Protein AF-0000000087417244 (afdb_homodimer)

Nearest PDB structures (foldseek):
  2qm1-assembly1_B  TM=9.068E-01  e=2.929E-30  Enterococcus faecalis V583
  1z6r-assembly1_A  TM=8.877E-01  e=5.043E-27  Escherichia coli
  2yhy-assembly1_A  TM=8.653E-01  e=5.662E-25  Homo sapiens
  1z05-assembly1_A-2  TM=8.629E-01  e=1.407E-24  Vibrio cholerae O1 biovar El Tor str. N16961
  2yhw-assembly1_A-2  TM=8.572E-01  e=9.447E-25  Homo sapiens

Structure (mmCIF, N/CA/C/O backbone):
data_AF-0000000087417244-model_v1
#
loop_
_entity.id
_entity.type
_entity.pdbx_description
1 polymer Glucokinase
#
loop_
_atom_site.group_PDB
_atom_site.id
_atom_site.type_symbol
_atom_site.label_atom_id
_atom_site.label_alt_id
_atom_site.label_comp_id
_atom_site.label_asym_id
_atom_site.label_entity_id
_atom_site.label_seq_id
_atom_site.pdbx_PDB_ins_code
_atom_site.Cartn_x
_atom_site.Cartn_y
_atom_site.Cartn_z
_atom_site.occupancy
_atom_site.B_iso_or_equiv
_atom_site.auth_seq_id
_atom_site.auth_comp_id
_atom_site.auth_asym_id
_atom_site.auth_atom_id
_atom_site.pdbx_PDB_model_num
ATOM 1 N N . MET A 1 1 ? 36 -17.797 -24 1 26.58 1 MET A N 1
ATOM 2 C CA . MET A 1 1 ? 36.094 -18.188 -22.594 1 26.58 1 MET A CA 1
ATOM 3 C C . MET A 1 1 ? 34.969 -17.531 -21.781 1 26.58 1 MET A C 1
ATOM 5 O O . MET A 1 1 ? 34.812 -16.312 -21.797 1 26.58 1 MET A O 1
ATOM 9 N N . ALA A 1 2 ? 34.062 -18.328 -21.453 1 45.41 2 ALA A N 1
ATOM 10 C CA . ALA A 1 2 ? 32.938 -17.75 -20.703 1 45.41 2 ALA A CA 1
ATOM 11 C C . ALA A 1 2 ? 33.438 -16.938 -19.516 1 45.41 2 ALA A C 1
ATOM 13 O O . ALA A 1 2 ? 34.281 -17.391 -18.75 1 45.41 2 ALA A O 1
ATOM 14 N N . THR A 1 3 ? 33.375 -15.734 -19.5 1 46.81 3 THR A N 1
ATOM 15 C CA . THR A 1 3 ? 33.719 -14.922 -18.328 1 46.81 3 THR A CA 1
ATOM 16 C C . THR A 1 3 ? 33.062 -15.5 -17.078 1 46.81 3 THR A C 1
ATOM 18 O O . THR A 1 3 ? 32.125 -16.297 -17.156 1 46.81 3 THR A O 1
ATOM 21 N N . LYS A 1 4 ? 33.719 -15.289 -15.859 1 51.84 4 LYS A N 1
ATOM 22 C CA . LYS A 1 4 ? 33.344 -15.68 -14.508 1 51.84 4 LYS A CA 1
ATOM 23 C C . LYS A 1 4 ? 31.828 -15.578 -14.328 1 51.84 4 LYS A C 1
ATOM 25 O O . LYS A 1 4 ? 31.219 -16.391 -13.625 1 51.84 4 LYS A O 1
ATOM 30 N N . GLU A 1 5 ? 31.141 -14.609 -14.852 1 57.25 5 GLU A N 1
ATOM 31 C CA . GLU A 1 5 ? 29.703 -14.328 -14.812 1 57.25 5 GLU A CA 1
ATOM 32 C C . GLU A 1 5 ? 28.922 -15.305 -15.688 1 57.25 5 GLU A C 1
ATOM 34 O O . GLU A 1 5 ? 27.781 -15.648 -15.375 1 57.25 5 GLU A O 1
ATOM 39 N N . ASP A 1 6 ? 29.547 -15.859 -16.641 1 59.62 6 ASP A N 1
ATOM 40 C CA . ASP A 1 6 ? 28.938 -16.75 -17.625 1 59.62 6 ASP A CA 1
ATOM 41 C C . ASP A 1 6 ? 28.719 -18.141 -17.031 1 59.62 6 ASP A C 1
ATOM 43 O O . ASP A 1 6 ? 27.953 -18.938 -17.578 1 59.62 6 ASP A O 1
ATOM 47 N N . ALA A 1 7 ? 29.172 -18.266 -15.844 1 70.19 7 ALA A N 1
ATOM 48 C CA . ALA A 1 7 ? 29.203 -19.625 -15.305 1 70.19 7 ALA A CA 1
ATOM 49 C C . ALA A 1 7 ? 28.203 -19.781 -14.164 1 70.19 7 ALA A C 1
ATOM 51 O O . ALA A 1 7 ? 28.031 -20.875 -13.641 1 70.19 7 ALA A O 1
ATOM 52 N N . ARG A 1 8 ? 27.359 -18.766 -14.008 1 91 8 ARG A N 1
ATOM 53 C CA . ARG A 1 8 ? 26.453 -18.859 -12.875 1 91 8 ARG A CA 1
ATOM 54 C C . ARG A 1 8 ? 25.109 -19.453 -13.297 1 91 8 ARG A C 1
ATOM 56 O O . ARG A 1 8 ? 24.578 -19.094 -14.352 1 91 8 ARG A O 1
ATOM 63 N N . HIS A 1 9 ? 24.703 -20.484 -12.531 1 97.81 9 HIS A N 1
ATOM 64 C CA . HIS A 1 9 ? 23.391 -21.094 -12.75 1 97.81 9 HIS A CA 1
ATOM 65 C C . HIS A 1 9 ? 22.453 -20.797 -11.578 1 97.81 9 HIS A C 1
ATOM 67 O O . HIS A 1 9 ? 22.906 -20.688 -10.438 1 97.81 9 HIS A O 1
ATOM 73 N N . TRP A 1 10 ? 21.203 -20.641 -11.914 1 98.5 10 TRP A N 1
ATOM 74 C CA . TRP A 1 10 ? 20.188 -20.328 -10.914 1 98.5 10 TRP A CA 1
ATOM 75 C C . TRP A 1 10 ? 19.047 -21.344 -10.953 1 98.5 10 TRP A C 1
ATOM 77 O O . TRP A 1 10 ? 18.641 -21.766 -12.023 1 98.5 10 TRP A O 1
ATOM 87 N N . VAL A 1 11 ? 18.531 -21.656 -9.828 1 98.69 11 VAL A N 1
ATOM 88 C CA . VAL A 1 11 ? 17.359 -22.531 -9.734 1 98.69 11 VAL A CA 1
ATOM 89 C C . VAL A 1 11 ? 16.156 -21.719 -9.273 1 98.69 11 VAL A C 1
ATOM 91 O O . VAL A 1 11 ? 16.234 -20.969 -8.297 1 98.69 11 VAL A O 1
ATOM 94 N N . GLY A 1 12 ? 15.086 -21.766 -10 1 98.75 12 GLY A N 1
ATOM 95 C CA . GLY A 1 12 ? 13.773 -21.297 -9.57 1 98.75 12 GLY A CA 1
ATOM 96 C C . GLY A 1 12 ? 12.797 -22.422 -9.297 1 98.75 12 GLY A C 1
ATOM 97 O O . GLY A 1 12 ? 12.719 -23.391 -10.07 1 98.75 12 GLY A O 1
ATOM 98 N N . PHE A 1 13 ? 12.133 -22.375 -8.195 1 98.5 13 PHE A N 1
ATOM 99 C CA . PHE A 1 13 ? 11.203 -23.422 -7.781 1 98.5 13 PHE A CA 1
ATOM 100 C C . PHE A 1 13 ? 9.859 -22.828 -7.379 1 98.5 13 PHE A C 1
ATOM 102 O O . PHE A 1 13 ? 9.812 -21.844 -6.633 1 98.5 13 PHE A O 1
ATOM 109 N N . ASP A 1 14 ? 8.781 -23.328 -7.859 1 96.81 14 ASP A N 1
ATOM 110 C CA . ASP A 1 14 ? 7.414 -22.938 -7.551 1 96.81 14 ASP A CA 1
ATOM 111 C C . ASP A 1 14 ? 6.645 -24.078 -6.898 1 96.81 14 ASP A C 1
ATOM 113 O O . ASP A 1 14 ? 6.293 -25.062 -7.562 1 96.81 14 ASP A O 1
ATOM 117 N N . LEU A 1 15 ? 6.398 -23.906 -5.656 1 94.12 15 LEU A N 1
ATOM 118 C CA . LEU A 1 15 ? 5.656 -24.922 -4.906 1 94.12 15 LEU A CA 1
ATOM 119 C C . LEU A 1 15 ? 4.168 -24.594 -4.883 1 94.12 15 LEU A C 1
ATOM 121 O O . LEU A 1 15 ? 3.73 -23.719 -4.121 1 94.12 15 LEU A O 1
ATOM 125 N N . GLY A 1 16 ? 3.396 -25.328 -5.664 1 87.12 16 GLY A N 1
ATOM 126 C CA . GLY A 1 16 ? 1.95 -25.172 -5.633 1 87.12 16 GLY A CA 1
ATOM 127 C C . GLY A 1 16 ? 1.265 -26.156 -4.707 1 87.12 16 GLY A C 1
ATOM 128 O O . GLY A 1 16 ? 1.902 -27.078 -4.191 1 87.12 16 GLY A O 1
ATOM 129 N N . GLY A 1 17 ? 0.057 -25.938 -4.469 1 80.69 17 GLY A N 1
ATOM 130 C CA . GLY A 1 17 ? -0.709 -26.859 -3.635 1 80.69 17 GLY A CA 1
ATOM 131 C C . GLY A 1 17 ? -0.831 -28.25 -4.227 1 80.69 17 GLY A C 1
ATOM 132 O O . GLY A 1 17 ? -0.812 -29.234 -3.496 1 80.69 17 GLY A O 1
ATOM 133 N N . THR A 1 18 ? -0.875 -28.328 -5.559 1 80.88 18 THR A N 1
ATOM 134 C CA . THR A 1 18 ? -1.118 -29.609 -6.227 1 80.88 18 THR A CA 1
ATOM 135 C C . THR A 1 18 ? 0.116 -30.047 -7.004 1 80.88 18 THR A C 1
ATOM 137 O O . THR A 1 18 ? 0.388 -31.25 -7.113 1 80.88 18 THR A O 1
ATOM 140 N N . LYS A 1 19 ? 0.774 -29.109 -7.551 1 89.38 19 LYS A N 1
ATOM 141 C CA . LYS A 1 19 ? 1.941 -29.406 -8.375 1 89.38 19 LYS A CA 1
ATOM 142 C C . LYS A 1 19 ? 3.109 -28.484 -8.031 1 89.38 19 LYS A C 1
ATOM 144 O O . LYS A 1 19 ? 2.908 -27.406 -7.484 1 89.38 19 LYS A O 1
ATOM 149 N N . MET A 1 20 ? 4.199 -28.984 -8.297 1 94.38 20 MET A N 1
ATOM 150 C CA . MET A 1 20 ? 5.41 -28.188 -8.148 1 94.38 20 MET A CA 1
ATOM 151 C C . MET A 1 20 ? 6.227 -28.172 -9.43 1 94.38 20 MET A C 1
ATOM 153 O O . MET A 1 20 ? 6.172 -29.141 -10.211 1 94.38 20 MET A O 1
ATOM 157 N N . LEU A 1 21 ? 6.867 -27.094 -9.719 1 96.75 21 LEU A N 1
ATOM 158 C CA . LEU A 1 21 ? 7.676 -26.891 -10.914 1 96.75 21 LEU A CA 1
ATOM 159 C C . LEU A 1 21 ? 9.023 -26.266 -10.562 1 96.75 21 LEU A C 1
ATOM 161 O O . LEU A 1 21 ? 9.078 -25.297 -9.805 1 96.75 21 LEU A O 1
ATOM 165 N N . GLY A 1 22 ? 10.047 -26.859 -11.031 1 98.12 22 GLY A N 1
ATOM 166 C CA . GLY A 1 22 ? 11.391 -26.297 -10.914 1 98.12 22 GLY A CA 1
ATOM 167 C C . GLY A 1 22 ? 12.078 -26.109 -12.258 1 98.12 22 GLY A C 1
ATOM 168 O O . GLY A 1 22 ? 11.797 -26.844 -13.211 1 98.12 22 GLY A O 1
ATOM 169 N N . LYS A 1 23 ? 12.953 -25.125 -12.312 1 98.56 23 LYS A N 1
ATOM 170 C CA . LYS A 1 23 ? 13.766 -24.891 -13.508 1 98.56 23 LYS A CA 1
ATOM 171 C C . LYS A 1 23 ? 15.18 -24.453 -13.133 1 98.56 23 LYS A C 1
ATOM 173 O O . LYS A 1 23 ? 15.375 -23.766 -12.141 1 98.56 23 LYS A O 1
ATOM 178 N N . VAL A 1 24 ? 16.141 -24.906 -13.953 1 98.44 24 VAL A N 1
ATOM 179 C CA . VAL A 1 24 ? 17.516 -24.422 -13.867 1 98.44 24 VAL A CA 1
ATOM 180 C C . VAL A 1 24 ? 17.781 -23.422 -15 1 98.44 24 VAL A C 1
ATOM 182 O O . VAL A 1 24 ? 17.438 -23.672 -16.156 1 98.44 24 VAL A O 1
ATOM 185 N N . PHE A 1 25 ? 18.391 -22.297 -14.586 1 98.31 25 PHE A N 1
ATOM 186 C CA . PHE A 1 25 ? 18.672 -21.25 -15.562 1 98.31 25 PHE A CA 1
ATOM 187 C C . PHE A 1 25 ? 20.172 -20.953 -15.633 1 98.31 25 PHE A C 1
ATOM 189 O O . PHE A 1 25 ? 20.875 -21.094 -14.633 1 98.31 25 PHE A O 1
ATOM 196 N N . ASP A 1 26 ? 20.625 -20.547 -16.844 1 97.56 26 ASP A N 1
ATOM 197 C CA . ASP A 1 26 ? 21.984 -20.016 -16.938 1 97.56 26 ASP A CA 1
ATOM 198 C C . ASP A 1 26 ? 22.016 -18.531 -16.562 1 97.56 26 ASP A C 1
ATOM 200 O O . ASP A 1 26 ? 21.047 -18 -16.031 1 97.56 26 ASP A O 1
ATOM 204 N N . SER A 1 27 ? 23.109 -17.844 -16.844 1 94.5 27 SER A N 1
ATOM 205 C CA . SER A 1 27 ? 23.312 -16.469 -16.391 1 94.5 27 SER A CA 1
ATOM 206 C C . SER A 1 27 ? 22.422 -15.492 -17.156 1 94.5 27 SER A C 1
ATOM 208 O O . SER A 1 27 ? 22.188 -14.375 -16.688 1 94.5 27 SER A O 1
ATOM 210 N N . GLN A 1 28 ? 21.922 -15.938 -18.297 1 94.94 28 GLN A N 1
ATOM 211 C CA . GLN A 1 28 ? 21.047 -15.102 -19.109 1 94.94 28 GLN A CA 1
ATOM 212 C C . GLN A 1 28 ? 19.578 -15.492 -18.906 1 94.94 28 GLN A C 1
ATOM 214 O O . GLN A 1 28 ? 18.703 -15.008 -19.609 1 94.94 28 GLN A O 1
ATOM 219 N N . PHE A 1 29 ? 19.297 -16.469 -17.969 1 96.69 29 PHE A N 1
ATOM 220 C CA . PHE A 1 29 ? 17.984 -16.953 -17.562 1 96.69 29 PHE A CA 1
ATOM 221 C C . PHE A 1 29 ? 17.344 -17.75 -18.688 1 96.69 29 PHE A C 1
ATOM 223 O O . PHE A 1 29 ? 16.109 -17.75 -18.844 1 96.69 29 PHE A O 1
ATOM 230 N N . ARG A 1 30 ? 18.328 -18.297 -19.531 1 96.25 30 ARG A N 1
ATOM 231 C CA . ARG A 1 30 ? 17.859 -19.344 -20.438 1 96.25 30 ARG A CA 1
ATOM 232 C C . ARG A 1 30 ? 17.656 -20.656 -19.688 1 96.25 30 ARG A C 1
ATOM 234 O O . ARG A 1 30 ? 18.516 -21.078 -18.922 1 96.25 30 ARG A O 1
ATOM 241 N N . SER A 1 31 ? 16.438 -21.281 -19.875 1 97.44 31 SER A N 1
ATOM 242 C CA . SER A 1 31 ? 16.125 -22.531 -19.203 1 97.44 31 SER A CA 1
ATOM 243 C C . SER A 1 31 ? 17 -23.672 -19.688 1 97.44 31 SER A C 1
ATOM 245 O O . SER A 1 31 ? 17.078 -23.922 -20.891 1 97.44 31 SER A O 1
ATOM 247 N N . LEU A 1 32 ? 17.625 -24.344 -18.812 1 98 32 LEU A N 1
ATOM 248 C CA . LEU A 1 32 ? 18.5 -25.453 -19.156 1 98 32 LEU A CA 1
ATOM 249 C C . LEU A 1 32 ? 17.781 -26.781 -18.938 1 98 32 LEU A C 1
ATOM 251 O O . LEU A 1 32 ? 18.047 -27.766 -19.641 1 98 32 LEU A O 1
ATOM 255 N N . SER A 1 33 ? 16.969 -26.844 -17.953 1 98.12 33 SER A N 1
ATOM 256 C CA . SER A 1 33 ? 16.188 -28.016 -17.641 1 98.12 33 SER A CA 1
ATOM 257 C C . SER A 1 33 ? 15.008 -27.672 -16.719 1 98.12 33 SER A C 1
ATOM 259 O O . SER A 1 33 ? 14.977 -26.594 -16.141 1 98.12 33 SER A O 1
ATOM 261 N N . HIS A 1 34 ? 14.062 -28.484 -16.688 1 98 34 HIS A N 1
ATOM 262 C CA . HIS A 1 34 ? 12.922 -28.344 -15.781 1 98 34 HIS A CA 1
ATOM 263 C C . HIS A 1 34 ? 12.406 -29.719 -15.336 1 98 34 HIS A C 1
ATOM 265 O O . HIS A 1 34 ? 12.727 -30.734 -15.938 1 98 34 HIS A O 1
ATOM 271 N N . ASP A 1 35 ? 11.695 -29.688 -14.266 1 97.25 35 ASP A N 1
ATOM 272 C CA . ASP A 1 35 ? 10.977 -30.875 -13.797 1 97.25 35 ASP A CA 1
ATOM 273 C C . ASP A 1 35 ? 9.703 -30.469 -13.055 1 97.25 35 ASP A C 1
ATOM 275 O O . ASP A 1 35 ? 9.594 -29.359 -12.547 1 97.25 35 ASP A O 1
ATOM 279 N N . ARG A 1 36 ? 8.742 -31.344 -13.148 1 95.75 36 ARG A N 1
ATOM 280 C CA . ARG A 1 36 ? 7.465 -31.188 -12.461 1 95.75 36 ARG A CA 1
ATOM 281 C C . ARG A 1 36 ? 7.137 -32.406 -11.625 1 95.75 36 ARG A C 1
ATOM 283 O O . ARG A 1 36 ? 7.566 -33.531 -11.945 1 95.75 36 ARG A O 1
ATOM 290 N N . ALA A 1 37 ? 6.445 -32.156 -10.562 1 94.75 37 ALA A N 1
ATOM 291 C CA . ALA A 1 37 ? 5.961 -33.25 -9.719 1 94.75 37 ALA A CA 1
ATOM 292 C C . ALA A 1 37 ? 4.668 -32.875 -9.008 1 94.75 37 ALA A C 1
ATOM 294 O O . ALA A 1 37 ? 4.348 -31.688 -8.891 1 94.75 37 ALA A O 1
ATOM 295 N N . LYS A 1 38 ? 3.92 -33.906 -8.625 1 92.25 38 LYS A N 1
ATOM 296 C CA . LYS A 1 38 ? 2.781 -33.625 -7.75 1 92.25 38 LYS A CA 1
ATOM 297 C C . LYS A 1 38 ? 3.244 -33.25 -6.348 1 92.25 38 LYS A C 1
ATOM 299 O O . LYS A 1 38 ? 4.203 -33.844 -5.828 1 92.25 38 LYS A O 1
ATOM 304 N N . THR A 1 39 ? 2.664 -32.281 -5.73 1 88.38 39 THR A N 1
ATOM 305 C CA . THR A 1 39 ? 3.074 -31.812 -4.414 1 88.38 39 THR A CA 1
ATOM 306 C C . THR A 1 39 ? 2.738 -32.844 -3.342 1 88.38 39 THR A C 1
ATOM 308 O O . THR A 1 39 ? 3.52 -33.062 -2.412 1 88.38 39 THR A O 1
ATOM 311 N N . LYS A 1 40 ? 1.588 -33.594 -3.473 1 87.25 40 LYS A N 1
ATOM 312 C CA . LYS A 1 40 ? 1.106 -34.594 -2.545 1 87.25 40 LYS A CA 1
ATOM 313 C C . LYS A 1 40 ? 1.198 -34.125 -1.101 1 87.25 40 LYS A C 1
ATOM 315 O O . LYS A 1 40 ? 1.779 -34.812 -0.25 1 87.25 40 LYS A O 1
ATOM 320 N N . GLY A 1 41 ? 0.524 -33.031 -0.747 1 80.44 41 GLY A N 1
ATOM 321 C CA . GLY A 1 41 ? 0.593 -32.375 0.542 1 80.44 41 GLY A CA 1
ATOM 322 C C . GLY A 1 41 ? 0.217 -33.281 1.703 1 80.44 41 GLY A C 1
ATOM 323 O O . GLY A 1 41 ? 0.675 -33.062 2.83 1 80.44 41 GLY A O 1
ATOM 324 N N . ASN A 1 42 ? -0.469 -34.25 1.483 1 81.38 42 ASN A N 1
ATOM 325 C CA . ASN A 1 42 ? -0.975 -35.156 2.525 1 81.38 42 ASN A CA 1
ATOM 326 C C . ASN A 1 42 ? 0.107 -36.094 3.023 1 81.38 42 ASN A C 1
ATOM 328 O O . ASN A 1 42 ? -0.076 -36.781 4.035 1 81.38 42 ASN A O 1
ATOM 332 N N . GLU A 1 43 ? 1.23 -36.062 2.398 1 87.62 43 GLU A N 1
ATOM 333 C CA . GLU A 1 43 ? 2.268 -37.031 2.746 1 87.62 43 GLU A CA 1
ATOM 334 C C . GLU A 1 43 ? 3.227 -36.469 3.787 1 87.62 43 GLU A C 1
ATOM 336 O O . GLU A 1 43 ? 4.137 -37.156 4.246 1 87.62 43 GLU A O 1
ATOM 341 N N . GLY A 1 44 ? 3.061 -35.219 4.184 1 85.5 44 GLY A N 1
ATOM 342 C CA . GLY A 1 44 ? 3.818 -34.656 5.285 1 85.5 44 GLY A CA 1
ATOM 343 C C . GLY A 1 44 ? 5.039 -33.875 4.828 1 85.5 44 GLY A C 1
ATOM 344 O O . GLY A 1 44 ? 5.41 -33.938 3.654 1 85.5 44 GLY A O 1
ATOM 345 N N . VAL A 1 45 ? 5.711 -33.312 5.809 1 90.62 45 VAL A N 1
ATOM 346 C CA . VAL A 1 45 ? 6.801 -32.375 5.562 1 90.62 45 VAL A CA 1
ATOM 347 C C . VAL A 1 45 ? 8.008 -33.125 5.008 1 90.62 45 VAL A C 1
ATOM 349 O O . VAL A 1 45 ? 8.602 -32.688 4.012 1 90.62 45 VAL A O 1
ATOM 352 N N . GLU A 1 46 ? 8.383 -34.219 5.633 1 92.56 46 GLU A N 1
ATOM 353 C CA . GLU A 1 46 ? 9.578 -34.969 5.238 1 92.56 46 GLU A CA 1
ATOM 354 C C . GLU A 1 46 ? 9.477 -35.438 3.793 1 92.56 46 GLU A C 1
ATOM 356 O O . GLU A 1 46 ? 10.422 -35.312 3.018 1 92.56 46 GLU A O 1
ATOM 361 N N . SER A 1 47 ? 8.328 -35.969 3.488 1 93.25 47 SER A N 1
ATOM 362 C CA . SER A 1 47 ? 8.102 -36.469 2.131 1 93.25 47 SER A CA 1
ATOM 363 C C . SER A 1 47 ? 8.125 -35.312 1.125 1 93.25 47 SER A C 1
ATOM 365 O O . SER A 1 47 ? 8.633 -35.469 0.01 1 93.25 47 SER A O 1
ATOM 367 N N . GLY A 1 48 ? 7.527 -34.219 1.5 1 92.81 48 GLY A N 1
ATOM 368 C CA . GLY A 1 48 ? 7.539 -33.062 0.639 1 92.81 48 GLY A CA 1
ATOM 369 C C . GLY A 1 48 ? 8.93 -32.531 0.355 1 92.81 48 GLY A C 1
ATOM 370 O O . GLY A 1 48 ? 9.273 -32.25 -0.795 1 92.81 48 GLY A O 1
ATOM 371 N N . LEU A 1 49 ? 9.734 -32.469 1.43 1 94.94 49 LEU A N 1
ATOM 372 C CA . LEU A 1 49 ? 11.102 -31.984 1.295 1 94.94 49 LEU A CA 1
ATOM 373 C C . LEU A 1 49 ? 11.938 -32.938 0.427 1 94.94 49 LEU A C 1
ATOM 375 O O . LEU A 1 49 ? 12.742 -32.469 -0.388 1 94.94 49 LEU A O 1
ATOM 379 N N . LEU A 1 50 ? 11.734 -34.156 0.605 1 95.56 50 LEU A N 1
ATOM 380 C CA . LEU A 1 50 ? 12.438 -35.125 -0.203 1 95.56 50 LEU A CA 1
ATOM 381 C C . LEU A 1 50 ? 12.062 -35 -1.676 1 95.56 50 LEU A C 1
ATOM 383 O O . LEU A 1 50 ? 12.922 -35.125 -2.551 1 95.56 50 LEU A O 1
ATOM 387 N N . ARG A 1 51 ? 10.805 -34.812 -1.924 1 96 51 ARG A N 1
ATOM 388 C CA . ARG A 1 51 ? 10.336 -34.656 -3.295 1 96 51 ARG A CA 1
ATOM 389 C C . ARG A 1 51 ? 10.938 -33.406 -3.939 1 96 51 ARG A C 1
ATOM 391 O O . ARG A 1 51 ? 11.32 -33.438 -5.113 1 96 51 ARG A O 1
ATOM 398 N N . ILE A 1 52 ? 10.945 -32.375 -3.176 1 96.88 52 ILE A N 1
ATOM 399 C CA . ILE A 1 52 ? 11.547 -31.141 -3.648 1 96.88 52 ILE A CA 1
ATOM 400 C C . ILE A 1 52 ? 13.016 -31.375 -4.004 1 96.88 52 ILE A C 1
ATOM 402 O O . ILE A 1 52 ? 13.461 -31.016 -5.09 1 96.88 52 ILE A O 1
ATOM 406 N N . THR A 1 53 ? 13.727 -32.031 -3.104 1 97.88 53 THR A N 1
ATOM 407 C CA . THR A 1 53 ? 15.141 -32.312 -3.283 1 97.88 53 THR A CA 1
ATOM 408 C C . THR A 1 53 ? 15.367 -33.188 -4.508 1 97.88 53 THR A C 1
ATOM 410 O O . THR A 1 53 ? 16.25 -32.906 -5.328 1 97.88 53 THR A O 1
ATOM 413 N N . LYS A 1 54 ? 14.562 -34.156 -4.582 1 97.94 54 LYS A N 1
ATOM 414 C CA . LYS A 1 54 ? 14.656 -35.062 -5.715 1 97.94 54 LYS A CA 1
ATOM 415 C C . LYS A 1 54 ? 14.398 -34.344 -7.031 1 97.94 54 LYS A C 1
ATOM 417 O O . LYS A 1 54 ? 15.078 -34.594 -8.031 1 97.94 54 LYS A O 1
ATOM 422 N N . THR A 1 55 ? 13.398 -33.531 -7.008 1 98.06 55 THR A N 1
ATOM 423 C CA . THR A 1 55 ? 13.047 -32.75 -8.195 1 98.06 55 THR A CA 1
ATOM 424 C C . THR A 1 55 ? 14.219 -31.891 -8.641 1 98.06 55 THR A C 1
ATOM 426 O O . THR A 1 55 ? 14.547 -31.828 -9.828 1 98.06 55 THR A O 1
ATOM 429 N N . ILE A 1 56 ? 14.859 -31.234 -7.715 1 98.38 56 ILE A N 1
ATOM 430 C CA . ILE A 1 56 ? 15.977 -30.344 -8.031 1 98.38 56 ILE A CA 1
ATOM 431 C C . ILE A 1 56 ? 17.156 -31.172 -8.539 1 98.38 56 ILE A C 1
ATOM 433 O O . ILE A 1 56 ? 17.781 -30.812 -9.539 1 98.38 56 ILE A O 1
ATOM 437 N N . HIS A 1 57 ? 17.453 -32.312 -7.945 1 98.38 57 HIS A N 1
ATOM 438 C CA . HIS A 1 57 ? 18.547 -33.156 -8.398 1 98.38 57 HIS A CA 1
ATOM 439 C C . HIS A 1 57 ? 18.312 -33.656 -9.812 1 98.38 57 HIS A C 1
ATOM 441 O O . HIS A 1 57 ? 19.234 -33.688 -10.625 1 98.38 57 HIS A O 1
ATOM 447 N N . LYS A 1 58 ? 17.047 -34.031 -10.039 1 98.25 58 LYS A N 1
ATOM 448 C CA . LYS A 1 58 ? 16.719 -34.5 -11.375 1 98.25 58 LYS A CA 1
ATOM 449 C C . LYS A 1 58 ? 16.984 -33.438 -12.43 1 98.25 58 LYS A C 1
ATOM 451 O O . LYS A 1 58 ? 17.516 -33.75 -13.508 1 98.25 58 LYS A O 1
ATOM 456 N N . MET A 1 59 ? 16.641 -32.219 -12.117 1 97.69 59 MET A N 1
ATOM 457 C CA . MET A 1 59 ? 16.859 -31.125 -13.047 1 97.69 59 MET A CA 1
ATOM 458 C C . MET A 1 59 ? 18.359 -30.891 -13.266 1 97.69 59 MET A C 1
ATOM 460 O O . MET A 1 59 ? 18.781 -30.609 -14.391 1 97.69 59 MET A O 1
ATOM 464 N N . LEU A 1 60 ? 19.047 -30.953 -12.195 1 97.81 60 LEU A N 1
ATOM 465 C CA . LEU A 1 60 ? 20.484 -30.75 -12.297 1 97.81 60 LEU A CA 1
ATOM 466 C C . LEU A 1 60 ? 21.141 -31.844 -13.148 1 97.81 60 LEU A C 1
ATOM 468 O O . LEU A 1 60 ? 21.938 -31.547 -14.039 1 97.81 60 LEU A O 1
ATOM 472 N N . ASP A 1 61 ? 20.734 -33.062 -12.922 1 98 61 ASP A N 1
ATOM 473 C CA . ASP A 1 61 ? 21.25 -34.188 -13.688 1 98 61 ASP A CA 1
ATOM 474 C C . ASP A 1 61 ? 20.969 -34 -15.18 1 98 61 ASP A C 1
ATOM 476 O O . ASP A 1 61 ? 21.844 -34.219 -16.016 1 98 61 ASP A O 1
ATOM 480 N N . ARG A 1 62 ? 19.797 -33.594 -15.422 1 97.81 62 ARG A N 1
ATOM 481 C CA . ARG A 1 62 ? 19.359 -33.406 -16.812 1 97.81 62 ARG A CA 1
ATOM 482 C C . ARG A 1 62 ? 20.172 -32.312 -17.5 1 97.81 62 ARG A C 1
ATOM 484 O O . ARG A 1 62 ? 20.406 -32.406 -18.703 1 97.81 62 ARG A O 1
ATOM 491 N N . ALA A 1 63 ? 20.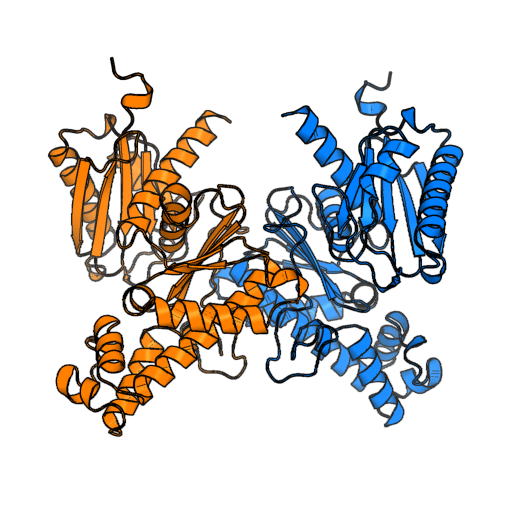625 -31.391 -16.75 1 97.31 63 ALA A N 1
ATOM 492 C CA . ALA A 1 63 ? 21.375 -30.266 -17.297 1 97.31 63 ALA A CA 1
ATOM 493 C C . ALA A 1 63 ? 22.875 -30.516 -17.203 1 97.31 63 ALA A C 1
ATOM 495 O O . ALA A 1 63 ? 23.688 -29.641 -17.531 1 97.31 63 ALA A O 1
ATOM 496 N N . ASP A 1 64 ? 23.25 -31.719 -16.734 1 97.5 64 ASP A N 1
ATOM 497 C CA . ASP A 1 64 ? 24.656 -32.062 -16.516 1 97.5 64 ASP A CA 1
ATOM 498 C C . ASP A 1 64 ? 25.344 -31.078 -15.586 1 97.5 64 ASP A C 1
ATOM 500 O O . ASP A 1 64 ? 26.422 -30.578 -15.898 1 97.5 64 ASP A O 1
ATOM 504 N N . LEU A 1 65 ? 24.625 -30.75 -14.539 1 97.31 65 LEU A N 1
ATOM 505 C CA . LEU A 1 65 ? 25.141 -29.859 -13.516 1 97.31 65 LEU A CA 1
ATOM 506 C C . LEU A 1 65 ? 25.219 -30.562 -12.164 1 97.31 65 LEU A C 1
ATOM 508 O O . LEU A 1 65 ? 24.547 -31.562 -11.945 1 97.31 65 LEU A O 1
ATOM 512 N N . LYS A 1 66 ? 26.078 -30.062 -11.305 1 96.62 66 LYS A N 1
ATOM 513 C CA . LYS A 1 66 ? 26.188 -30.453 -9.906 1 96.62 66 LYS A CA 1
ATOM 514 C C . LYS A 1 66 ? 25.766 -29.328 -8.977 1 96.62 66 LYS A C 1
ATOM 516 O O . LYS A 1 66 ? 25.688 -28.172 -9.391 1 96.62 66 LYS A O 1
ATOM 521 N N . PRO A 1 67 ? 25.422 -29.672 -7.742 1 96.5 67 PRO A N 1
ATOM 522 C CA . PRO A 1 67 ? 25.031 -28.625 -6.793 1 96.5 67 PRO A CA 1
ATOM 523 C C . PRO A 1 67 ? 26.047 -27.484 -6.719 1 96.5 67 PRO A C 1
ATOM 525 O O . PRO A 1 67 ? 25.672 -26.312 -6.629 1 96.5 67 PRO A O 1
ATOM 528 N N . LYS A 1 68 ? 27.281 -27.734 -6.84 1 95.06 68 LYS A N 1
ATOM 529 C CA . LYS A 1 68 ? 28.328 -26.734 -6.73 1 95.06 68 LYS A CA 1
ATOM 530 C C . LYS A 1 68 ? 28.266 -25.734 -7.883 1 95.06 68 LYS A C 1
ATOM 532 O O . LYS A 1 68 ? 28.875 -24.656 -7.812 1 95.06 68 LYS A O 1
ATOM 537 N N . ASP A 1 69 ? 27.562 -26.094 -8.922 1 96.12 69 ASP A N 1
ATOM 538 C CA . ASP A 1 69 ? 27.469 -25.234 -10.102 1 96.12 69 ASP A CA 1
ATOM 539 C C . ASP A 1 69 ? 26.359 -24.203 -9.938 1 96.12 69 ASP A C 1
ATOM 541 O O . ASP A 1 69 ? 26.219 -23.297 -10.758 1 96.12 69 ASP A O 1
ATOM 545 N N . ILE A 1 70 ? 25.562 -24.328 -8.867 1 97.31 70 ILE A N 1
ATOM 546 C CA . ILE A 1 70 ? 24.406 -23.453 -8.656 1 97.31 70 ILE A CA 1
ATOM 547 C C . ILE A 1 70 ? 24.797 -22.266 -7.777 1 97.31 70 ILE A C 1
ATOM 549 O O . ILE A 1 70 ? 25.312 -22.453 -6.672 1 97.31 70 ILE A O 1
ATOM 553 N N . ALA A 1 71 ? 24.516 -21.062 -8.297 1 97.38 71 ALA A N 1
ATOM 554 C CA . ALA A 1 71 ? 24.859 -19.844 -7.566 1 97.38 71 ALA A CA 1
ATOM 555 C C . ALA A 1 71 ? 23.812 -19.516 -6.512 1 97.38 71 ALA A C 1
ATOM 557 O O . ALA A 1 71 ? 24.109 -18.844 -5.523 1 97.38 71 ALA A O 1
ATOM 558 N N . GLY A 1 72 ? 22.609 -19.984 -6.727 1 98.06 72 GLY A N 1
ATOM 559 C CA . GLY A 1 72 ? 21.547 -19.75 -5.77 1 98.06 72 GLY A CA 1
ATOM 560 C C . GLY A 1 72 ? 20.234 -20.391 -6.168 1 98.06 72 GLY A C 1
ATOM 561 O O . GLY A 1 72 ? 20.016 -20.703 -7.336 1 98.06 72 GLY A O 1
ATOM 562 N N . ILE A 1 73 ? 19.375 -20.594 -5.16 1 98.56 73 ILE A N 1
ATOM 563 C CA . ILE A 1 73 ? 18.047 -21.156 -5.34 1 98.56 73 ILE A CA 1
ATOM 564 C C . ILE A 1 73 ? 16.984 -20.188 -4.844 1 98.56 73 ILE A C 1
ATOM 566 O O . ILE A 1 73 ? 17.047 -19.703 -3.707 1 98.56 73 ILE A O 1
ATOM 570 N N . GLY A 1 74 ? 16.109 -19.75 -5.703 1 98.56 74 GLY A N 1
ATOM 571 C CA . GLY A 1 74 ? 14.898 -19.047 -5.312 1 98.56 74 GLY A CA 1
ATOM 572 C C . GLY A 1 74 ? 13.68 -19.953 -5.234 1 98.56 74 GLY A C 1
ATOM 573 O O . GLY A 1 74 ? 13.453 -20.766 -6.133 1 98.56 74 GLY A O 1
ATOM 574 N N . PHE A 1 75 ? 12.914 -19.812 -4.168 1 97.81 75 PHE A N 1
ATOM 575 C CA . PHE A 1 75 ? 11.844 -20.766 -3.877 1 97.81 75 PHE A CA 1
ATOM 576 C C . PHE A 1 75 ? 10.547 -20.031 -3.564 1 97.81 75 PHE A C 1
ATOM 578 O O . PHE A 1 75 ? 10.414 -19.406 -2.506 1 97.81 75 PHE A O 1
ATOM 585 N N . GLY A 1 76 ? 9.57 -20.062 -4.488 1 96 76 GLY A N 1
ATOM 586 C CA . GLY A 1 76 ? 8.242 -19.531 -4.266 1 96 76 GLY A CA 1
ATOM 587 C C . GLY A 1 76 ? 7.316 -20.5 -3.561 1 96 76 GLY A C 1
ATOM 588 O O . GLY A 1 76 ? 7.164 -21.656 -3.992 1 96 76 GLY A O 1
ATOM 589 N N . CYS A 1 77 ? 6.719 -20.109 -2.51 1 92.31 77 CYS A N 1
ATOM 590 C CA . CYS A 1 77 ? 5.836 -21 -1.768 1 92.31 77 CYS A CA 1
ATOM 591 C C . CYS A 1 77 ? 4.637 -20.25 -1.212 1 92.31 77 CYS A C 1
ATOM 593 O O . CYS A 1 77 ? 4.707 -19.047 -0.989 1 92.31 77 CYS A O 1
ATOM 595 N N . PRO A 1 78 ? 3.504 -20.984 -1.039 1 86.69 78 PRO A N 1
ATOM 596 C CA . PRO A 1 78 ? 2.312 -20.359 -0.465 1 86.69 78 PRO A CA 1
ATOM 597 C C . PRO A 1 78 ? 2.439 -20.109 1.037 1 86.69 78 PRO A C 1
ATOM 599 O O . PRO A 1 78 ? 3.283 -20.719 1.696 1 86.69 78 PRO A O 1
ATOM 602 N N . GLY A 1 79 ? 1.576 -19.188 1.563 1 78.69 79 GLY A N 1
ATOM 603 C CA . GLY A 1 79 ? 1.4 -19.016 2.996 1 78.69 79 GLY A CA 1
ATOM 604 C C . GLY A 1 79 ? 2.23 -17.875 3.564 1 78.69 79 GLY A C 1
ATOM 605 O O . GLY A 1 79 ? 2.959 -17.203 2.832 1 78.69 79 GLY A O 1
ATOM 606 N N . PRO A 1 80 ? 2.021 -17.766 4.805 1 79.94 80 PRO A N 1
ATOM 607 C CA . PRO A 1 80 ? 2.908 -16.812 5.484 1 79.94 80 PRO A CA 1
ATOM 608 C C . PRO A 1 80 ? 4.336 -17.344 5.621 1 79.94 80 PRO A C 1
ATOM 610 O O . PRO A 1 80 ? 4.539 -18.531 5.844 1 79.94 80 PRO A O 1
ATOM 613 N N . LEU A 1 81 ? 5.211 -16.516 5.43 1 86.88 81 LEU A N 1
ATOM 614 C CA . LEU A 1 81 ? 6.625 -16.891 5.434 1 86.88 81 LEU A CA 1
ATOM 615 C C . LEU A 1 81 ? 7.422 -15.969 6.355 1 86.88 81 LEU A C 1
ATOM 617 O O . LEU A 1 81 ? 7.086 -14.797 6.504 1 86.88 81 LEU A O 1
ATOM 621 N N . ASP A 1 82 ? 8.328 -16.578 7.035 1 86 82 ASP A N 1
ATOM 622 C CA . ASP A 1 82 ? 9.43 -15.805 7.598 1 86 82 ASP A CA 1
ATOM 623 C C . ASP A 1 82 ? 10.57 -15.664 6.594 1 86 82 ASP A C 1
ATOM 625 O O . ASP A 1 82 ? 11.391 -16.578 6.441 1 86 82 ASP A O 1
ATOM 629 N N . LEU A 1 83 ? 10.586 -14.531 5.988 1 88.88 83 LEU A N 1
ATOM 630 C CA . LEU A 1 83 ? 11.477 -14.352 4.848 1 88.88 83 LEU A CA 1
ATOM 631 C C . LEU A 1 83 ? 12.93 -14.289 5.297 1 88.88 83 LEU A C 1
ATOM 633 O O . LEU A 1 83 ? 13.828 -14.711 4.57 1 88.88 83 LEU A O 1
ATOM 637 N N . GLU A 1 84 ? 13.18 -13.758 6.445 1 86.56 84 GLU A N 1
ATOM 638 C CA . GLU A 1 84 ? 14.539 -13.633 6.961 1 86.56 84 GLU A CA 1
ATOM 639 C C . GLU A 1 84 ? 15.102 -14.992 7.367 1 86.56 84 GLU A C 1
ATOM 641 O O . GLU A 1 84 ? 16.234 -15.336 7 1 86.56 84 GLU A O 1
ATOM 646 N N . ARG A 1 85 ? 14.328 -15.797 8.047 1 89.88 85 ARG A N 1
ATOM 647 C CA . ARG A 1 85 ? 14.797 -17.094 8.523 1 89.88 85 ARG A CA 1
ATOM 648 C C . ARG A 1 85 ? 14.562 -18.172 7.473 1 89.88 85 ARG A C 1
ATOM 650 O O . ARG A 1 85 ? 15.125 -19.266 7.566 1 89.88 85 ARG A O 1
ATOM 657 N N . GLY A 1 86 ? 13.734 -17.844 6.5 1 93 86 GLY A N 1
ATOM 658 C CA . GLY A 1 86 ? 13.438 -18.812 5.449 1 93 86 GLY A CA 1
ATOM 659 C C . GLY A 1 86 ? 12.555 -19.953 5.914 1 93 86 GLY A C 1
ATOM 660 O O . GLY A 1 86 ? 12.82 -21.109 5.598 1 93 86 GLY A O 1
ATOM 661 N N . ILE A 1 87 ? 11.555 -19.594 6.734 1 91.75 87 ILE A N 1
ATOM 662 C CA . ILE A 1 87 ? 10.672 -20.594 7.32 1 91.75 87 ILE A CA 1
ATOM 663 C C . ILE A 1 87 ? 9.266 -20.453 6.734 1 91.75 87 ILE A C 1
ATOM 665 O O . ILE A 1 87 ? 8.727 -19.344 6.66 1 91.75 87 ILE A O 1
ATOM 669 N N . ALA A 1 88 ? 8.703 -21.547 6.254 1 89.19 88 ALA A N 1
ATOM 670 C CA . ALA A 1 88 ? 7.289 -21.609 5.906 1 89.19 88 ALA A CA 1
ATOM 671 C C . ALA A 1 88 ? 6.438 -21.891 7.141 1 89.19 88 ALA A C 1
ATOM 673 O O . ALA A 1 88 ? 6.387 -23.031 7.621 1 89.19 88 ALA A O 1
ATOM 674 N N . HIS A 1 89 ? 5.75 -20.875 7.645 1 83.5 89 HIS A N 1
ATOM 675 C CA . HIS A 1 89 ? 5.023 -21 8.906 1 83.5 89 HIS A CA 1
ATOM 676 C C . HIS A 1 89 ? 3.814 -21.906 8.758 1 83.5 89 HIS A C 1
ATOM 678 O O . HIS A 1 89 ? 3.57 -22.766 9.617 1 83.5 89 HIS A O 1
ATOM 684 N N . SER A 1 90 ? 3.045 -21.625 7.793 1 77.81 90 SER A N 1
ATOM 685 C CA . SER A 1 90 ? 1.849 -22.422 7.59 1 77.81 90 SER A CA 1
ATOM 686 C C . SER A 1 90 ? 1.479 -22.516 6.113 1 77.81 90 SER A C 1
ATOM 688 O O . SER A 1 90 ? 1.392 -21.484 5.434 1 77.81 90 SER A O 1
ATOM 690 N N . ALA A 1 91 ? 1.421 -23.688 5.641 1 74.88 91 ALA A N 1
ATOM 691 C CA . ALA A 1 91 ? 0.808 -24.016 4.355 1 74.88 91 ALA A CA 1
ATOM 692 C C . ALA A 1 91 ? -0.263 -25.094 4.512 1 74.88 91 ALA A C 1
ATOM 694 O O . ALA A 1 91 ? 0.017 -26.281 4.359 1 74.88 91 ALA A O 1
ATOM 695 N N . PRO A 1 92 ? -1.391 -24.531 4.863 1 64.75 92 PRO A N 1
ATOM 696 C CA . PRO A 1 92 ? -2.424 -25.5 5.266 1 64.75 92 PRO A CA 1
ATOM 697 C C . PRO A 1 92 ? -2.688 -26.562 4.203 1 64.75 92 PRO A C 1
ATOM 699 O O . PRO A 1 92 ? -2.877 -27.734 4.531 1 64.75 92 PRO A O 1
ATOM 702 N N . ASN A 1 93 ? -2.641 -26.156 3.004 1 70.94 93 ASN A N 1
ATOM 703 C CA . ASN A 1 93 ? -2.91 -27.109 1.933 1 70.94 93 ASN A CA 1
ATOM 704 C C . ASN A 1 93 ? -1.827 -28.172 1.849 1 70.94 93 ASN A C 1
ATOM 706 O O . ASN A 1 93 ? -2.037 -29.234 1.248 1 70.94 93 ASN A O 1
ATOM 710 N N . LEU A 1 94 ? -0.709 -27.922 2.529 1 79.12 94 LEU A N 1
ATOM 711 C CA . LEU A 1 94 ? 0.422 -28.828 2.484 1 79.12 94 LEU A CA 1
ATOM 712 C C . LEU A 1 94 ? 0.612 -29.531 3.83 1 79.12 94 LEU A C 1
ATOM 714 O O . LEU A 1 94 ? 1.402 -30.469 3.941 1 79.12 94 LEU A O 1
ATOM 718 N N . GLY A 1 95 ? -0.085 -29.047 4.785 1 80.06 95 GLY A N 1
ATOM 719 C CA . GLY A 1 95 ? 0.116 -29.547 6.137 1 80.06 95 GLY A CA 1
ATOM 720 C C . GLY A 1 95 ? 1.447 -29.125 6.734 1 80.06 95 GLY A C 1
ATOM 721 O O . GLY A 1 95 ? 1.99 -29.828 7.594 1 80.06 95 GLY A O 1
ATOM 722 N N . TRP A 1 96 ? 2.025 -28.172 6.23 1 86.19 96 TRP A N 1
ATOM 723 C CA . TRP A 1 96 ? 3.33 -27.703 6.688 1 86.19 96 TRP A CA 1
ATOM 724 C C . TRP A 1 96 ? 3.184 -26.75 7.863 1 86.19 96 TRP A C 1
ATOM 726 O O . TRP A 1 96 ? 2.264 -25.938 7.895 1 86.19 96 TRP A O 1
ATOM 736 N N . GLU A 1 97 ? 4.02 -26.969 8.867 1 87.5 97 GLU A N 1
ATOM 737 C CA . GLU A 1 97 ? 4.102 -26.078 10.016 1 87.5 97 GLU A CA 1
ATOM 738 C C . GLU A 1 97 ? 5.551 -25.75 10.352 1 87.5 97 GLU A C 1
ATOM 740 O O . GLU A 1 97 ? 6.309 -26.625 10.781 1 87.5 97 GLU A O 1
ATOM 745 N N . ASN A 1 98 ? 5.922 -24.578 10.148 1 91.06 98 ASN A N 1
ATOM 746 C CA . ASN A 1 98 ? 7.242 -24.062 10.484 1 91.06 98 ASN A CA 1
ATOM 747 C C . ASN A 1 98 ? 8.352 -24.891 9.844 1 91.06 98 ASN A C 1
ATOM 749 O O . ASN A 1 98 ? 9.266 -25.344 10.531 1 91.06 98 ASN A O 1
ATOM 753 N N . VAL A 1 99 ? 8.289 -25.062 8.641 1 93 99 VAL A N 1
ATOM 754 C CA . VAL A 1 99 ? 9.258 -25.844 7.883 1 93 99 VAL A CA 1
ATOM 755 C C . VAL A 1 99 ? 10.453 -24.969 7.512 1 93 99 VAL A C 1
ATOM 757 O O . VAL A 1 99 ? 10.297 -23.938 6.848 1 93 99 VAL A O 1
ATOM 760 N N . PRO A 1 100 ? 11.664 -25.297 7.945 1 95.12 100 PRO A N 1
ATOM 761 C CA . PRO A 1 100 ? 12.859 -24.516 7.637 1 95.12 100 PRO A CA 1
ATOM 762 C C . PRO A 1 100 ? 13.375 -24.766 6.219 1 95.12 100 PRO A C 1
ATOM 764 O O . PRO A 1 100 ? 14.461 -25.328 6.047 1 95.12 100 PRO A O 1
ATOM 767 N N . LEU A 1 101 ? 12.734 -24.266 5.234 1 96 101 LEU A N 1
ATOM 768 C CA . LEU A 1 101 ? 12.977 -24.531 3.824 1 96 101 LEU A CA 1
ATOM 769 C C . LEU A 1 101 ? 14.352 -24.016 3.404 1 96 101 LEU A C 1
ATOM 771 O O . LEU A 1 101 ? 15.086 -24.703 2.684 1 96 101 LEU A O 1
ATOM 775 N N . LYS A 1 102 ? 14.688 -22.812 3.828 1 97.06 102 LYS A N 1
ATOM 776 C CA . LYS A 1 102 ? 15.977 -22.219 3.475 1 97.06 102 LYS A CA 1
ATOM 777 C C . LYS A 1 102 ? 17.125 -23.094 3.947 1 97.06 102 LYS A C 1
ATOM 779 O O . LYS A 1 102 ? 18 -23.469 3.158 1 97.06 102 LYS A O 1
ATOM 784 N N . ASP A 1 103 ? 17.109 -23.406 5.195 1 97.5 103 ASP A N 1
ATOM 785 C CA . ASP A 1 103 ? 18.172 -24.234 5.762 1 97.5 103 ASP A CA 1
ATOM 786 C C . ASP A 1 103 ? 18.266 -25.578 5.047 1 97.5 103 ASP A C 1
ATOM 788 O O . ASP A 1 103 ? 19.375 -26.062 4.758 1 97.5 103 ASP A O 1
ATOM 792 N N . HIS A 1 104 ? 17.125 -26.203 4.797 1 97.25 104 HIS A N 1
ATOM 793 C CA . HIS A 1 104 ? 17.078 -27.484 4.109 1 97.25 104 HIS A CA 1
ATOM 794 C C . HIS A 1 104 ? 17.766 -27.391 2.746 1 97.25 104 HIS A C 1
ATOM 796 O O . HIS A 1 104 ? 18.594 -28.25 2.406 1 97.25 104 HIS A O 1
ATOM 802 N N . LEU A 1 105 ? 17.391 -26.391 2.004 1 98.12 105 LEU A N 1
ATOM 803 C CA . LEU A 1 105 ? 17.922 -26.219 0.658 1 98.12 105 LEU A CA 1
ATOM 804 C C . LEU A 1 105 ? 19.422 -25.906 0.702 1 98.12 105 LEU A C 1
ATOM 806 O O . LEU A 1 105 ? 20.203 -26.469 -0.081 1 98.12 105 LEU A O 1
ATOM 810 N N . GLU A 1 106 ? 19.797 -25.031 1.584 1 98.12 106 GLU A N 1
ATOM 811 C CA . GLU A 1 106 ? 21.203 -24.641 1.687 1 98.12 106 GLU A CA 1
ATOM 812 C C . GLU A 1 106 ? 22.062 -25.812 2.141 1 98.12 106 GLU A C 1
ATOM 814 O O . GLU A 1 106 ? 23.172 -26 1.654 1 98.12 106 GLU A O 1
ATOM 819 N N . ASP A 1 107 ? 21.594 -26.594 3.08 1 97.81 107 ASP A N 1
ATOM 820 C CA . ASP A 1 107 ? 22.312 -27.766 3.559 1 97.81 107 ASP A CA 1
ATOM 821 C C . ASP A 1 107 ? 22.484 -28.797 2.447 1 97.81 107 ASP A C 1
ATOM 823 O O . ASP A 1 107 ? 23.547 -29.406 2.32 1 97.81 107 ASP A O 1
ATOM 827 N N . GLU A 1 108 ? 21.453 -29 1.687 1 97.5 108 GLU A N 1
ATOM 828 C CA . GLU A 1 108 ? 21.422 -30.031 0.658 1 97.5 108 GLU A CA 1
ATOM 829 C C . GLU A 1 108 ? 22.281 -29.641 -0.541 1 97.5 108 GLU A C 1
ATOM 831 O O . GLU A 1 108 ? 22.953 -30.484 -1.138 1 97.5 108 GLU A O 1
ATOM 836 N N . PHE A 1 109 ? 22.266 -28.391 -0.894 1 97.94 109 PHE A N 1
ATOM 837 C CA . PHE A 1 109 ? 22.828 -28.031 -2.191 1 97.94 109 PHE A CA 1
ATOM 838 C C . PHE A 1 109 ? 24.062 -27.141 -2.021 1 97.94 109 PHE A C 1
ATOM 840 O O . PHE A 1 109 ? 24.781 -26.891 -2.984 1 97.94 109 PHE A O 1
ATOM 847 N N . GLY A 1 110 ? 24.281 -26.578 -0.867 1 97.38 110 GLY A N 1
ATOM 848 C CA . GLY A 1 110 ? 25.5 -25.859 -0.562 1 97.38 110 GLY A CA 1
ATOM 849 C C . GLY A 1 110 ? 25.562 -24.484 -1.197 1 97.38 110 GLY A C 1
ATOM 850 O O . GLY A 1 110 ? 26.641 -23.953 -1.444 1 97.38 110 GLY A O 1
ATOM 851 N N . CYS A 1 111 ? 24.516 -23.969 -1.591 1 96.44 111 CYS A N 1
ATOM 852 C CA . CYS A 1 111 ? 24.422 -22.625 -2.18 1 96.44 111 CYS A CA 1
ATOM 853 C C . CYS A 1 111 ? 23.359 -21.797 -1.471 1 96.44 111 CYS A C 1
ATOM 855 O O . CYS A 1 111 ? 22.547 -22.328 -0.724 1 96.44 111 CYS A O 1
ATOM 857 N N . PRO A 1 112 ? 23.453 -20.438 -1.624 1 97.12 112 PRO A N 1
ATOM 858 C CA . PRO A 1 112 ? 22.438 -19.609 -1 1 97.12 112 PRO A CA 1
ATOM 859 C C . PRO A 1 112 ? 21.016 -19.922 -1.486 1 97.12 112 PRO A C 1
ATOM 861 O O . PRO A 1 112 ? 20.828 -20.203 -2.672 1 97.12 112 PRO A O 1
ATOM 864 N N . ALA A 1 113 ? 20.094 -19.922 -0.541 1 98 113 ALA A N 1
ATOM 865 C CA . ALA A 1 113 ? 18.688 -20.125 -0.867 1 98 113 ALA A CA 1
ATOM 866 C C . ALA A 1 113 ? 17.828 -19 -0.277 1 98 113 ALA A C 1
ATOM 868 O O . ALA A 1 113 ? 18.094 -18.531 0.832 1 98 113 ALA A O 1
ATOM 869 N N . VAL A 1 114 ? 16.875 -18.562 -1.048 1 96.62 114 VAL A N 1
ATOM 870 C CA . VAL A 1 114 ? 15.906 -17.578 -0.578 1 96.62 114 VAL A CA 1
ATOM 871 C C . VAL A 1 114 ? 14.492 -18.094 -0.819 1 96.62 114 VAL A C 1
ATOM 873 O O . VAL A 1 114 ? 14.227 -18.75 -1.826 1 96.62 114 VAL A O 1
ATOM 876 N N . ILE A 1 115 ? 13.602 -17.859 0.136 1 95.25 115 ILE A N 1
ATOM 877 C CA . ILE A 1 115 ? 12.195 -18.203 -0.051 1 95.25 115 ILE A CA 1
ATOM 878 C C . ILE A 1 115 ? 11.359 -16.938 -0.193 1 95.25 115 ILE A C 1
ATOM 880 O O . ILE A 1 115 ? 11.727 -15.883 0.339 1 95.25 115 ILE A O 1
ATOM 884 N N . MET A 1 116 ? 10.328 -17.016 -0.908 1 94.94 116 MET A N 1
ATOM 885 C CA . MET A 1 116 ? 9.406 -15.906 -1.115 1 94.94 116 MET A CA 1
ATOM 886 C C . MET A 1 116 ? 7.988 -16.406 -1.368 1 94.94 116 MET A C 1
ATOM 888 O O . MET A 1 116 ? 7.789 -17.578 -1.665 1 94.94 116 MET A O 1
ATOM 892 N N . ASN A 1 117 ? 7.051 -15.562 -1.186 1 94.12 117 ASN A N 1
ATOM 893 C CA . ASN A 1 117 ? 5.672 -15.875 -1.549 1 94.12 117 ASN A CA 1
ATOM 894 C C . ASN A 1 117 ? 5.539 -16.172 -3.039 1 94.12 117 ASN A C 1
ATOM 896 O O . ASN A 1 117 ? 6.164 -15.508 -3.867 1 94.12 117 ASN A O 1
ATOM 900 N N . ASP A 1 118 ? 4.738 -17.156 -3.359 1 93.69 118 ASP A N 1
ATOM 901 C CA . ASP A 1 118 ? 4.605 -17.594 -4.742 1 93.69 118 ASP A CA 1
ATOM 902 C C . ASP A 1 118 ? 4.078 -16.469 -5.633 1 93.69 118 ASP A C 1
ATOM 904 O O . ASP A 1 118 ? 4.492 -16.344 -6.785 1 93.69 118 ASP A O 1
ATOM 908 N N . VAL A 1 119 ? 3.158 -15.664 -5.137 1 95.12 119 VAL A N 1
ATOM 909 C CA . VAL A 1 119 ? 2.633 -14.562 -5.938 1 95.12 119 VAL A CA 1
ATOM 910 C C . VAL A 1 119 ? 3.705 -13.484 -6.109 1 95.12 119 VAL A C 1
ATOM 912 O O . VAL A 1 119 ? 3.848 -12.906 -7.188 1 95.12 119 VAL A O 1
ATOM 915 N N . ASP A 1 120 ? 4.461 -13.227 -5.078 1 96.88 120 ASP A N 1
ATOM 916 C CA . ASP A 1 120 ? 5.613 -12.336 -5.188 1 96.88 120 ASP A CA 1
ATOM 917 C C . ASP A 1 120 ? 6.57 -12.805 -6.277 1 96.88 120 ASP A C 1
ATOM 919 O O . ASP A 1 120 ? 7.074 -12 -7.062 1 96.88 120 ASP A O 1
ATOM 923 N N . ALA A 1 121 ? 6.809 -14.094 -6.309 1 97.25 121 ALA A N 1
ATOM 924 C CA . ALA A 1 121 ? 7.695 -14.648 -7.328 1 97.25 121 ALA A CA 1
ATOM 925 C C . ALA A 1 121 ? 7.156 -14.383 -8.727 1 97.25 121 ALA A C 1
ATOM 927 O O . ALA A 1 121 ? 7.914 -14.016 -9.633 1 97.25 121 ALA A O 1
ATOM 928 N N . GLY A 1 122 ? 5.91 -14.602 -8.867 1 97.19 122 GLY A N 1
ATOM 929 C CA . GLY A 1 122 ? 5.285 -14.352 -10.156 1 97.19 122 GLY A CA 1
ATOM 930 C C . GLY A 1 122 ? 5.395 -12.898 -10.594 1 97.19 122 GLY A C 1
ATOM 931 O O . GLY A 1 122 ? 5.746 -12.617 -11.742 1 97.19 122 GLY A O 1
ATOM 932 N N . VAL A 1 123 ? 5.113 -12 -9.672 1 97.81 123 VAL A N 1
ATOM 933 C CA . VAL A 1 123 ? 5.164 -10.57 -9.977 1 97.81 123 VAL A CA 1
ATOM 934 C C . VAL A 1 123 ? 6.602 -10.164 -10.289 1 97.81 123 VAL A C 1
ATOM 936 O O . VAL A 1 123 ? 6.844 -9.383 -11.219 1 97.81 123 VAL A O 1
ATOM 939 N N . TYR A 1 124 ? 7.535 -10.703 -9.539 1 98.25 124 TYR A N 1
ATOM 940 C CA . TYR A 1 124 ? 8.938 -10.391 -9.789 1 98.25 124 TYR A CA 1
ATOM 941 C C . TYR A 1 124 ? 9.391 -10.93 -11.141 1 98.25 124 TYR A C 1
ATOM 943 O O . TYR A 1 124 ? 10.195 -10.297 -11.828 1 98.25 124 TYR A O 1
ATOM 951 N N . GLY A 1 125 ? 8.859 -12.102 -11.492 1 98.31 125 GLY A N 1
ATOM 952 C CA . GLY A 1 125 ? 9.109 -12.602 -12.828 1 98.31 125 GLY A CA 1
ATOM 953 C C . GLY A 1 125 ? 8.664 -11.656 -13.922 1 98.31 125 GLY A C 1
ATOM 954 O O . GLY A 1 125 ? 9.414 -11.367 -14.859 1 98.31 125 GLY A O 1
ATOM 955 N N . GLU A 1 126 ? 7.453 -11.164 -13.781 1 98.19 126 GLU A N 1
ATOM 956 C CA . GLU A 1 126 ? 6.922 -10.219 -14.766 1 98.19 126 GLU A CA 1
ATOM 957 C C . GLU A 1 126 ? 7.734 -8.93 -14.781 1 98.19 126 GLU A C 1
ATOM 959 O O . GLU A 1 126 ? 7.883 -8.297 -15.836 1 98.19 126 GLU A O 1
ATOM 964 N N . TYR A 1 127 ? 8.25 -8.5 -13.656 1 98 127 TYR A N 1
ATOM 965 C CA . TYR A 1 127 ? 9.07 -7.297 -13.547 1 98 127 TYR A CA 1
ATOM 966 C C . TYR A 1 127 ? 10.406 -7.484 -14.258 1 98 127 TYR A C 1
ATOM 968 O O . TYR A 1 127 ? 10.875 -6.586 -14.961 1 98 127 TYR A O 1
ATOM 976 N N . ARG A 1 128 ? 10.977 -8.609 -14.094 1 97.62 128 ARG A N 1
ATOM 977 C CA . ARG A 1 128 ? 12.32 -8.836 -14.617 1 97.62 128 ARG A CA 1
ATOM 978 C C . ARG A 1 128 ? 12.273 -9.219 -16.094 1 97.62 128 ARG A C 1
ATOM 980 O O . ARG A 1 128 ? 13.18 -8.875 -16.859 1 97.62 128 ARG A O 1
ATOM 987 N N . PHE A 1 129 ? 11.234 -9.992 -16.5 1 97.31 129 PHE A N 1
ATOM 988 C CA . PHE A 1 129 ? 11.305 -10.633 -17.812 1 97.31 129 PHE A CA 1
ATOM 989 C C . PHE A 1 129 ? 10.023 -10.398 -18.594 1 97.31 129 PHE A C 1
ATOM 991 O O . PHE A 1 129 ? 9.938 -10.766 -19.766 1 97.31 129 PHE A O 1
ATOM 998 N N . GLY A 1 130 ? 9.047 -9.82 -17.969 1 97.06 130 GLY A N 1
ATOM 999 C CA . GLY A 1 130 ? 7.738 -9.766 -18.609 1 97.06 130 GLY A CA 1
ATOM 1000 C C . GLY A 1 130 ? 7.254 -8.344 -18.844 1 97.06 130 GLY A C 1
ATOM 1001 O O . GLY A 1 130 ? 8.031 -7.484 -19.266 1 97.06 130 GLY A O 1
ATOM 1002 N N . VAL A 1 131 ? 5.965 -8.125 -18.594 1 96.12 131 VAL A N 1
ATOM 1003 C CA . VAL A 1 131 ? 5.242 -6.934 -19.016 1 96.12 131 VAL A CA 1
ATOM 1004 C C . VAL A 1 131 ? 5.59 -5.754 -18.109 1 96.12 131 VAL A C 1
ATOM 1006 O O . VAL A 1 131 ? 5.371 -4.598 -18.484 1 96.12 131 VAL A O 1
ATOM 1009 N N . ALA A 1 132 ? 6.195 -5.992 -16.938 1 95.12 132 ALA A N 1
ATOM 1010 C CA . ALA A 1 132 ? 6.371 -4.934 -15.953 1 95.12 132 ALA A CA 1
ATOM 1011 C C . ALA A 1 132 ? 7.812 -4.426 -15.945 1 95.12 132 ALA A C 1
ATOM 1013 O O . ALA A 1 132 ? 8.25 -3.795 -14.984 1 95.12 132 ALA A O 1
ATOM 1014 N N . ALA A 1 133 ? 8.492 -4.668 -17.062 1 90.69 133 ALA A N 1
ATOM 1015 C CA . ALA A 1 133 ? 9.898 -4.281 -17.125 1 90.69 133 ALA A CA 1
ATOM 1016 C C . ALA A 1 133 ? 10.055 -2.771 -16.969 1 90.69 133 ALA A C 1
ATOM 1018 O O . ALA A 1 133 ? 9.297 -1.997 -17.562 1 90.69 133 ALA A O 1
ATOM 1019 N N . LYS A 1 134 ? 10.883 -2.248 -16.047 1 86.56 134 LYS A N 1
ATOM 1020 C CA . LYS A 1 134 ? 11.312 -0.865 -15.852 1 86.56 134 LYS A CA 1
ATOM 1021 C C . LYS A 1 134 ? 10.297 -0.09 -15.008 1 86.56 134 LYS A C 1
ATOM 1023 O O . LYS A 1 134 ? 10.422 1.124 -14.844 1 86.56 134 LYS A O 1
ATOM 1028 N N . SER A 1 135 ? 9.234 -0.768 -14.586 1 93.5 135 SER A N 1
ATOM 1029 C CA . SER A 1 135 ? 8.273 -0.086 -13.727 1 93.5 135 SER A CA 1
ATOM 1030 C C . SER A 1 135 ? 8.898 0.281 -12.383 1 93.5 135 SER A C 1
ATOM 1032 O O . SER A 1 135 ? 9.812 -0.397 -11.914 1 93.5 135 SER A O 1
ATOM 1034 N N . ARG A 1 136 ? 8.492 1.405 -11.828 1 94.44 136 ARG A N 1
ATOM 1035 C CA . ARG A 1 136 ? 8.93 1.786 -10.492 1 94.44 136 ARG A CA 1
ATOM 1036 C C . ARG A 1 136 ? 8.164 1.021 -9.422 1 94.44 136 ARG A C 1
ATOM 1038 O O . ARG A 1 136 ? 8.75 0.54 -8.453 1 94.44 136 ARG A O 1
ATOM 1045 N N . VAL A 1 137 ? 6.855 0.991 -9.594 1 97.38 137 VAL A N 1
ATOM 1046 C CA . VAL A 1 137 ? 5.945 0.303 -8.68 1 97.38 137 VAL A CA 1
ATOM 1047 C C . VAL A 1 137 ? 5.012 -0.61 -9.469 1 97.38 137 VAL A C 1
ATOM 1049 O O . VAL A 1 137 ? 4.191 -0.136 -10.258 1 97.38 137 VAL A O 1
ATOM 1052 N N . VAL A 1 138 ? 5.125 -1.914 -9.281 1 98.19 138 VAL A N 1
ATOM 1053 C CA . VAL A 1 138 ? 4.27 -2.893 -9.945 1 98.19 138 VAL A CA 1
ATOM 1054 C C . VAL A 1 138 ? 3.461 -3.658 -8.898 1 98.19 138 VAL A C 1
ATOM 1056 O O . VAL A 1 138 ? 4.016 -4.172 -7.926 1 98.19 138 VAL A O 1
ATOM 1059 N N . VAL A 1 139 ? 2.186 -3.703 -9.125 1 98.62 139 VAL A N 1
ATOM 1060 C CA . VAL A 1 139 ? 1.321 -4.5 -8.258 1 98.62 139 VAL A CA 1
ATOM 1061 C C . VAL A 1 139 ? 0.702 -5.645 -9.062 1 98.62 139 VAL A C 1
ATOM 1063 O O . VAL A 1 139 ? 0.232 -5.438 -10.18 1 98.62 139 VAL A O 1
ATOM 1066 N N . GLY A 1 140 ? 0.833 -6.82 -8.531 1 98.5 140 GLY A N 1
ATOM 1067 C CA . GLY A 1 140 ? 0.202 -7.988 -9.133 1 98.5 140 GLY A CA 1
ATOM 1068 C C . GLY A 1 140 ? -1.057 -8.422 -8.406 1 98.5 140 GLY A C 1
ATOM 1069 O O . GLY A 1 140 ? -1.113 -8.391 -7.176 1 98.5 140 GLY A O 1
ATOM 1070 N N . VAL A 1 141 ? -2.088 -8.766 -9.117 1 98.56 141 VAL A N 1
ATOM 1071 C CA . VAL A 1 141 ? -3.324 -9.352 -8.609 1 98.56 141 VAL A CA 1
ATOM 1072 C C . VAL A 1 141 ? -3.621 -10.656 -9.344 1 98.56 141 VAL A C 1
ATOM 1074 O O . VAL A 1 141 ? -3.799 -10.664 -10.562 1 98.56 141 VAL A O 1
ATOM 1077 N N . PHE A 1 142 ? -3.682 -11.695 -8.609 1 96.69 142 PHE A N 1
ATOM 1078 C CA . PHE A 1 142 ? -3.785 -13.023 -9.195 1 96.69 142 PHE A CA 1
ATOM 1079 C C . PHE A 1 142 ? -4.996 -13.766 -8.641 1 96.69 142 PHE A C 1
ATOM 1081 O O . PHE A 1 142 ? -4.887 -14.492 -7.652 1 96.69 142 PHE A O 1
ATOM 1088 N N . PRO A 1 143 ? -6.145 -13.633 -9.328 1 96.12 143 PRO A N 1
ATOM 1089 C CA . PRO A 1 143 ? -7.332 -14.375 -8.898 1 96.12 143 PRO A CA 1
ATOM 1090 C C . PRO A 1 143 ? -7.27 -15.859 -9.273 1 96.12 143 PRO A C 1
ATOM 1092 O O . PRO A 1 143 ? -7.055 -16.188 -10.438 1 96.12 143 PRO A O 1
ATOM 1095 N N . GLY A 1 144 ? -7.316 -16.719 -8.398 1 90.25 144 GLY A N 1
ATOM 1096 C CA . GLY A 1 144 ? -7.406 -18.172 -8.477 1 90.25 144 GLY A CA 1
ATOM 1097 C C . GLY A 1 144 ? -8.352 -18.766 -7.449 1 90.25 144 GLY A C 1
ATOM 1098 O O . GLY A 1 144 ? -9.445 -18.25 -7.234 1 90.25 144 GLY A O 1
ATOM 1099 N N . THR A 1 145 ? -7.875 -19.906 -6.867 1 85.25 145 THR A N 1
ATOM 1100 C CA . THR A 1 145 ? -8.695 -20.406 -5.77 1 85.25 145 THR A CA 1
ATOM 1101 C C . THR A 1 145 ? -8.945 -19.297 -4.742 1 85.25 145 THR A C 1
ATOM 1103 O O . THR A 1 145 ? -10.062 -19.141 -4.254 1 85.25 145 THR A O 1
ATOM 1106 N N . GLY A 1 146 ? -8.031 -18.625 -4.395 1 91.12 146 GLY A N 1
ATOM 1107 C CA . GLY A 1 146 ? -8.078 -17.359 -3.697 1 91.12 146 GLY A CA 1
ATOM 1108 C C . GLY A 1 146 ? -7.602 -16.188 -4.543 1 91.12 146 GLY A C 1
ATOM 1109 O O . GLY A 1 146 ? -7.625 -16.25 -5.773 1 91.12 146 GLY A O 1
ATOM 1110 N N . ILE A 1 147 ? -7.355 -15.109 -3.926 1 95.75 147 ILE A N 1
ATOM 1111 C CA . ILE A 1 147 ? -6.801 -13.969 -4.648 1 95.75 147 ILE A CA 1
ATOM 1112 C C . ILE A 1 147 ? -5.496 -13.523 -3.988 1 95.75 147 ILE A C 1
ATOM 1114 O O . ILE A 1 147 ? -5.496 -13.094 -2.832 1 95.75 147 ILE A O 1
ATOM 1118 N N . GLY A 1 148 ? -4.398 -13.672 -4.684 1 95.12 148 GLY A N 1
ATOM 1119 C CA . GLY A 1 148 ? -3.088 -13.281 -4.191 1 95.12 148 GLY A CA 1
ATOM 1120 C C . GLY A 1 148 ? -2.611 -11.953 -4.758 1 95.12 148 GLY A C 1
ATOM 1121 O O . GLY A 1 148 ? -3.109 -11.5 -5.793 1 95.12 148 GLY A O 1
ATOM 1122 N N . GLY A 1 149 ? -1.691 -11.383 -4.051 1 96.69 149 GLY A N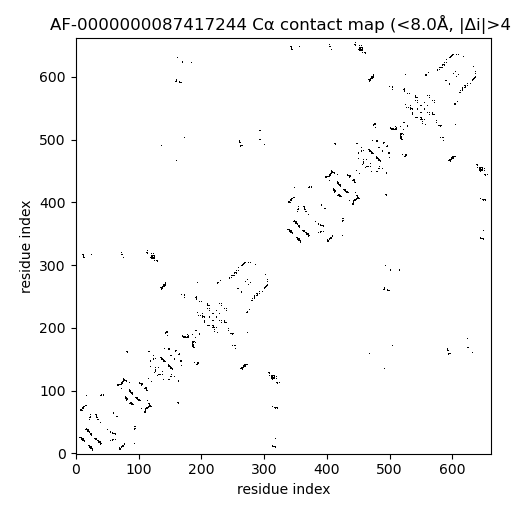 1
ATOM 1123 C CA . GLY A 1 149 ? -1.085 -10.141 -4.508 1 96.69 149 GLY A CA 1
ATOM 1124 C C . GLY A 1 149 ? 0.404 -10.062 -4.227 1 96.69 149 GLY A C 1
ATOM 1125 O O . GLY A 1 149 ? 0.924 -10.82 -3.402 1 96.69 149 GLY A O 1
ATOM 1126 N N . GLY A 1 150 ? 1.087 -9.289 -4.949 1 97.25 150 GLY A N 1
ATOM 1127 C CA . GLY A 1 150 ? 2.492 -8.953 -4.781 1 97.25 150 GLY A CA 1
ATOM 1128 C C . GLY A 1 150 ? 2.838 -7.555 -5.258 1 97.25 150 GLY A C 1
ATOM 1129 O O . GLY A 1 150 ? 2.039 -6.914 -5.941 1 97.25 150 GLY A O 1
ATOM 1130 N N . CYS A 1 151 ? 3.973 -7.074 -4.836 1 97.62 151 CYS A N 1
ATOM 1131 C CA . CYS A 1 151 ? 4.402 -5.738 -5.223 1 97.62 151 CYS A CA 1
ATOM 1132 C C . CYS A 1 151 ? 5.922 -5.672 -5.359 1 97.62 151 CYS A C 1
ATOM 1134 O O . CYS A 1 151 ? 6.648 -6.137 -4.484 1 97.62 151 CYS A O 1
ATOM 1136 N N . VAL A 1 152 ? 6.359 -5.258 -6.484 1 97.69 152 VAL A N 1
ATOM 1137 C CA . VAL A 1 152 ? 7.758 -4.871 -6.664 1 97.69 152 VAL A CA 1
ATOM 1138 C C . VAL A 1 152 ? 7.887 -3.352 -6.578 1 97.69 152 VAL A C 1
ATOM 1140 O O . VAL A 1 152 ? 7.211 -2.621 -7.305 1 97.69 152 VAL A O 1
ATOM 1143 N N . TYR A 1 153 ? 8.641 -2.865 -5.637 1 96.88 153 TYR A N 1
ATOM 1144 C CA . TYR A 1 153 ? 8.883 -1.45 -5.379 1 96.88 153 TYR A CA 1
ATOM 1145 C C . TYR A 1 153 ? 10.352 -1.102 -5.598 1 96.88 153 TYR A C 1
ATOM 1147 O O . TYR A 1 153 ? 11.219 -1.559 -4.852 1 96.88 153 TYR A O 1
ATOM 1155 N N . GLU A 1 154 ? 10.609 -0.323 -6.57 1 94.25 154 GLU A N 1
ATOM 1156 C CA . GLU A 1 154 ? 11.945 0.141 -6.918 1 94.25 154 GLU A CA 1
ATOM 1157 C C . GLU A 1 154 ? 12.922 -1.028 -7.043 1 94.25 154 GLU A C 1
ATOM 1159 O O . GLU A 1 154 ? 14 -1.011 -6.445 1 94.25 154 GLU A O 1
ATOM 1164 N N . GLY A 1 155 ? 12.484 -2.043 -7.691 1 94.88 155 GLY A N 1
ATOM 1165 C CA . GLY A 1 155 ? 13.344 -3.133 -8.125 1 94.88 155 GLY A CA 1
ATOM 1166 C C . GLY A 1 155 ? 13.414 -4.27 -7.125 1 94.88 155 GLY A C 1
ATOM 1167 O O . GLY A 1 155 ? 14.047 -5.297 -7.383 1 94.88 155 GLY A O 1
ATOM 1168 N N . SER A 1 156 ? 12.742 -4.121 -5.992 1 95.31 156 SER A N 1
ATOM 1169 C CA . SER A 1 156 ? 12.742 -5.164 -4.977 1 95.31 156 SER A CA 1
ATOM 1170 C C . SER A 1 156 ? 11.328 -5.543 -4.562 1 95.31 156 SER A C 1
ATOM 1172 O O . SER A 1 156 ? 10.422 -4.711 -4.605 1 95.31 156 SER A O 1
ATOM 1174 N N . ILE A 1 157 ? 11.188 -6.781 -4.152 1 95.62 157 ILE A N 1
ATOM 1175 C CA . ILE A 1 157 ? 9.898 -7.223 -3.631 1 95.62 157 ILE A CA 1
ATOM 1176 C C . ILE A 1 157 ? 9.578 -6.461 -2.346 1 95.62 157 ILE A C 1
ATOM 1178 O O . ILE A 1 157 ? 10.398 -6.391 -1.434 1 95.62 157 ILE A O 1
ATOM 1182 N N . MET A 1 158 ? 8.406 -5.852 -2.32 1 95.19 158 MET A N 1
ATOM 1183 C CA . MET A 1 158 ? 7.988 -5.117 -1.13 1 95.19 158 MET A CA 1
ATOM 1184 C C . MET A 1 158 ? 7.688 -6.07 0.022 1 95.19 158 MET A C 1
ATOM 1186 O O . MET A 1 158 ? 7.031 -7.094 -0.171 1 95.19 158 MET A O 1
ATOM 1190 N N . ARG A 1 159 ? 8.195 -5.723 1.177 1 91.94 159 ARG A N 1
ATOM 1191 C CA . ARG A 1 159 ? 7.984 -6.535 2.371 1 91.94 159 ARG A CA 1
ATOM 1192 C C . ARG A 1 159 ? 7.418 -5.699 3.512 1 91.94 159 ARG A C 1
ATOM 1194 O O . ARG A 1 159 ? 7.703 -4.504 3.615 1 91.94 159 ARG A O 1
ATOM 1201 N N . GLY A 1 160 ? 6.566 -6.285 4.348 1 90.19 160 GLY A N 1
ATOM 1202 C CA . GLY A 1 160 ? 6.062 -5.633 5.543 1 90.19 160 GLY A CA 1
ATOM 1203 C C . GLY A 1 160 ? 7.012 -5.73 6.723 1 90.19 160 GLY A C 1
ATOM 1204 O O . GLY A 1 160 ? 8.195 -6.031 6.547 1 90.19 160 GLY A O 1
ATOM 1205 N N . ALA A 1 161 ? 6.527 -5.406 7.895 1 83.81 161 ALA A N 1
ATOM 1206 C CA . ALA A 1 161 ? 7.301 -5.395 9.133 1 83.81 161 ALA A CA 1
ATOM 1207 C C . ALA A 1 161 ? 7.918 -6.766 9.406 1 83.81 161 ALA A C 1
ATOM 1209 O O . ALA A 1 161 ? 9.055 -6.855 9.867 1 83.81 161 ALA A O 1
ATOM 1210 N N . THR A 1 162 ? 7.16 -7.801 9.094 1 77.31 162 THR A N 1
ATOM 1211 C CA . THR A 1 162 ? 7.586 -9.117 9.562 1 77.31 162 THR A CA 1
ATOM 1212 C C . THR A 1 162 ? 7.754 -10.078 8.391 1 77.31 162 THR A C 1
ATOM 1214 O O . THR A 1 162 ? 8.203 -11.211 8.57 1 77.31 162 THR A O 1
ATOM 1217 N N . GLY A 1 163 ? 7.43 -9.617 7.211 1 79.56 163 GLY A N 1
ATOM 1218 C CA . GLY A 1 163 ? 7.512 -10.562 6.109 1 79.56 163 GLY A CA 1
ATOM 1219 C C . GLY A 1 163 ? 6.77 -10.102 4.871 1 79.56 163 GLY A C 1
ATOM 1220 O O . GLY A 1 163 ? 6.84 -8.922 4.5 1 79.56 163 GLY A O 1
ATOM 1221 N N . SER A 1 164 ? 6.145 -11.117 4.281 1 82 164 SER A N 1
ATOM 1222 C CA . SER A 1 164 ? 5.387 -10.844 3.062 1 82 164 SER A CA 1
ATOM 1223 C C . SER A 1 164 ? 4.188 -9.945 3.344 1 82 164 SER A C 1
ATOM 1225 O O . SER A 1 164 ? 3.664 -9.93 4.461 1 82 164 SER A O 1
ATOM 1227 N N . CYS A 1 165 ? 3.84 -9.148 2.375 1 90.56 165 CYS A N 1
ATOM 1228 C CA . CYS A 1 165 ? 2.672 -8.281 2.455 1 90.56 165 CYS A CA 1
ATOM 1229 C C . CYS A 1 165 ? 1.831 -8.375 1.188 1 90.56 165 CYS A C 1
ATOM 1231 O O . CYS A 1 165 ? 1.873 -9.391 0.486 1 90.56 165 CYS A O 1
ATOM 1233 N N . MET A 1 166 ? 0.941 -7.547 0.959 1 95.31 166 MET A N 1
ATOM 1234 C CA . MET A 1 166 ? 0.063 -7.484 -0.206 1 95.31 166 MET A CA 1
ATOM 1235 C C . MET A 1 166 ? -0.975 -8.602 -0.167 1 95.31 166 MET A C 1
ATOM 1237 O O . MET A 1 166 ? -1.127 -9.344 -1.136 1 95.31 166 MET A O 1
ATOM 1241 N N . GLU A 1 167 ? -1.584 -8.727 0.922 1 94.5 167 GLU A N 1
ATOM 1242 C CA . GLU A 1 167 ? -2.717 -9.633 1.071 1 94.5 167 GLU A CA 1
ATOM 1243 C C . GLU A 1 167 ? -3.998 -9.008 0.522 1 94.5 167 GLU A C 1
ATOM 1245 O O . GLU A 1 167 ? -5.004 -8.922 1.231 1 94.5 167 GLU A O 1
ATOM 1250 N N . ILE A 1 168 ? -4.035 -8.758 -0.733 1 97.31 168 ILE A N 1
ATOM 1251 C CA . ILE A 1 168 ? -5.098 -8 -1.384 1 97.31 168 ILE A CA 1
ATOM 1252 C C . ILE A 1 168 ? -6.402 -8.797 -1.332 1 97.31 168 ILE A C 1
ATOM 1254 O O . ILE A 1 168 ? -7.488 -8.211 -1.298 1 97.31 168 ILE A O 1
ATOM 1258 N N . GLY A 1 169 ? -6.352 -10.07 -1.329 1 97.06 169 GLY A N 1
ATOM 1259 C CA . GLY A 1 169 ? -7.535 -10.906 -1.257 1 97.06 169 GLY A CA 1
ATOM 1260 C C . GLY A 1 169 ? -8.344 -10.695 0.012 1 97.06 169 GLY A C 1
ATOM 1261 O O . GLY A 1 169 ? -9.523 -11.047 0.072 1 97.06 169 GLY A O 1
ATOM 1262 N N . HIS A 1 170 ? -7.742 -10.078 0.989 1 95.94 170 HIS A N 1
ATOM 1263 C CA . HIS A 1 170 ? -8.398 -9.953 2.287 1 95.94 170 HIS A CA 1
ATOM 1264 C C . HIS A 1 170 ? -8.734 -8.5 2.592 1 95.94 170 HIS A C 1
ATOM 1266 O O . HIS A 1 170 ? -9.148 -8.172 3.705 1 95.94 170 HIS A O 1
ATOM 1272 N N . VAL A 1 171 ? -8.508 -7.652 1.622 1 96.44 171 VAL A N 1
ATOM 1273 C CA . VAL A 1 171 ? -9.039 -6.301 1.763 1 96.44 171 VAL A CA 1
ATOM 1274 C C . VAL A 1 171 ? -10.57 -6.336 1.698 1 96.44 171 VAL A C 1
ATOM 1276 O O . VAL A 1 171 ? -11.148 -7.066 0.89 1 96.44 171 VAL A O 1
ATOM 1279 N N . GLN A 1 172 ? -11.211 -5.562 2.516 1 93.38 172 GLN A N 1
ATOM 1280 C CA . GLN A 1 172 ? -12.664 -5.535 2.564 1 93.38 172 GLN A CA 1
ATOM 1281 C C . GLN A 1 172 ? -13.234 -4.633 1.474 1 93.38 172 GLN A C 1
ATOM 1283 O O . GLN A 1 172 ? -13.039 -3.416 1.503 1 93.38 172 GLN A O 1
ATOM 1288 N N . VAL A 1 173 ? -13.914 -5.211 0.533 1 92.06 173 VAL A N 1
ATOM 1289 C CA . VAL A 1 173 ? -14.516 -4.434 -0.542 1 92.06 173 VAL A CA 1
ATOM 1290 C C . VAL A 1 173 ? -16.031 -4.402 -0.37 1 92.06 173 VAL A C 1
ATOM 1292 O O . VAL A 1 173 ? -16.719 -3.561 -0.964 1 92.06 173 VAL A O 1
ATOM 1295 N N . ALA A 1 174 ? -16.531 -5.316 0.415 1 88.94 174 ALA A N 1
ATOM 1296 C CA . ALA A 1 174 ? -17.969 -5.402 0.703 1 88.94 174 ALA A CA 1
ATOM 1297 C C . ALA A 1 174 ? -18.219 -5.645 2.189 1 88.94 174 ALA A C 1
ATOM 1299 O O . ALA A 1 174 ? -18.547 -6.758 2.598 1 88.94 174 ALA A O 1
ATOM 1300 N N . PRO A 1 175 ? -18.156 -4.633 3.029 1 81.06 175 PRO A N 1
ATOM 1301 C CA . PRO A 1 175 ? -18.203 -4.777 4.484 1 81.06 175 PRO A CA 1
ATOM 1302 C C . PRO A 1 175 ? -19.391 -5.617 4.961 1 81.06 175 PRO A C 1
ATOM 1304 O O . PRO A 1 175 ? -19.281 -6.336 5.957 1 81.06 175 PRO A O 1
ATOM 1307 N N . GLU A 1 176 ? -20.484 -5.598 4.316 1 84.38 176 GLU A N 1
ATOM 1308 C CA . GLU A 1 176 ? -21.641 -6.395 4.707 1 84.38 176 GLU A CA 1
ATOM 1309 C C . GLU A 1 176 ? -21.781 -7.633 3.826 1 84.38 176 GLU A C 1
ATOM 1311 O O . GLU A 1 176 ? -22.859 -8.227 3.754 1 84.38 176 GLU A O 1
ATOM 1316 N N . GLY A 1 177 ? -20.688 -8.047 3.275 1 90.12 177 GLY A N 1
ATOM 1317 C CA . GLY A 1 177 ? -20.719 -9.148 2.33 1 90.12 177 GLY A CA 1
ATOM 1318 C C . GLY A 1 177 ? -20.531 -10.5 2.988 1 90.12 177 GLY A C 1
ATOM 1319 O O . GLY A 1 177 ? -20.719 -10.641 4.199 1 90.12 177 GLY A O 1
ATOM 1320 N N . PRO A 1 178 ? -20.281 -11.523 2.182 1 94.12 178 PRO A N 1
ATOM 1321 C CA . PRO A 1 178 ? -20.188 -12.891 2.684 1 94.12 178 PRO A CA 1
ATOM 1322 C C . PRO A 1 178 ? -18.953 -13.117 3.57 1 94.12 178 PRO A C 1
ATOM 1324 O O . PRO A 1 178 ? -18.016 -12.32 3.541 1 94.12 178 PRO A O 1
ATOM 1327 N N . LEU A 1 179 ? -19.031 -14.203 4.324 1 93.88 179 LEU A N 1
ATOM 1328 C CA . LEU A 1 179 ? -17.906 -14.625 5.164 1 93.88 179 LEU A CA 1
ATOM 1329 C C . LEU A 1 179 ? -16.75 -15.148 4.316 1 93.88 179 LEU A C 1
ATOM 1331 O O . LEU A 1 179 ? -16.984 -15.891 3.359 1 93.88 179 LEU A O 1
ATOM 1335 N N . CYS A 1 180 ? -15.664 -14.742 4.668 1 93.81 180 CYS A N 1
ATOM 1336 C CA . CYS A 1 180 ? -14.43 -15.25 4.074 1 93.81 180 CYS A CA 1
ATOM 1337 C C . CYS A 1 180 ? -13.844 -16.375 4.91 1 93.81 180 CYS A C 1
ATOM 1339 O O . CYS A 1 180 ? -14.141 -16.5 6.102 1 93.81 180 CYS A O 1
ATOM 1341 N N . GLY A 1 181 ? -13.039 -17.219 4.281 1 87.38 181 GLY A N 1
ATOM 1342 C CA . GLY A 1 181 ? -12.375 -18.297 5.008 1 87.38 181 GLY A CA 1
ATOM 1343 C C . GLY A 1 181 ? -11.477 -17.797 6.117 1 87.38 181 GLY A C 1
ATOM 1344 O O . GLY A 1 181 ? -11.172 -18.547 7.059 1 87.38 181 GLY A O 1
ATOM 1345 N N . CYS A 1 182 ? -11.164 -16.562 6.102 1 87.25 182 CYS A N 1
ATOM 1346 C CA . CYS A 1 182 ? -10.266 -16 7.102 1 87.25 182 CYS A CA 1
ATOM 1347 C C . CYS A 1 182 ? -11.031 -15.57 8.344 1 87.25 182 CYS A C 1
ATOM 1349 O O . CYS A 1 182 ? -10.43 -15.141 9.328 1 87.25 182 CYS A O 1
ATOM 1351 N N . GLY A 1 183 ? -12.328 -15.617 8.297 1 89.62 183 GLY A N 1
ATOM 1352 C CA . GLY A 1 183 ? -13.164 -15.258 9.43 1 89.62 183 GLY A CA 1
ATOM 1353 C C . GLY A 1 183 ? -13.742 -13.859 9.328 1 89.62 183 GLY A C 1
ATOM 1354 O O . GLY A 1 183 ? -14.633 -13.492 10.094 1 89.62 183 GLY A O 1
ATOM 1355 N N . GLN A 1 184 ? -13.367 -13.109 8.336 1 90.19 184 GLN A N 1
ATOM 1356 C CA . GLN A 1 184 ? -13.875 -11.75 8.141 1 90.19 184 GLN A CA 1
ATOM 1357 C C . GLN A 1 184 ? -14.969 -11.727 7.082 1 90.19 184 GLN A C 1
ATOM 1359 O O . GLN A 1 184 ? -15.148 -12.695 6.34 1 90.19 184 GLN A O 1
ATOM 1364 N N . ARG A 1 185 ? -15.664 -10.656 7.086 1 91.06 185 ARG A N 1
ATOM 1365 C CA . ARG A 1 185 ? -16.703 -10.492 6.082 1 91.06 185 ARG A CA 1
ATOM 1366 C C . ARG A 1 185 ? -16.266 -9.516 4.992 1 91.06 185 ARG A C 1
ATOM 1368 O O . ARG A 1 185 ? -15.609 -8.516 5.277 1 91.06 185 ARG A O 1
ATOM 1375 N N . GLY A 1 186 ? -16.672 -9.859 3.797 1 92.81 186 GLY A N 1
ATOM 1376 C CA . GLY A 1 186 ? -16.609 -8.891 2.711 1 92.81 186 GLY A CA 1
ATOM 1377 C C . GLY A 1 186 ? -15.219 -8.758 2.109 1 92.81 186 GLY A C 1
ATOM 1378 O O . GLY A 1 186 ? -14.93 -7.785 1.414 1 92.81 186 GLY A O 1
ATOM 1379 N N . CYS A 1 187 ? -14.32 -9.742 2.396 1 96.44 187 CYS A N 1
ATOM 1380 C CA . CYS A 1 187 ? -13.016 -9.75 1.738 1 96.44 187 CYS A CA 1
ATOM 1381 C C . CYS A 1 187 ? -13.172 -9.891 0.228 1 96.44 187 CYS A C 1
ATOM 1383 O O . CYS A 1 187 ? -14.125 -10.508 -0.25 1 96.44 187 CYS A O 1
ATOM 1385 N N . LEU A 1 188 ? -12.227 -9.32 -0.481 1 97.75 188 LEU A N 1
ATOM 1386 C CA . LEU A 1 188 ? -12.227 -9.445 -1.935 1 97.75 188 LEU A CA 1
ATOM 1387 C C . LEU A 1 188 ? -12.336 -10.906 -2.357 1 97.75 188 LEU A C 1
ATOM 1389 O O . LEU A 1 188 ? -13.102 -11.242 -3.26 1 97.75 188 LEU A O 1
ATOM 1393 N N . GLU A 1 189 ? -11.578 -11.766 -1.732 1 97.19 189 GLU A N 1
ATOM 1394 C CA . GLU A 1 189 ? -11.555 -13.188 -2.041 1 97.19 189 GLU A CA 1
ATOM 1395 C C . GLU A 1 189 ? -12.938 -13.812 -1.885 1 97.19 189 GLU A C 1
ATOM 1397 O O . GLU A 1 189 ? -13.312 -14.703 -2.648 1 97.19 189 GLU A O 1
ATOM 1402 N N . ALA A 1 190 ? -13.734 -13.312 -0.97 1 96.69 190 ALA A N 1
ATOM 1403 C CA . ALA A 1 190 ? -15.047 -13.875 -0.665 1 96.69 190 ALA A CA 1
ATOM 1404 C C . ALA A 1 190 ? -16.078 -13.461 -1.716 1 96.69 190 ALA A C 1
ATOM 1406 O O . ALA A 1 190 ? -17.172 -14.016 -1.762 1 96.69 190 ALA A O 1
ATOM 1407 N N . VAL A 1 191 ? -15.695 -12.594 -2.604 1 97.25 191 VAL A N 1
ATOM 1408 C CA . VAL A 1 191 ? -16.719 -12.133 -3.535 1 97.25 191 VAL A CA 1
ATOM 1409 C C . VAL A 1 191 ? -16.203 -12.266 -4.969 1 97.25 191 VAL A C 1
ATOM 1411 O O . VAL A 1 191 ? -16.984 -12.156 -5.922 1 97.25 191 VAL A O 1
ATOM 1414 N N . ALA A 1 192 ? -14.914 -12.539 -5.152 1 98.06 192 ALA A N 1
ATOM 1415 C CA . ALA A 1 192 ? -14.422 -12.414 -6.52 1 98.06 192 ALA A CA 1
ATOM 1416 C C . ALA A 1 192 ? -13.453 -13.547 -6.863 1 98.06 192 ALA A C 1
ATOM 1418 O O . ALA A 1 192 ? -12.906 -13.586 -7.965 1 98.06 192 ALA A O 1
ATOM 1419 N N . SER A 1 193 ? -13.188 -14.516 -6.008 1 97 193 SER A N 1
ATOM 1420 C CA . SER A 1 193 ? -12.281 -15.617 -6.289 1 97 193 SER A CA 1
ATOM 1421 C C . SER A 1 193 ? -12.891 -16.609 -7.281 1 97 193 SER A C 1
ATOM 1423 O O . SER A 1 193 ? -14.102 -16.578 -7.523 1 97 193 SER A O 1
ATOM 1425 N N . ARG A 1 194 ? -12.039 -17.422 -7.848 1 96 194 ARG A N 1
ATOM 1426 C CA . ARG A 1 194 ? -12.539 -18.438 -8.773 1 96 194 ARG A CA 1
ATOM 1427 C C . ARG A 1 194 ? -13.555 -19.344 -8.094 1 96 194 ARG A C 1
ATOM 1429 O O . ARG A 1 194 ? -14.539 -19.766 -8.711 1 96 194 ARG A O 1
ATOM 1436 N N . LEU A 1 195 ? -13.297 -19.672 -6.887 1 94.38 195 LEU A N 1
ATOM 1437 C CA . LEU A 1 195 ? -14.211 -20.531 -6.145 1 94.38 195 LEU A CA 1
ATOM 1438 C C . LEU A 1 195 ? -15.594 -19.906 -6.039 1 94.38 195 LEU A C 1
ATOM 1440 O O . LEU A 1 195 ? -16.609 -20.578 -6.227 1 94.38 195 LEU A O 1
ATOM 1444 N N . VAL A 1 196 ? -15.648 -18.656 -5.734 1 96.56 196 VAL A N 1
ATOM 1445 C CA . VAL A 1 196 ? -16.906 -17.922 -5.609 1 96.56 196 VAL A CA 1
ATOM 1446 C C . VAL A 1 196 ? -17.594 -17.844 -6.965 1 96.56 196 VAL A C 1
ATOM 1448 O O . VAL A 1 196 ? -18.812 -18.078 -7.066 1 96.56 196 VAL A O 1
ATOM 1451 N N . ILE A 1 197 ? -16.859 -17.609 -7.984 1 98.19 197 ILE A N 1
ATOM 1452 C CA . ILE A 1 197 ? -17.406 -17.531 -9.336 1 98.19 197 ILE A CA 1
ATOM 1453 C C . ILE A 1 197 ? -17.984 -18.875 -9.734 1 98.19 197 ILE A C 1
ATOM 1455 O O . ILE A 1 197 ? -19.109 -18.953 -10.234 1 98.19 197 ILE A O 1
ATOM 1459 N N . ALA A 1 198 ? -17.219 -19.922 -9.477 1 98.12 198 ALA A N 1
ATOM 1460 C CA . ALA A 1 198 ? -17.656 -21.266 -9.82 1 98.12 198 ALA A CA 1
ATOM 1461 C C . ALA A 1 198 ? -18.938 -21.625 -9.078 1 98.12 198 ALA A C 1
ATOM 1463 O O . ALA A 1 198 ? -19.844 -22.234 -9.664 1 98.12 198 ALA A O 1
ATOM 1464 N N . SER A 1 199 ? -19.031 -21.297 -7.848 1 98.06 199 SER A N 1
ATOM 1465 C CA . SER A 1 199 ? -20.203 -21.578 -7.039 1 98.06 199 SER A CA 1
ATOM 1466 C C . SER A 1 199 ? -21.438 -20.875 -7.582 1 98.06 199 SER A C 1
ATOM 1468 O O . SER A 1 199 ? -22.5 -21.484 -7.734 1 98.06 199 SER A O 1
ATOM 1470 N N . ARG A 1 200 ? -21.297 -19.609 -7.863 1 98.38 200 ARG A N 1
ATOM 1471 C CA . ARG A 1 200 ? -22.406 -18.828 -8.414 1 98.38 200 ARG A CA 1
ATOM 1472 C C . ARG A 1 200 ? -22.797 -19.344 -9.789 1 98.38 200 ARG A C 1
ATOM 1474 O O . ARG A 1 200 ? -23.984 -19.391 -10.125 1 98.38 200 ARG A O 1
ATOM 1481 N N . ALA A 1 201 ? -21.828 -19.719 -10.562 1 98.69 201 ALA A N 1
ATOM 1482 C CA . ALA A 1 201 ? -22.078 -20.25 -11.898 1 98.69 201 ALA A CA 1
ATOM 1483 C C . ALA A 1 201 ? -22.812 -21.578 -11.828 1 98.69 201 ALA A C 1
ATOM 1485 O O . ALA A 1 201 ? -23.719 -21.844 -12.617 1 98.69 201 ALA A O 1
ATOM 1486 N N . ALA A 1 202 ? -22.375 -22.375 -10.891 1 98.62 202 ALA A N 1
ATOM 1487 C CA . ALA A 1 202 ? -23.047 -23.656 -10.688 1 98.62 202 ALA A CA 1
ATOM 1488 C C . ALA A 1 202 ? -24.516 -23.453 -10.328 1 98.62 202 ALA A C 1
ATOM 1490 O O . ALA A 1 202 ? -25.375 -24.172 -10.836 1 98.62 202 ALA A O 1
ATOM 1491 N N . ALA A 1 203 ? -24.797 -22.547 -9.438 1 98.5 203 ALA A N 1
ATOM 1492 C CA . ALA A 1 203 ? -26.172 -22.234 -9.062 1 98.5 203 ALA A CA 1
ATOM 1493 C C . ALA A 1 203 ? -26.969 -21.75 -10.266 1 98.5 203 ALA A C 1
ATOM 1495 O O . ALA A 1 203 ? -28.125 -22.141 -10.445 1 98.5 203 ALA A O 1
ATOM 1496 N N . ALA A 1 204 ? -26.375 -20.906 -11.055 1 98.44 204 ALA A N 1
ATOM 1497 C CA . ALA A 1 204 ? -27.016 -20.422 -12.266 1 98.44 204 ALA A CA 1
ATOM 1498 C C . ALA A 1 204 ? -27.328 -21.578 -13.227 1 98.44 204 ALA A C 1
ATOM 1500 O O . ALA A 1 204 ? -28.391 -21.609 -13.836 1 98.44 204 ALA A O 1
ATOM 1501 N N . ALA A 1 205 ? -26.391 -22.438 -13.352 1 98.19 205 ALA A N 1
ATOM 1502 C CA . ALA A 1 205 ? -26.578 -23.609 -14.211 1 98.19 205 ALA A CA 1
ATOM 1503 C C . ALA A 1 205 ? -27.734 -24.469 -13.719 1 98.19 205 ALA A C 1
ATOM 1505 O O . ALA A 1 205 ? -28.578 -24.906 -14.508 1 98.19 205 ALA A O 1
ATOM 1506 N N . TYR A 1 206 ? -27.734 -24.656 -12.484 1 97.81 206 TYR A N 1
ATOM 1507 C CA . TYR A 1 206 ? -28.781 -25.453 -11.867 1 97.81 206 TYR A CA 1
ATOM 1508 C C . TYR A 1 206 ? -30.156 -24.859 -12.133 1 97.81 206 TYR A C 1
ATOM 1510 O O . TYR A 1 206 ? -31.125 -25.578 -12.336 1 97.81 206 TYR A O 1
ATOM 1518 N N . ARG A 1 207 ? -30.219 -23.531 -12.164 1 98 207 ARG A N 1
ATOM 1519 C CA . ARG A 1 207 ? -31.469 -22.812 -12.375 1 98 207 ARG A CA 1
ATOM 1520 C C . ARG A 1 207 ? -31.812 -22.703 -13.859 1 98 207 ARG A C 1
ATOM 1522 O O . ARG A 1 207 ? -32.781 -22.062 -14.234 1 98 207 ARG A O 1
ATOM 1529 N N . GLY A 1 208 ? -30.938 -23.172 -14.695 1 97.69 208 GLY A N 1
ATOM 1530 C CA . GLY A 1 208 ? -31.188 -23.172 -16.125 1 97.69 208 GLY A CA 1
ATOM 1531 C C . GLY A 1 208 ? -30.703 -21.906 -16.812 1 97.69 208 GLY A C 1
ATOM 1532 O O . GLY A 1 208 ? -31.016 -21.672 -17.984 1 97.69 208 GLY A O 1
ATOM 1533 N N . GLN A 1 209 ? -29.891 -21.172 -16.141 1 98.38 209 GLN A N 1
ATOM 1534 C CA . GLN A 1 209 ? -29.453 -19.891 -16.672 1 98.38 209 GLN A CA 1
ATOM 1535 C C . GLN A 1 209 ? -28.109 -20 -17.375 1 98.38 209 GLN A C 1
ATOM 1537 O O . GLN A 1 209 ? -27.641 -19.047 -18 1 98.38 209 GLN A O 1
ATOM 1542 N N . ALA A 1 210 ? -27.5 -21.156 -17.328 1 98.62 210 ALA A N 1
ATOM 1543 C CA . ALA A 1 210 ? -26.219 -21.438 -17.984 1 98.62 210 ALA A CA 1
ATOM 1544 C C . ALA A 1 210 ? -26.234 -22.812 -18.641 1 98.62 210 ALA A C 1
ATOM 1546 O O . ALA A 1 210 ? -25.531 -23.734 -18.203 1 98.62 210 ALA A O 1
ATOM 1547 N N . PRO A 1 211 ? -26.969 -22.922 -19.656 1 98.5 211 PRO A N 1
ATOM 1548 C CA . PRO A 1 211 ? -27.188 -24.25 -20.266 1 98.5 211 PRO A CA 1
ATOM 1549 C C . PRO A 1 211 ? -25.891 -24.859 -20.812 1 98.5 211 PRO A C 1
ATOM 1551 O O . PRO A 1 211 ? -25.703 -26.078 -20.75 1 98.5 211 PRO A O 1
ATOM 1554 N N . HIS A 1 212 ? -25.016 -24.094 -21.359 1 98.25 212 HIS A N 1
ATOM 1555 C CA . HIS A 1 212 ? -23.781 -24.641 -21.906 1 98.25 212 HIS A CA 1
ATOM 1556 C C . HIS A 1 212 ? -22.891 -25.203 -20.812 1 98.25 212 HIS A C 1
ATOM 1558 O O . HIS A 1 212 ? -22.266 -26.25 -20.984 1 98.25 212 HIS A O 1
ATOM 1564 N N . LEU A 1 213 ? -22.812 -24.438 -19.703 1 98.5 213 LEU A N 1
ATOM 1565 C CA . LEU A 1 213 ? -22.031 -24.938 -18.562 1 98.5 213 LEU A CA 1
ATOM 1566 C C . LEU A 1 213 ? -22.594 -26.25 -18.047 1 98.5 213 LEU A C 1
ATOM 1568 O O . LEU A 1 213 ? -21.844 -27.203 -17.797 1 98.5 213 LEU A O 1
ATOM 1572 N N . LEU A 1 214 ? -23.891 -26.281 -17.875 1 98.25 214 LEU A N 1
ATOM 1573 C CA . LEU A 1 214 ? -24.562 -27.453 -17.359 1 98.25 214 LEU A CA 1
ATOM 1574 C C . LEU A 1 214 ? -24.297 -28.672 -18.25 1 98.25 214 LEU A C 1
ATOM 1576 O O . LEU A 1 214 ? -23.969 -29.75 -17.734 1 98.25 214 LEU A O 1
ATOM 1580 N N . GLU A 1 215 ? -24.438 -28.5 -19.469 1 98.12 215 GLU A N 1
ATOM 1581 C CA . GLU A 1 215 ? -24.328 -29.594 -20.422 1 98.12 215 GLU A CA 1
ATOM 1582 C C . GLU A 1 215 ? -22.906 -30.141 -20.469 1 98.12 215 GLU A C 1
ATOM 1584 O O . GLU A 1 215 ? -22.719 -31.359 -20.578 1 98.12 215 GLU A O 1
ATOM 1589 N N . ASN A 1 216 ? -21.922 -29.328 -20.375 1 97.31 216 ASN A N 1
ATOM 1590 C CA . ASN A 1 216 ? -20.547 -29.734 -20.641 1 97.31 216 ASN A CA 1
ATOM 1591 C C . ASN A 1 216 ? -19.797 -30.047 -19.344 1 97.31 216 ASN A C 1
ATOM 1593 O O . ASN A 1 216 ? -18.891 -30.875 -19.344 1 97.31 216 ASN A O 1
ATOM 1597 N N . PHE A 1 217 ? -20.156 -29.328 -18.234 1 96.56 217 PHE A N 1
ATOM 1598 C CA . PHE A 1 217 ? -19.344 -29.453 -17.047 1 96.56 217 PHE A CA 1
ATOM 1599 C C . PHE A 1 217 ? -20.188 -29.781 -15.828 1 96.56 217 PHE A C 1
ATOM 1601 O O . PHE A 1 217 ? -19.672 -30.125 -14.766 1 96.56 217 PHE A O 1
ATOM 1608 N N . GLY A 1 218 ? -21.5 -29.641 -15.984 1 97.06 218 GLY A N 1
ATOM 1609 C CA . GLY A 1 218 ? -22.391 -29.891 -14.867 1 97.06 218 GLY A CA 1
ATOM 1610 C C . GLY A 1 218 ? -22.312 -28.828 -13.789 1 97.06 218 GLY A C 1
ATOM 1611 O O . GLY A 1 218 ? -22.141 -27.656 -14.086 1 97.06 218 GLY A O 1
ATOM 1612 N N . THR A 1 219 ? -22.609 -29.25 -12.5 1 97.12 219 THR A N 1
ATOM 1613 C CA . THR A 1 219 ? -22.625 -28.312 -11.383 1 97.12 219 THR A CA 1
ATOM 1614 C C . THR A 1 219 ? -21.578 -28.688 -10.344 1 97.12 219 THR A C 1
ATOM 1616 O O . THR A 1 219 ? -21.609 -28.219 -9.211 1 97.12 219 THR A O 1
ATOM 1619 N N . ASP A 1 220 ? -20.625 -29.609 -10.719 1 96.94 220 ASP A N 1
ATOM 1620 C CA . ASP A 1 220 ? -19.516 -30 -9.852 1 96.94 220 ASP A CA 1
ATOM 1621 C C . ASP A 1 220 ? -18.422 -28.938 -9.828 1 96.94 220 ASP A C 1
ATOM 1623 O O . ASP A 1 220 ? -17.734 -28.734 -10.828 1 96.94 220 ASP A O 1
ATOM 1627 N N . LEU A 1 221 ? -18.203 -28.375 -8.68 1 95.31 221 LEU A N 1
ATOM 1628 C CA . LEU A 1 221 ? -17.281 -27.25 -8.555 1 95.31 221 LEU A CA 1
ATOM 1629 C C . LEU A 1 221 ? -15.867 -27.672 -8.945 1 95.31 221 LEU A C 1
ATOM 1631 O O . LEU A 1 221 ? -15.086 -26.844 -9.438 1 95.31 221 LEU A O 1
ATOM 1635 N N . THR A 1 222 ? -15.508 -28.953 -8.703 1 92.75 222 THR A N 1
ATOM 1636 C CA . THR A 1 222 ? -14.172 -29.422 -9.023 1 92.75 222 THR A CA 1
ATOM 1637 C C . THR A 1 222 ? -13.945 -29.422 -10.531 1 92.75 222 THR A C 1
ATOM 1639 O O . THR A 1 222 ? -12.797 -29.469 -10.992 1 92.75 222 THR A O 1
ATOM 1642 N N . LYS A 1 223 ? -14.977 -29.328 -11.289 1 95.62 223 LYS A N 1
ATOM 1643 C CA . LYS A 1 223 ? -14.898 -29.359 -12.742 1 95.62 223 LYS A CA 1
ATOM 1644 C C . LYS A 1 223 ? -15.016 -27.953 -13.32 1 95.62 223 LYS A C 1
ATOM 1646 O O . LYS A 1 223 ? -14.641 -27.719 -14.469 1 95.62 223 LYS A O 1
ATOM 1651 N N . ILE A 1 224 ? -15.641 -27.078 -12.602 1 97.06 224 ILE A N 1
ATOM 1652 C CA . ILE A 1 224 ? -15.859 -25.719 -13.07 1 97.06 224 ILE A CA 1
ATOM 1653 C C . ILE A 1 224 ? -14.625 -24.859 -12.773 1 97.06 224 ILE A C 1
ATOM 1655 O O . ILE A 1 224 ? -14.656 -24.016 -11.875 1 97.06 224 ILE A O 1
ATOM 1659 N N . ARG A 1 225 ? -13.648 -25.078 -13.609 1 95.25 225 ARG A N 1
ATOM 1660 C CA . ARG A 1 225 ? -12.406 -24.312 -13.5 1 95.25 225 ARG A CA 1
ATOM 1661 C C . ARG A 1 225 ? -12.398 -23.156 -14.5 1 95.25 225 ARG A C 1
ATOM 1663 O O . ARG A 1 225 ? -13.422 -22.844 -15.109 1 95.25 225 ARG A O 1
ATOM 1670 N N . SER A 1 226 ? -11.266 -22.531 -14.602 1 96.38 226 SER A N 1
ATOM 1671 C CA . SER A 1 226 ? -11.172 -21.312 -15.406 1 96.38 226 SER A CA 1
ATOM 1672 C C . SER A 1 226 ? -11.578 -21.578 -16.844 1 96.38 226 SER A C 1
ATOM 1674 O O . SER A 1 226 ? -12.32 -20.781 -17.438 1 96.38 226 SER A O 1
ATOM 1676 N N . LYS A 1 227 ? -11.109 -22.672 -17.375 1 95.94 227 LYS A N 1
ATOM 1677 C CA . LYS A 1 227 ? -11.43 -23 -18.766 1 95.94 227 LYS A CA 1
ATOM 1678 C C . LYS A 1 227 ? -12.922 -23.234 -18.938 1 95.94 227 LYS A C 1
ATOM 1680 O O . LYS A 1 227 ? -13.516 -22.812 -19.938 1 95.94 227 LYS A O 1
ATOM 1685 N N . ALA A 1 228 ? -13.492 -23.906 -18.031 1 98.06 228 ALA A N 1
ATOM 1686 C CA . ALA A 1 228 ? -14.93 -24.156 -18.078 1 98.06 228 ALA A CA 1
ATOM 1687 C C . ALA A 1 228 ? -15.727 -22.859 -18.094 1 98.06 228 ALA A C 1
ATOM 1689 O O . ALA A 1 228 ? -16.688 -22.719 -18.859 1 98.06 228 ALA A O 1
ATOM 1690 N N . LEU A 1 229 ? -15.352 -21.969 -17.266 1 98.5 229 LEU A N 1
ATOM 1691 C CA . LEU A 1 229 ? -16.016 -20.672 -17.188 1 98.5 229 LEU A CA 1
ATOM 1692 C C . LEU A 1 229 ? -15.852 -19.891 -18.484 1 98.5 229 LEU A C 1
ATOM 1694 O O . LEU A 1 229 ? -16.812 -19.328 -19 1 98.5 229 LEU A O 1
ATOM 1698 N N . ALA A 1 230 ? -14.656 -19.906 -19.031 1 98.5 230 ALA A N 1
ATOM 1699 C CA . ALA A 1 230 ? -14.375 -19.203 -20.281 1 98.5 230 ALA A CA 1
ATOM 1700 C C . ALA A 1 230 ? -15.195 -19.797 -21.438 1 98.5 230 ALA A C 1
ATOM 1702 O O . ALA A 1 230 ? -15.758 -19.047 -22.234 1 98.5 230 ALA A O 1
ATOM 1703 N N . ASP A 1 231 ? -15.203 -21.109 -21.453 1 98.25 231 ASP A N 1
ATOM 1704 C CA . ASP A 1 231 ? -15.969 -21.797 -22.5 1 98.25 231 ASP A CA 1
ATOM 1705 C C . ASP A 1 231 ? -17.453 -21.453 -22.406 1 98.25 231 ASP A C 1
ATOM 1707 O O . ASP A 1 231 ? -18.109 -21.25 -23.422 1 98.25 231 ASP A O 1
ATOM 1711 N N . SER A 1 232 ? -17.906 -21.453 -21.234 1 98.44 232 SER A N 1
ATOM 1712 C CA . SER A 1 232 ? -19.312 -21.125 -21 1 98.44 232 SER A CA 1
ATOM 1713 C C . SER A 1 232 ? -19.625 -19.719 -21.469 1 98.44 232 SER A C 1
ATOM 1715 O O . SER A 1 232 ? -20.641 -19.5 -22.141 1 98.44 232 SER A O 1
ATOM 1717 N N . VAL A 1 233 ? -18.828 -18.75 -21.156 1 98.56 233 VAL A N 1
ATOM 1718 C CA . VAL A 1 233 ? -19 -17.359 -21.578 1 98.56 233 VAL A CA 1
ATOM 1719 C C . VAL A 1 233 ? -18.938 -17.281 -23.109 1 98.56 233 VAL A C 1
ATOM 1721 O O . VAL A 1 233 ? -19.797 -16.641 -23.734 1 98.56 233 VAL A O 1
ATOM 1724 N N . ALA A 1 234 ? -17.984 -17.953 -23.688 1 98.25 234 ALA A N 1
ATOM 1725 C CA . ALA A 1 234 ? -17.812 -17.938 -25.125 1 98.25 234 ALA A CA 1
ATOM 1726 C C . ALA A 1 234 ? -19 -18.578 -25.844 1 98.25 234 ALA A C 1
ATOM 1728 O O . ALA A 1 234 ? -19.312 -18.203 -26.984 1 98.25 234 ALA A O 1
ATOM 1729 N N . SER A 1 235 ? -19.625 -19.453 -25.156 1 98.19 235 SER A N 1
ATOM 1730 C CA . SER A 1 235 ? -20.734 -20.188 -25.734 1 98.19 235 SER A CA 1
ATOM 1731 C C . SER A 1 235 ? -22.062 -19.469 -25.531 1 98.19 235 SER A C 1
ATOM 1733 O O . SER A 1 235 ? -23.125 -19.953 -25.938 1 98.19 235 SER A O 1
ATOM 1735 N N . GLY A 1 236 ? -22.047 -18.359 -24.828 1 98 236 GLY A N 1
ATOM 1736 C CA . GLY A 1 236 ? -23.234 -17.516 -24.797 1 98 236 GLY A CA 1
ATOM 1737 C C . GLY A 1 236 ? -23.969 -17.578 -23.484 1 98 236 GLY A C 1
ATOM 1738 O O . GLY A 1 236 ? -25.078 -17.047 -23.359 1 98 236 GLY A O 1
ATOM 1739 N N . ASP A 1 237 ? -23.438 -18.172 -22.484 1 98.56 237 ASP A N 1
ATOM 1740 C CA . ASP A 1 237 ? -24.062 -18.141 -21.172 1 98.56 237 ASP A CA 1
ATOM 1741 C C . ASP A 1 237 ? -23.906 -16.766 -20.531 1 98.56 237 ASP A C 1
ATOM 1743 O O . ASP A 1 237 ? -22.953 -16.516 -19.781 1 98.56 237 ASP A O 1
ATOM 1747 N N . THR A 1 238 ? -24.922 -16.031 -20.656 1 98.5 238 THR A N 1
ATOM 1748 C CA . THR A 1 238 ? -24.859 -14.633 -20.219 1 98.5 238 THR A CA 1
ATOM 1749 C C . THR A 1 238 ? -24.812 -14.531 -18.703 1 98.5 238 THR A C 1
ATOM 1751 O O . THR A 1 238 ? -24.172 -13.633 -18.156 1 98.5 238 THR A O 1
ATOM 1754 N N . ALA A 1 239 ? -25.484 -15.445 -18.078 1 98.56 239 ALA A N 1
ATOM 1755 C CA . ALA A 1 239 ? -25.469 -15.445 -16.625 1 98.56 239 ALA A CA 1
ATOM 1756 C C . ALA A 1 239 ? -24.047 -15.641 -16.078 1 98.56 239 ALA A C 1
ATOM 1758 O O . ALA A 1 239 ? -23.641 -14.961 -15.141 1 98.56 239 ALA A O 1
ATOM 1759 N N . VAL A 1 240 ? -23.312 -16.547 -16.688 1 98.75 240 VAL A N 1
ATOM 1760 C CA . VAL A 1 240 ? -21.938 -16.812 -16.266 1 98.75 240 VAL A CA 1
ATOM 1761 C C . VAL A 1 240 ? -21.062 -15.594 -16.578 1 98.75 240 VAL A C 1
ATOM 1763 O O . VAL A 1 240 ? -20.234 -15.195 -15.75 1 98.75 240 VAL A O 1
ATOM 1766 N N . GLU A 1 241 ? -21.266 -15.047 -17.734 1 98.75 241 GLU A N 1
ATOM 1767 C CA . GLU A 1 241 ? -20.516 -13.852 -18.094 1 98.75 241 GLU A CA 1
ATOM 1768 C C . GLU A 1 241 ? -20.719 -12.734 -17.078 1 98.75 241 GLU A C 1
ATOM 1770 O O . GLU A 1 241 ? -19.766 -12.078 -16.672 1 98.75 241 GLU A O 1
ATOM 1775 N N . ASN A 1 242 ? -21.984 -12.523 -16.719 1 98.75 242 ASN A N 1
ATOM 1776 C CA . ASN A 1 242 ? -22.297 -11.469 -15.75 1 98.75 242 ASN A CA 1
ATOM 1777 C C . ASN A 1 242 ? -21.641 -11.727 -14.398 1 98.75 242 ASN A C 1
ATOM 1779 O O . ASN A 1 242 ? -21.188 -10.797 -13.734 1 98.75 242 ASN A O 1
ATOM 1783 N N . ILE A 1 243 ? -21.609 -12.953 -14.008 1 98.69 243 ILE A N 1
ATOM 1784 C CA . ILE A 1 243 ? -20.984 -13.344 -12.75 1 98.69 243 ILE A CA 1
ATOM 1785 C C . ILE A 1 243 ? -19.5 -13.031 -12.789 1 98.69 243 ILE A C 1
ATOM 1787 O O . ILE A 1 243 ? -18.938 -12.461 -11.844 1 98.69 243 ILE A O 1
ATOM 1791 N N . VAL A 1 244 ? -18.844 -13.391 -13.906 1 98.75 244 VAL A N 1
ATOM 1792 C CA . VAL A 1 244 ? -17.406 -13.164 -14.07 1 98.75 244 VAL A CA 1
ATOM 1793 C C . VAL A 1 244 ? -17.125 -11.664 -14.117 1 98.75 244 VAL A C 1
ATOM 1795 O O . VAL A 1 244 ? -16.188 -11.18 -13.461 1 98.75 244 VAL A O 1
ATOM 1798 N N . ARG A 1 245 ? -17.938 -10.938 -14.852 1 98.75 245 ARG A N 1
ATOM 1799 C CA . ARG A 1 245 ? -17.766 -9.492 -14.953 1 98.75 245 ARG A CA 1
ATOM 1800 C C . ARG A 1 245 ? -17.922 -8.82 -13.594 1 98.75 245 ARG A C 1
ATOM 1802 O O . ARG A 1 245 ? -17.188 -7.895 -13.266 1 98.75 245 ARG A O 1
ATOM 1809 N N . ASP A 1 246 ? -18.906 -9.266 -12.844 1 98.31 246 ASP A N 1
ATOM 1810 C CA . ASP A 1 246 ? -19.109 -8.711 -11.508 1 98.31 246 ASP A CA 1
ATOM 1811 C C . ASP A 1 246 ? -17.891 -8.93 -10.625 1 98.31 246 ASP A C 1
ATOM 1813 O O . ASP A 1 246 ? -17.469 -8.023 -9.906 1 98.31 246 ASP A O 1
ATOM 1817 N N . ALA A 1 247 ? -17.344 -10.125 -10.688 1 98.31 247 ALA A N 1
ATOM 1818 C CA . ALA A 1 247 ? -16.141 -10.43 -9.93 1 98.31 247 ALA A CA 1
ATOM 1819 C C . ALA A 1 247 ? -14.984 -9.523 -10.367 1 98.31 247 ALA A C 1
ATOM 1821 O O . ALA A 1 247 ? -14.258 -8.992 -9.523 1 98.31 247 ALA A O 1
ATOM 1822 N N . ALA A 1 248 ? -14.805 -9.359 -11.625 1 98.69 248 ALA A N 1
ATOM 1823 C CA . ALA A 1 248 ? -13.75 -8.5 -12.164 1 98.69 248 ALA A CA 1
ATOM 1824 C C . ALA A 1 248 ? -13.922 -7.059 -11.695 1 98.69 248 ALA A C 1
ATOM 1826 O O . ALA A 1 248 ? -12.945 -6.379 -11.383 1 98.69 248 ALA A O 1
ATOM 1827 N N . ARG A 1 249 ? -15.164 -6.598 -11.633 1 98.25 249 ARG A N 1
ATOM 1828 C CA . ARG A 1 249 ? -15.438 -5.25 -11.141 1 98.25 249 ARG A CA 1
ATOM 1829 C C . ARG A 1 249 ? -15.047 -5.113 -9.672 1 98.25 249 ARG A C 1
ATOM 1831 O O . ARG A 1 249 ? -14.555 -4.062 -9.25 1 98.25 249 ARG A O 1
ATOM 1838 N N . GLN A 1 250 ? -15.281 -6.188 -8.891 1 97.75 250 GLN A N 1
ATOM 1839 C CA . GLN A 1 250 ? -14.852 -6.156 -7.5 1 97.75 250 GLN A CA 1
ATOM 1840 C C . GLN A 1 250 ? -13.336 -6.059 -7.395 1 97.75 250 GLN A C 1
ATOM 1842 O O . GLN A 1 250 ? -12.812 -5.363 -6.52 1 97.75 250 GLN A O 1
ATOM 1847 N N . ILE A 1 251 ? -12.633 -6.766 -8.242 1 98.69 251 ILE A N 1
ATOM 1848 C CA . ILE A 1 251 ? -11.172 -6.648 -8.289 1 98.69 251 ILE A CA 1
ATOM 1849 C C . ILE A 1 251 ? -10.781 -5.215 -8.641 1 98.69 251 ILE A C 1
ATOM 1851 O O . ILE A 1 251 ? -9.859 -4.656 -8.047 1 98.69 251 ILE A O 1
ATOM 1855 N N . GLY A 1 252 ? -11.484 -4.609 -9.602 1 98.38 252 GLY A N 1
ATOM 1856 C CA . GLY A 1 252 ? -11.25 -3.219 -9.953 1 98.38 252 GLY A CA 1
ATOM 1857 C C . GLY A 1 252 ? -11.406 -2.271 -8.781 1 98.38 252 GLY A C 1
ATOM 1858 O O . GLY A 1 252 ? -10.633 -1.319 -8.641 1 98.38 252 GLY A O 1
ATOM 1859 N N . ARG A 1 253 ? -12.406 -2.541 -7.957 1 96.5 253 ARG A N 1
ATOM 1860 C CA . ARG A 1 253 ? -12.609 -1.739 -6.758 1 96.5 253 ARG A CA 1
ATOM 1861 C C . ARG A 1 253 ? -11.406 -1.823 -5.824 1 96.5 253 ARG A C 1
ATOM 1863 O O . ARG A 1 253 ? -10.969 -0.809 -5.277 1 96.5 253 ARG A O 1
ATOM 1870 N N . ALA A 1 254 ? -10.93 -3.027 -5.621 1 97.88 254 ALA A N 1
ATOM 1871 C CA . ALA A 1 254 ? -9.75 -3.211 -4.785 1 97.88 254 ALA A CA 1
ATOM 1872 C C . ALA A 1 254 ? -8.539 -2.51 -5.387 1 97.88 254 ALA A C 1
ATOM 1874 O O . ALA A 1 254 ? -7.738 -1.907 -4.664 1 97.88 254 ALA A O 1
ATOM 1875 N N . VAL A 1 255 ? -8.406 -2.572 -6.688 1 98.56 255 VAL A N 1
ATOM 1876 C CA . VAL A 1 255 ? -7.289 -1.951 -7.395 1 98.56 255 VAL A CA 1
ATOM 1877 C C . VAL A 1 255 ? -7.336 -0.437 -7.207 1 98.56 255 VAL A C 1
ATOM 1879 O O . VAL A 1 255 ? -6.297 0.208 -7.043 1 98.56 255 VAL A O 1
ATOM 1882 N N . ALA A 1 256 ? -8.508 0.142 -7.211 1 97.5 256 ALA A N 1
ATOM 1883 C CA . ALA A 1 256 ? -8.633 1.576 -6.965 1 97.5 256 ALA A CA 1
ATOM 1884 C C . ALA A 1 256 ? -8.016 1.955 -5.621 1 97.5 256 ALA A C 1
ATOM 1886 O O . ALA A 1 256 ? -7.316 2.967 -5.516 1 97.5 256 ALA A O 1
ATOM 1887 N N . GLY A 1 257 ? -8.328 1.18 -4.602 1 97.12 257 GLY A N 1
ATOM 1888 C CA . GLY A 1 257 ? -7.711 1.397 -3.305 1 97.12 257 GLY A CA 1
ATOM 1889 C C . GLY A 1 257 ? -6.195 1.319 -3.348 1 97.12 257 GLY A C 1
ATOM 1890 O O . GLY A 1 257 ? -5.508 2.154 -2.754 1 97.12 257 GLY A O 1
ATOM 1891 N N . VAL A 1 258 ? -5.676 0.348 -4.086 1 98.38 258 VAL A N 1
ATOM 1892 C CA . VAL A 1 258 ? -4.238 0.158 -4.246 1 98.38 258 VAL A CA 1
ATOM 1893 C C . VAL A 1 258 ? -3.627 1.381 -4.926 1 98.38 258 VAL A C 1
ATOM 1895 O O . VAL A 1 258 ? -2.559 1.851 -4.527 1 98.38 258 VAL A O 1
ATOM 1898 N N . VAL A 1 259 ? -4.266 1.902 -5.93 1 97.38 259 VAL A N 1
ATOM 1899 C CA . VAL A 1 259 ? -3.781 3.064 -6.664 1 97.38 259 VAL A CA 1
ATOM 1900 C C . VAL A 1 259 ? -3.695 4.27 -5.73 1 97.38 259 VAL A C 1
ATOM 1902 O O . VAL A 1 259 ? -2.715 5.016 -5.758 1 97.38 259 VAL A O 1
ATOM 1905 N N . HIS A 1 260 ? -4.66 4.422 -4.926 1 96.25 260 HIS A N 1
ATOM 1906 C CA . HIS A 1 260 ? -4.66 5.535 -3.982 1 96.25 260 HIS A CA 1
ATOM 1907 C C . HIS A 1 260 ? -3.527 5.402 -2.971 1 96.25 260 HIS A C 1
ATOM 1909 O O . HIS A 1 260 ? -2.936 6.402 -2.561 1 96.25 260 HIS A O 1
ATOM 1915 N N . LEU A 1 261 ? -3.188 4.211 -2.598 1 97.44 261 LEU A N 1
ATOM 1916 C CA . LEU A 1 261 ? -2.24 4.004 -1.506 1 97.44 261 LEU A CA 1
ATOM 1917 C C . LEU A 1 261 ? -0.815 3.898 -2.037 1 97.44 261 LEU A C 1
ATOM 1919 O O . LEU A 1 261 ? 0.122 4.406 -1.416 1 97.44 261 LEU A O 1
ATOM 1923 N N . LEU A 1 262 ? -0.663 3.291 -3.213 1 97.19 262 LEU A N 1
ATOM 1924 C CA . LEU A 1 262 ? 0.685 2.928 -3.633 1 97.19 262 LEU A CA 1
ATOM 1925 C C . LEU A 1 262 ? 1.076 3.67 -4.906 1 97.19 262 LEU A C 1
ATOM 1927 O O . LEU A 1 262 ? 2.258 3.738 -5.254 1 97.19 262 LEU A O 1
ATOM 1931 N N . GLY A 1 263 ? 0.116 4.195 -5.676 1 95.81 263 GLY A N 1
ATOM 1932 C CA . GLY A 1 263 ? 0.401 4.891 -6.918 1 95.81 263 GLY A CA 1
ATOM 1933 C C . GLY A 1 263 ? 1.242 4.074 -7.883 1 95.81 263 GLY A C 1
ATOM 1934 O O . GLY A 1 263 ? 2.293 4.531 -8.336 1 95.81 263 GLY A O 1
ATOM 1935 N N . PRO A 1 264 ? 0.803 2.881 -8.273 1 97.69 264 PRO A N 1
ATOM 1936 C CA . PRO A 1 264 ? 1.616 2.029 -9.148 1 97.69 264 PRO A CA 1
ATOM 1937 C C . PRO A 1 264 ? 1.677 2.543 -10.586 1 97.69 264 PRO A C 1
ATOM 1939 O O . PRO A 1 264 ? 0.803 3.303 -11.008 1 97.69 264 PRO A O 1
ATOM 1942 N N . ASP A 1 265 ? 2.781 2.074 -11.344 1 95.56 265 ASP A N 1
ATOM 1943 C CA . ASP A 1 265 ? 2.84 2.197 -12.797 1 95.56 265 ASP A CA 1
ATOM 1944 C C . ASP A 1 265 ? 1.879 1.22 -13.469 1 95.56 265 ASP A C 1
ATOM 1946 O O . ASP A 1 265 ? 1.118 1.603 -14.359 1 95.56 265 ASP A O 1
ATOM 1950 N N . LEU A 1 266 ? 2.012 0.06 -12.969 1 97.69 266 LEU A N 1
ATOM 1951 C CA . LEU A 1 266 ? 1.338 -1.059 -13.617 1 97.69 266 LEU A CA 1
ATOM 1952 C C . LEU A 1 266 ? 0.646 -1.948 -12.594 1 97.69 266 LEU A C 1
ATOM 1954 O O . LEU A 1 266 ? 1.203 -2.223 -11.531 1 97.69 266 LEU A O 1
ATOM 1958 N N . VAL A 1 267 ? -0.52 -2.307 -12.938 1 98.69 267 VAL A N 1
ATOM 1959 C CA . VAL A 1 267 ? -1.222 -3.402 -12.281 1 98.69 267 VAL A CA 1
ATOM 1960 C C . VAL A 1 267 ? -1.275 -4.613 -13.211 1 98.69 267 VAL A C 1
ATOM 1962 O O . VAL A 1 267 ? -1.895 -4.562 -14.273 1 98.69 267 VAL A O 1
ATOM 1965 N N . VAL A 1 268 ? -0.604 -5.676 -12.805 1 98.69 268 VAL A N 1
ATOM 1966 C CA . VAL A 1 268 ? -0.53 -6.891 -13.609 1 98.69 268 VAL A CA 1
ATOM 1967 C C . VAL A 1 268 ? -1.555 -7.906 -13.109 1 98.69 268 VAL A C 1
ATOM 1969 O O . VAL A 1 268 ? -1.532 -8.297 -11.938 1 98.69 268 VAL A O 1
ATOM 1972 N N . LEU A 1 269 ? -2.469 -8.289 -13.984 1 98.69 269 LEU A N 1
ATOM 1973 C CA . LEU A 1 269 ? -3.441 -9.32 -13.656 1 98.69 269 LEU A CA 1
ATOM 1974 C C . LEU A 1 269 ? -2.971 -10.688 -14.156 1 98.69 269 LEU A C 1
ATOM 1976 O O . LEU A 1 269 ? -2.562 -10.82 -15.312 1 98.69 269 LEU A O 1
ATOM 1980 N N . GLY A 1 270 ? -2.99 -11.625 -13.25 1 97.19 270 GLY A N 1
ATOM 1981 C CA . GLY A 1 270 ? -2.604 -12.977 -13.641 1 97.19 270 GLY A CA 1
ATOM 1982 C C . GLY A 1 270 ? -3.469 -14.047 -13.008 1 97.19 270 GLY A C 1
ATOM 1983 O O . GLY A 1 270 ? -4.504 -13.75 -12.414 1 97.19 270 GLY A O 1
ATOM 1984 N N . GLY A 1 271 ? -3.012 -15.352 -13.234 1 93.56 271 GLY A N 1
ATOM 1985 C CA . GLY A 1 271 ? -3.795 -16.484 -12.758 1 93.56 271 GLY A CA 1
ATOM 1986 C C . GLY A 1 271 ? -4.656 -17.109 -13.844 1 93.56 271 GLY A C 1
ATOM 1987 O O . GLY A 1 271 ? -4.836 -16.531 -14.914 1 93.56 271 GLY A O 1
ATOM 1988 N N . GLY A 1 272 ? -5.184 -18.266 -13.516 1 92.69 272 GLY A N 1
ATOM 1989 C CA . GLY A 1 272 ? -5.91 -19.062 -14.492 1 92.69 272 GLY A CA 1
ATOM 1990 C C . GLY A 1 272 ? -7.129 -18.359 -15.055 1 92.69 272 GLY A C 1
ATOM 1991 O O . GLY A 1 272 ? -7.418 -18.453 -16.25 1 92.69 272 GLY A O 1
ATOM 1992 N N . LEU A 1 273 ? -7.844 -17.594 -14.25 1 95.62 273 LEU A N 1
ATOM 1993 C CA . LEU A 1 273 ? -9.039 -16.875 -14.688 1 95.62 273 LEU A CA 1
ATOM 1994 C C . LEU A 1 273 ? -8.688 -15.82 -15.727 1 95.62 273 LEU A C 1
ATOM 1996 O O . LEU A 1 273 ? -9.352 -15.711 -16.766 1 95.62 273 LEU A O 1
ATOM 2000 N N . VAL A 1 274 ? -7.664 -15.047 -15.414 1 97.56 274 VAL A N 1
ATOM 2001 C CA . VAL A 1 274 ? -7.258 -13.953 -16.297 1 97.56 274 VAL A CA 1
ATOM 2002 C C . VAL A 1 274 ? -6.695 -14.516 -17.594 1 97.56 274 VAL A C 1
ATOM 2004 O O . VAL A 1 274 ? -6.984 -14.008 -18.672 1 97.56 274 VAL A O 1
ATOM 2007 N N . GLU A 1 275 ? -5.93 -15.602 -17.5 1 95.81 275 GLU A N 1
ATOM 2008 C CA . GLU A 1 275 ? -5.375 -16.234 -18.688 1 95.81 275 GLU A CA 1
ATOM 2009 C C . GLU A 1 275 ? -6.48 -16.734 -19.609 1 95.81 275 GLU A C 1
ATOM 2011 O O . GLU A 1 275 ? -6.348 -16.672 -20.828 1 95.81 275 GLU A O 1
ATOM 2016 N N . ALA A 1 276 ? -7.535 -17.203 -19.016 1 96.69 276 ALA A N 1
ATOM 2017 C CA . ALA A 1 276 ? -8.641 -17.766 -19.797 1 96.69 276 ALA A CA 1
ATOM 2018 C C . ALA A 1 276 ? -9.477 -16.656 -20.422 1 96.69 276 ALA A C 1
ATOM 2020 O O . ALA A 1 276 ? -10.078 -16.859 -21.484 1 96.69 276 ALA A O 1
ATOM 2021 N N . MET A 1 277 ? -9.562 -15.492 -19.781 1 97.88 277 MET A N 1
ATOM 2022 C CA . MET A 1 277 ? -10.391 -14.391 -20.25 1 97.88 277 MET A CA 1
ATOM 2023 C C . MET A 1 277 ? -9.688 -13.055 -20.047 1 97.88 277 MET A C 1
ATOM 2025 O O . MET A 1 277 ? -10.211 -12.164 -19.391 1 97.88 277 MET A O 1
ATOM 2029 N N . PRO A 1 278 ? -8.57 -12.883 -20.688 1 97.81 278 PRO A N 1
ATOM 2030 C CA . PRO A 1 278 ? -7.742 -11.711 -20.391 1 97.81 278 PRO A CA 1
ATOM 2031 C C . PRO A 1 278 ? -8.438 -10.398 -20.75 1 97.81 278 PRO A C 1
ATOM 2033 O O . PRO A 1 278 ? -8.406 -9.445 -19.953 1 97.81 278 PRO A O 1
ATOM 2036 N N . LYS A 1 279 ? -9.086 -10.297 -21.906 1 98.12 279 LYS A N 1
ATOM 2037 C CA . LYS A 1 279 ? -9.719 -9.055 -22.328 1 98.12 279 LYS A CA 1
ATOM 2038 C C . LYS A 1 279 ? -10.828 -8.648 -21.359 1 98.12 279 LYS A C 1
ATOM 2040 O O . LYS A 1 279 ? -10.953 -7.469 -21.016 1 98.12 279 LYS A O 1
ATOM 2045 N N . LEU A 1 280 ? -11.648 -9.594 -20.969 1 98.56 280 LEU A N 1
ATOM 2046 C CA . LEU A 1 280 ? -12.758 -9.32 -20.078 1 98.56 280 LEU A CA 1
ATOM 2047 C C . LEU A 1 280 ? -12.258 -8.781 -18.734 1 98.56 280 LEU A C 1
ATOM 2049 O O . LEU A 1 280 ? -12.727 -7.738 -18.266 1 98.56 280 LEU A O 1
ATOM 2053 N N . PHE A 1 281 ? -11.328 -9.445 -18.172 1 98.69 281 PHE A N 1
ATOM 2054 C CA . PHE A 1 281 ? -10.82 -9.055 -16.859 1 98.69 281 PHE A CA 1
ATOM 2055 C C . PHE A 1 281 ? -10.117 -7.699 -16.938 1 98.69 281 PHE A C 1
ATOM 2057 O O . PHE A 1 281 ? -10.375 -6.812 -16.125 1 98.69 281 PHE A O 1
ATOM 2064 N N . VAL A 1 282 ? -9.219 -7.516 -17.922 1 98.69 282 VAL A N 1
ATOM 2065 C CA . VAL A 1 282 ? -8.461 -6.273 -18.047 1 98.69 282 VAL A CA 1
ATOM 2066 C C . VAL A 1 282 ? -9.422 -5.102 -18.234 1 98.69 282 VAL A C 1
ATOM 2068 O O . VAL A 1 282 ? -9.289 -4.062 -17.594 1 98.69 282 VAL A O 1
ATOM 2071 N N . THR A 1 283 ? -10.375 -5.277 -19.094 1 98.69 283 THR A N 1
ATOM 2072 C CA . THR A 1 283 ? -11.32 -4.211 -19.391 1 98.69 283 THR A CA 1
ATOM 2073 C C . THR A 1 283 ? -12.117 -3.832 -18.156 1 98.69 283 THR A C 1
ATOM 2075 O O . THR A 1 283 ? -12.156 -2.662 -17.766 1 98.69 283 THR A O 1
ATOM 2078 N N . GLU A 1 284 ? -12.75 -4.82 -17.5 1 98.75 284 GLU A N 1
ATOM 2079 C CA . GLU A 1 284 ? -13.617 -4.555 -16.344 1 98.75 284 GLU A CA 1
ATOM 2080 C C . GLU A 1 284 ? -12.828 -3.971 -15.18 1 98.75 284 GLU A C 1
ATOM 2082 O O . GLU A 1 284 ? -13.289 -3.039 -14.516 1 98.75 284 GLU A O 1
ATOM 2087 N N . VAL A 1 285 ? -11.648 -4.551 -14.922 1 98.81 285 VAL A N 1
ATOM 2088 C CA . VAL A 1 285 ? -10.828 -4.078 -13.805 1 98.81 285 VAL A CA 1
ATOM 2089 C C . VAL A 1 285 ? -10.359 -2.65 -14.078 1 98.81 285 VAL A C 1
ATOM 2091 O O . VAL A 1 285 ? -10.469 -1.779 -13.211 1 98.81 285 VAL A O 1
ATOM 2094 N N . ASN A 1 286 ? -9.844 -2.418 -15.281 1 98.69 286 ASN A N 1
ATOM 2095 C CA . ASN A 1 286 ? -9.336 -1.105 -15.672 1 98.69 286 ASN A CA 1
ATOM 2096 C C . ASN A 1 286 ? -10.43 -0.041 -15.602 1 98.69 286 ASN A C 1
ATOM 2098 O O . ASN A 1 286 ? -10.234 1.019 -15 1 98.69 286 ASN A O 1
ATOM 2102 N N . GLU A 1 287 ? -11.539 -0.299 -16.219 1 98.44 287 GLU A N 1
ATOM 2103 C CA . GLU A 1 287 ? -12.625 0.668 -16.266 1 98.44 287 GLU A CA 1
ATOM 2104 C C . GLU A 1 287 ? -13.148 0.962 -14.852 1 98.44 287 GLU A C 1
ATOM 2106 O O . GLU A 1 287 ? -13.383 2.121 -14.508 1 98.44 287 GLU A O 1
ATOM 2111 N N . THR A 1 288 ? -13.328 -0.071 -14.07 1 97.62 288 THR A N 1
ATOM 2112 C CA . THR A 1 288 ? -13.844 0.106 -12.719 1 97.62 288 THR A CA 1
ATOM 2113 C C . THR A 1 288 ? -12.859 0.898 -11.867 1 97.62 288 THR A C 1
ATOM 2115 O O . THR A 1 288 ? -13.25 1.821 -11.148 1 97.62 288 THR A O 1
ATOM 2118 N N . ALA A 1 289 ? -11.578 0.527 -11.953 1 97.69 289 ALA A N 1
ATOM 2119 C CA . ALA A 1 289 ? -10.562 1.228 -11.172 1 97.69 289 ALA A CA 1
ATOM 2120 C C . ALA A 1 289 ? -10.492 2.701 -11.562 1 97.69 289 ALA A C 1
ATOM 2122 O O . ALA A 1 289 ? -10.516 3.58 -10.695 1 97.69 289 ALA A O 1
ATOM 2123 N N . LYS A 1 290 ? -10.445 2.998 -12.812 1 97.12 290 LYS A N 1
ATOM 2124 C CA . LYS A 1 290 ? -10.289 4.367 -13.297 1 97.12 290 LYS A CA 1
ATOM 2125 C C . LYS A 1 290 ? -11.5 5.223 -12.922 1 97.12 290 LYS A C 1
ATOM 2127 O O . LYS A 1 290 ? -11.367 6.426 -12.695 1 97.12 290 LYS A O 1
ATOM 2132 N N . LYS A 1 291 ? -12.641 4.598 -12.82 1 95.25 291 LYS A N 1
ATOM 2133 C CA . LYS A 1 291 ? -13.859 5.305 -12.422 1 95.25 291 LYS A CA 1
ATOM 2134 C C . LYS A 1 291 ? -13.828 5.652 -10.938 1 95.25 291 LYS A C 1
ATOM 2136 O O . LYS A 1 291 ? -14.633 6.465 -10.469 1 95.25 291 LYS A O 1
ATOM 2141 N N . ARG A 1 292 ? -12.938 5.074 -10.211 1 94.81 292 ARG A N 1
ATOM 2142 C CA . ARG A 1 292 ? -13.039 5.168 -8.758 1 94.81 292 ARG A CA 1
ATOM 2143 C C . ARG A 1 292 ? -11.797 5.812 -8.156 1 94.81 292 ARG A C 1
ATOM 2145 O O . ARG A 1 292 ? -11.68 5.934 -6.934 1 94.81 292 ARG A O 1
ATOM 2152 N N . VAL A 1 293 ? -10.828 6.184 -8.945 1 94.19 293 VAL A N 1
ATOM 2153 C CA . VAL A 1 293 ? -9.633 6.836 -8.438 1 94.19 293 VAL A CA 1
ATOM 2154 C C . VAL A 1 293 ? -9.75 8.352 -8.625 1 94.19 293 VAL A C 1
ATOM 2156 O O . VAL A 1 293 ? -10.562 8.82 -9.422 1 94.19 293 VAL A O 1
ATOM 2159 N N . LEU A 1 294 ? -8.914 9.109 -7.863 1 90.81 294 LEU A N 1
ATOM 2160 C CA . LEU A 1 294 ? -8.797 10.547 -8.055 1 90.81 294 LEU A CA 1
ATOM 2161 C C . LEU A 1 294 ? -8.492 10.875 -9.516 1 90.81 294 LEU A C 1
ATOM 2163 O O . LEU A 1 294 ? -7.703 10.18 -10.164 1 90.81 294 LEU A O 1
ATOM 2167 N N . PRO A 1 295 ? -9.102 11.93 -10.047 1 87.44 295 PRO A N 1
ATOM 2168 C CA . PRO A 1 295 ? -8.875 12.297 -11.445 1 87.44 295 PRO A CA 1
ATOM 2169 C C . PRO A 1 295 ? -7.391 12.43 -11.781 1 87.44 295 PRO A C 1
ATOM 2171 O O . PRO A 1 295 ? -6.961 12 -12.859 1 87.44 295 PRO A O 1
ATOM 2174 N N . ALA A 1 296 ? -6.578 12.891 -10.875 1 83.69 296 ALA A N 1
ATOM 2175 C CA . ALA A 1 296 ? -5.156 13.117 -11.109 1 83.69 296 ALA A CA 1
ATOM 2176 C C . ALA A 1 296 ? -4.406 11.789 -11.258 1 83.69 296 ALA A C 1
ATOM 2178 O O . ALA A 1 296 ? -3.281 11.766 -11.758 1 83.69 296 ALA A O 1
ATOM 2179 N N . LEU A 1 297 ? -5.07 10.688 -10.844 1 90.88 297 LEU A N 1
ATOM 2180 C CA . LEU A 1 297 ? -4.379 9.398 -10.836 1 90.88 297 LEU A CA 1
ATOM 2181 C C . LEU A 1 297 ? -4.797 8.547 -12.023 1 90.88 297 LEU A C 1
ATOM 2183 O O . LEU A 1 297 ? -4.191 7.504 -12.289 1 90.88 297 LEU A O 1
ATOM 2187 N N . ILE A 1 298 ? -5.809 8.93 -12.812 1 93.69 298 ILE A N 1
ATOM 2188 C CA . ILE A 1 298 ? -6.422 8.117 -13.852 1 93.69 298 ILE A CA 1
ATOM 2189 C C . ILE A 1 298 ? -5.363 7.719 -14.883 1 93.69 298 ILE A C 1
ATOM 2191 O O . ILE A 1 298 ? -5.332 6.57 -15.336 1 93.69 298 ILE A O 1
ATOM 2195 N N . LYS A 1 299 ? -4.434 8.641 -15.156 1 93.5 299 LYS A N 1
ATOM 2196 C CA . LYS A 1 299 ? -3.484 8.383 -16.234 1 93.5 299 LYS A CA 1
ATOM 2197 C C . LYS A 1 299 ? -2.141 7.91 -15.688 1 93.5 299 LYS A C 1
ATOM 2199 O O . LYS A 1 299 ? -1.165 7.797 -16.438 1 93.5 299 LYS A O 1
ATOM 2204 N N . THR A 1 300 ? -2.057 7.625 -14.43 1 92.62 300 THR A N 1
ATOM 2205 C CA . THR A 1 300 ? -0.77 7.348 -13.797 1 92.62 300 THR A CA 1
ATOM 2206 C C . THR A 1 300 ? -0.498 5.848 -13.766 1 92.62 300 THR A C 1
ATOM 2208 O O . THR A 1 300 ? 0.588 5.414 -13.367 1 92.62 300 THR A O 1
ATOM 2211 N N . PHE A 1 301 ? -1.506 5.027 -14.156 1 96.44 301 PHE A N 1
ATOM 2212 C CA . PHE A 1 301 ? -1.312 3.582 -14.117 1 96.44 301 PHE A CA 1
ATOM 2213 C C . PHE A 1 301 ? -1.984 2.906 -15.305 1 96.44 301 PHE A C 1
ATOM 2215 O O . PHE A 1 301 ? -2.854 3.498 -15.953 1 96.44 301 PHE A O 1
ATOM 2222 N N . GLU A 1 302 ? -1.556 1.691 -15.555 1 97.31 302 GLU A N 1
ATOM 2223 C CA . GLU A 1 302 ? -2.17 0.813 -16.547 1 97.31 302 GLU A CA 1
ATOM 2224 C C . GLU A 1 302 ? -2.449 -0.569 -15.961 1 97.31 302 GLU A C 1
ATOM 2226 O O . GLU A 1 302 ? -1.758 -1.011 -15.039 1 97.31 302 GLU A O 1
ATOM 2231 N N . VAL A 1 303 ? -3.531 -1.192 -16.469 1 98.62 303 VAL A N 1
ATOM 2232 C CA . VAL A 1 303 ? -3.855 -2.57 -16.109 1 98.62 303 VAL A CA 1
ATOM 2233 C C . VAL A 1 303 ? -3.553 -3.492 -17.281 1 98.62 303 VAL A C 1
ATOM 2235 O O . VAL A 1 303 ? -4.051 -3.277 -18.391 1 98.62 303 VAL A O 1
ATOM 2238 N N . VAL A 1 304 ? -2.701 -4.477 -17.031 1 98.38 304 VAL A N 1
ATOM 2239 C CA . VAL A 1 304 ? -2.283 -5.352 -18.125 1 98.38 304 VAL A CA 1
ATOM 2240 C C . VAL A 1 304 ? -2.309 -6.805 -17.656 1 98.38 304 VAL A C 1
ATOM 2242 O O . VAL A 1 304 ? -2.184 -7.086 -16.469 1 98.38 304 VAL A O 1
ATOM 2245 N N . PRO A 1 305 ? -2.549 -7.734 -18.547 1 98.19 305 PRO A N 1
ATOM 2246 C CA . PRO A 1 305 ? -2.436 -9.148 -18.172 1 98.19 305 PRO A CA 1
ATOM 2247 C C . PRO A 1 305 ? -0.987 -9.617 -18.078 1 98.19 305 PRO A C 1
ATOM 2249 O O . PRO A 1 305 ? -0.12 -9.109 -18.781 1 98.19 305 PRO A O 1
ATOM 2252 N N . ALA A 1 306 ? -0.748 -10.516 -17.156 1 97.56 306 ALA A N 1
ATOM 2253 C CA . ALA A 1 306 ? 0.561 -11.164 -17.094 1 97.56 306 ALA A CA 1
ATOM 2254 C C . ALA A 1 306 ? 0.892 -11.852 -18.422 1 97.56 306 ALA A C 1
ATOM 2256 O O . ALA A 1 306 ? -0.01 -12.227 -19.172 1 97.56 306 ALA A O 1
ATOM 2257 N N . LYS A 1 307 ? 2.168 -12.008 -18.672 1 96.06 307 LYS A N 1
ATOM 2258 C CA . LYS A 1 307 ? 2.557 -12.516 -19.984 1 96.06 307 LYS A CA 1
ATOM 2259 C C . LYS A 1 307 ? 3.355 -13.812 -19.859 1 96.06 307 LYS A C 1
ATOM 2261 O O . LYS A 1 307 ? 3.371 -14.633 -20.781 1 96.06 307 LYS A O 1
ATOM 2266 N N . LEU A 1 308 ? 3.969 -14.07 -18.766 1 95.06 308 LEU A N 1
ATOM 2267 C CA . LEU A 1 308 ? 4.938 -15.156 -18.641 1 95.06 308 LEU A CA 1
ATOM 2268 C C . LEU A 1 308 ? 4.242 -16.484 -18.391 1 95.06 308 LEU A C 1
ATOM 2270 O O . LEU A 1 308 ? 4.848 -17.547 -18.531 1 95.06 308 LEU A O 1
ATOM 2274 N N . GLY A 1 309 ? 2.98 -16.422 -17.984 1 90.44 309 GLY A N 1
ATOM 2275 C CA . GLY A 1 309 ? 2.252 -17.641 -17.719 1 90.44 309 GLY A CA 1
ATOM 2276 C C . GLY A 1 309 ? 2.877 -18.484 -16.625 1 90.44 309 GLY A C 1
ATOM 2277 O O . GLY A 1 309 ? 3.209 -17.969 -15.555 1 90.44 309 GLY A O 1
ATOM 2278 N N . ASP A 1 310 ? 2.998 -19.75 -16.875 1 86.5 310 ASP A N 1
ATOM 2279 C CA . ASP A 1 310 ? 3.438 -20.719 -15.883 1 86.5 310 ASP A CA 1
ATOM 2280 C C . ASP A 1 310 ? 4.906 -20.516 -15.523 1 86.5 310 ASP A C 1
ATOM 2282 O O . ASP A 1 310 ? 5.379 -21.016 -14.508 1 86.5 310 ASP A O 1
ATOM 2286 N N . ASP A 1 311 ? 5.574 -19.734 -16.297 1 93.5 311 ASP A N 1
ATOM 2287 C CA . ASP A 1 311 ? 7.004 -19.547 -16.094 1 93.5 311 ASP A CA 1
ATOM 2288 C C . ASP A 1 311 ? 7.266 -18.406 -15.102 1 93.5 311 ASP A C 1
ATOM 2290 O O . ASP A 1 311 ? 8.375 -18.266 -14.594 1 93.5 311 ASP A O 1
ATOM 2294 N N . ALA A 1 312 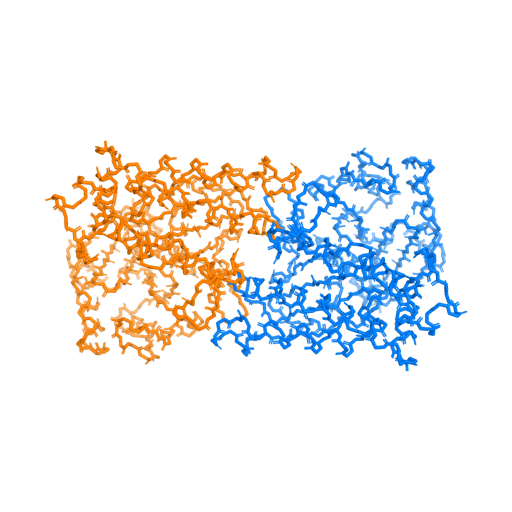? 6.27 -17.594 -14.812 1 95.5 312 ALA A N 1
ATOM 2295 C CA . ALA A 1 312 ? 6.465 -16.375 -14.023 1 95.5 312 ALA A CA 1
ATOM 2296 C C . ALA A 1 312 ? 7.043 -16.703 -12.648 1 95.5 312 ALA A C 1
ATOM 2298 O O . ALA A 1 312 ? 8.008 -16.078 -12.203 1 95.5 312 ALA A O 1
ATOM 2299 N N . GLY A 1 313 ? 6.477 -17.688 -12.055 1 96.88 313 GLY A N 1
ATOM 2300 C CA . GLY A 1 313 ? 6.867 -18.031 -10.695 1 96.88 313 GLY A CA 1
ATOM 2301 C C . GLY A 1 313 ? 8.305 -18.516 -10.594 1 96.88 313 GLY A C 1
ATOM 2302 O O . GLY A 1 313 ? 9.086 -17.984 -9.812 1 96.88 313 GLY A O 1
ATOM 2303 N N . VAL A 1 314 ? 8.695 -19.484 -11.453 1 98 314 VAL A N 1
ATOM 2304 C CA . VAL A 1 314 ? 10.016 -20.094 -11.383 1 98 314 VAL A CA 1
ATOM 2305 C C . VAL A 1 314 ? 11.07 -19.094 -11.859 1 98 314 VAL A C 1
ATOM 2307 O O . VAL A 1 314 ? 12.172 -19.031 -11.312 1 98 314 VAL A O 1
ATOM 2310 N N . MET A 1 315 ? 10.75 -18.328 -12.859 1 98.19 315 MET A N 1
ATOM 2311 C CA . MET A 1 315 ? 11.68 -17.312 -13.344 1 98.19 315 MET A CA 1
ATOM 2312 C C . MET A 1 315 ? 11.883 -16.219 -12.297 1 98.19 315 MET A C 1
ATOM 2314 O O . MET A 1 315 ? 13.016 -15.789 -12.047 1 98.19 315 MET A O 1
ATOM 2318 N N . GLY A 1 316 ? 10.727 -15.797 -11.727 1 98.44 316 GLY A N 1
ATOM 2319 C CA . GLY A 1 316 ? 10.805 -14.789 -10.68 1 98.44 316 GLY A CA 1
ATOM 2320 C C . GLY A 1 316 ? 11.594 -15.242 -9.469 1 98.44 316 GLY A C 1
ATOM 2321 O O . GLY A 1 316 ? 12.383 -14.477 -8.914 1 98.44 316 GLY A O 1
ATOM 2322 N N . ALA A 1 317 ? 11.367 -16.453 -9.062 1 98.44 317 ALA A N 1
ATOM 2323 C CA . ALA A 1 317 ? 12.086 -17 -7.918 1 98.44 317 ALA A CA 1
ATOM 2324 C C . ALA A 1 317 ? 13.586 -17.047 -8.18 1 98.44 317 ALA A C 1
ATOM 2326 O O . ALA A 1 317 ? 14.383 -16.625 -7.34 1 98.44 317 ALA A O 1
ATOM 2327 N N . ALA A 1 318 ? 13.992 -17.516 -9.344 1 98.56 318 ALA A N 1
ATOM 2328 C CA . ALA A 1 318 ? 15.406 -17.578 -9.703 1 98.56 318 ALA A CA 1
ATOM 2329 C C . ALA A 1 318 ? 16.016 -16.188 -9.758 1 98.56 318 ALA A C 1
ATOM 2331 O O . ALA A 1 318 ? 17.125 -15.961 -9.258 1 98.56 318 ALA A O 1
ATOM 2332 N N . ALA A 1 319 ? 15.281 -15.289 -10.312 1 98 319 ALA A N 1
ATOM 2333 C CA . ALA A 1 319 ? 15.766 -13.914 -10.438 1 98 319 ALA A CA 1
ATOM 2334 C C . ALA A 1 319 ? 15.938 -13.266 -9.07 1 98 319 ALA A C 1
ATOM 2336 O O . ALA A 1 319 ? 16.859 -12.477 -8.859 1 98 319 ALA A O 1
ATOM 2337 N N . TRP A 1 320 ? 15.039 -13.555 -8.195 1 97.56 320 TRP A N 1
ATOM 2338 C CA . TRP A 1 320 ? 15.125 -13.008 -6.844 1 97.56 320 TRP A CA 1
ATOM 2339 C C . TRP A 1 320 ? 16.344 -13.555 -6.113 1 97.56 320 TRP A C 1
ATOM 2341 O O . TRP A 1 320 ? 17 -12.828 -5.363 1 97.56 320 TRP A O 1
ATOM 2351 N N . ALA A 1 321 ? 16.609 -14.836 -6.348 1 97.62 321 ALA A N 1
ATOM 2352 C CA . ALA A 1 321 ? 17.844 -15.406 -5.793 1 97.62 321 ALA A CA 1
ATOM 2353 C C . ALA A 1 321 ? 19.078 -14.648 -6.281 1 97.62 321 ALA A C 1
ATOM 2355 O O . ALA A 1 321 ? 19.953 -14.32 -5.492 1 97.62 321 ALA A O 1
ATOM 2356 N N . GLN A 1 322 ? 19.094 -14.375 -7.523 1 97.44 322 GLN A N 1
ATOM 2357 C CA . GLN A 1 322 ? 20.203 -13.609 -8.07 1 97.44 322 GLN A CA 1
ATOM 2358 C C . GLN A 1 322 ? 20.297 -12.234 -7.41 1 97.44 322 GLN A C 1
ATOM 2360 O O . GLN A 1 322 ? 21.391 -11.805 -7.004 1 97.44 322 GLN A O 1
ATOM 2365 N N . HIS A 1 323 ? 19.188 -11.586 -7.316 1 96.06 323 HIS A N 1
ATOM 2366 C CA . HIS A 1 323 ? 19.141 -10.258 -6.723 1 96.06 323 HIS A CA 1
ATOM 2367 C C . HIS A 1 323 ? 19.703 -10.258 -5.309 1 96.06 323 HIS A C 1
ATOM 2369 O O . HIS A 1 323 ? 20.5 -9.383 -4.953 1 96.06 323 HIS A O 1
ATOM 2375 N N . LYS A 1 324 ? 19.344 -11.234 -4.555 1 94.88 324 LYS A N 1
ATOM 2376 C CA . LYS A 1 324 ? 19.75 -11.312 -3.154 1 94.88 324 LYS A CA 1
ATOM 2377 C C . LYS A 1 324 ? 21.219 -11.672 -3.031 1 94.88 324 LYS A C 1
ATOM 2379 O O . LYS A 1 324 ? 21.922 -11.133 -2.172 1 94.88 324 LYS A O 1
ATOM 2384 N N . VAL A 1 325 ? 21.656 -12.586 -3.863 1 93.81 325 VAL A N 1
ATOM 2385 C CA . VAL A 1 325 ? 23.062 -12.977 -3.852 1 93.81 325 VAL A CA 1
ATOM 2386 C C . VAL A 1 325 ? 23.938 -11.789 -4.246 1 93.81 325 VAL A C 1
ATOM 2388 O O . VAL A 1 325 ? 24.969 -11.531 -3.625 1 93.81 325 VAL A O 1
ATOM 2391 N N . ASP A 1 326 ? 23.5 -11.047 -5.242 1 92.31 326 ASP A N 1
ATOM 2392 C CA . ASP A 1 326 ? 24.266 -9.922 -5.738 1 92.31 326 ASP A CA 1
ATOM 2393 C C . ASP A 1 326 ? 24.266 -8.766 -4.738 1 92.31 326 ASP A C 1
ATOM 2395 O O . ASP A 1 326 ? 25.234 -8.016 -4.648 1 92.31 326 ASP A O 1
ATOM 2399 N N . THR A 1 327 ? 23.219 -8.547 -4.059 1 88 327 THR A N 1
ATOM 2400 C CA . THR A 1 327 ? 23.125 -7.465 -3.088 1 88 327 THR A CA 1
ATOM 2401 C C . THR A 1 327 ? 23.938 -7.789 -1.833 1 88 327 THR A C 1
ATOM 2403 O O . THR A 1 327 ? 24.469 -6.891 -1.181 1 88 327 THR A O 1
ATOM 2406 N N . ASP A 1 328 ? 23.875 -9.055 -1.425 1 79.38 328 ASP A N 1
ATOM 2407 C CA . ASP A 1 328 ? 24.656 -9.477 -0.264 1 79.38 328 ASP A CA 1
ATOM 2408 C C . ASP A 1 328 ? 26.156 -9.375 -0.541 1 79.38 328 ASP A C 1
ATOM 2410 O O . ASP A 1 328 ? 26.938 -9.117 0.371 1 79.38 328 ASP A O 1
ATOM 2414 N N . MET A 1 329 ? 26.453 -9.656 -1.744 1 65.5 329 MET A N 1
ATOM 2415 C CA . MET A 1 329 ? 27.859 -9.539 -2.121 1 65.5 329 MET A CA 1
ATOM 2416 C C . MET A 1 329 ? 28.312 -8.078 -2.109 1 65.5 329 MET A C 1
ATOM 2418 O O . MET A 1 329 ? 29.5 -7.793 -1.958 1 65.5 329 MET A O 1
ATOM 2422 N N . ARG A 1 330 ? 27.344 -7.211 -2.281 1 61.62 330 ARG A N 1
ATOM 2423 C CA . ARG A 1 330 ? 27.703 -5.793 -2.27 1 61.62 330 ARG A CA 1
ATOM 2424 C C . ARG A 1 330 ? 27.812 -5.27 -0.842 1 61.62 330 ARG A C 1
ATOM 2426 O O . ARG A 1 330 ? 28.547 -4.316 -0.582 1 61.62 330 ARG A O 1
ATOM 2433 N N . ASP A 1 331 ? 27.062 -5.633 0.151 1 57.19 331 ASP A N 1
ATOM 2434 C CA . ASP A 1 331 ? 27.172 -5.18 1.534 1 57.19 331 ASP A CA 1
ATOM 2435 C C . ASP A 1 331 ? 28.344 -5.852 2.238 1 57.19 331 ASP A C 1
ATOM 2437 O O . ASP A 1 331 ? 29 -5.242 3.088 1 57.19 331 ASP A O 1
ATOM 2441 N N . MET B 1 1 ? 36.906 21.984 18.031 1 26.69 1 MET B N 1
ATOM 2442 C CA . MET B 1 1 ? 36.719 22.406 16.656 1 26.69 1 MET B CA 1
ATOM 2443 C C . MET B 1 1 ? 35.562 21.656 16 1 26.69 1 MET B C 1
ATOM 2445 O O . MET B 1 1 ? 35.531 20.422 16.031 1 26.69 1 MET B O 1
ATOM 2449 N N . ALA B 1 2 ? 34.562 22.375 15.812 1 44.59 2 ALA B N 1
ATOM 2450 C CA . ALA B 1 2 ? 33.375 21.703 15.234 1 44.59 2 ALA B CA 1
ATOM 2451 C C . ALA B 1 2 ? 33.781 20.922 13.984 1 44.59 2 ALA B C 1
ATOM 2453 O O . ALA B 1 2 ? 34.438 21.453 13.094 1 44.59 2 ALA B O 1
ATOM 2454 N N . THR B 1 3 ? 33.781 19.734 13.984 1 47.41 3 THR B N 1
ATOM 2455 C CA . THR B 1 3 ? 34 18.953 12.773 1 47.41 3 THR B CA 1
ATOM 2456 C C . THR B 1 3 ? 33.094 19.453 11.641 1 47.41 3 THR B C 1
ATOM 2458 O O . THR B 1 3 ? 32.125 20.172 11.883 1 47.41 3 THR B O 1
ATOM 2461 N N . LYS B 1 4 ? 33.562 19.328 10.344 1 51.62 4 LYS B N 1
ATOM 2462 C CA . LYS B 1 4 ? 32.938 19.672 9.078 1 51.62 4 LYS B CA 1
ATOM 2463 C C . LYS B 1 4 ? 31.422 19.391 9.148 1 51.62 4 LYS B C 1
ATOM 2465 O O . LYS B 1 4 ? 30.625 20.141 8.594 1 51.62 4 LYS B O 1
ATOM 2470 N N . GLU B 1 5 ? 30.969 18.375 9.781 1 57.62 5 GLU B N 1
ATOM 2471 C CA . GLU B 1 5 ? 29.594 17.938 9.984 1 57.62 5 GLU B CA 1
ATOM 2472 C C . GLU B 1 5 ? 28.875 18.844 10.977 1 57.62 5 GLU B C 1
ATOM 2474 O O . GLU B 1 5 ? 27.656 19.062 10.867 1 57.62 5 GLU B O 1
ATOM 2479 N N . ASP B 1 6 ? 29.609 19.469 11.805 1 60.59 6 ASP B N 1
ATOM 2480 C CA . ASP B 1 6 ? 29.078 20.312 12.875 1 60.59 6 ASP B CA 1
ATOM 2481 C C . ASP B 1 6 ? 28.609 21.656 12.336 1 60.59 6 ASP B C 1
ATOM 2483 O O . ASP B 1 6 ? 27.844 22.375 12.992 1 60.59 6 ASP B O 1
ATOM 2487 N N . ALA B 1 7 ? 28.859 21.812 11.078 1 70.38 7 ALA B N 1
ATOM 2488 C CA . ALA B 1 7 ? 28.641 23.156 10.539 1 70.38 7 ALA B CA 1
ATOM 2489 C C . ALA B 1 7 ? 27.453 23.172 9.586 1 70.38 7 ALA B C 1
ATOM 2491 O O . ALA B 1 7 ? 27.047 24.25 9.117 1 70.38 7 ALA B O 1
ATOM 2492 N N . ARG B 1 8 ? 26.734 22.062 9.547 1 91.12 8 ARG B N 1
ATOM 2493 C CA . ARG B 1 8 ? 25.641 22.047 8.586 1 91.12 8 ARG B CA 1
ATOM 2494 C C . ARG B 1 8 ? 24.328 22.469 9.242 1 91.12 8 ARG B C 1
ATOM 2496 O O . ARG B 1 8 ? 24.031 22.062 10.367 1 91.12 8 ARG B O 1
ATOM 2503 N N . HIS B 1 9 ? 23.688 23.438 8.57 1 97.81 9 HIS B N 1
ATOM 2504 C CA . HIS B 1 9 ? 22.359 23.875 9.008 1 97.81 9 HIS B CA 1
ATOM 2505 C C . HIS B 1 9 ? 21.281 23.469 8 1 97.81 9 HIS B C 1
ATOM 2507 O O . HIS B 1 9 ? 21.547 23.406 6.801 1 97.81 9 HIS B O 1
ATOM 2513 N N . TRP B 1 10 ? 20.125 23.156 8.531 1 98.5 10 TRP B N 1
ATOM 2514 C CA . TRP B 1 10 ? 19.016 22.719 7.707 1 98.5 10 TRP B CA 1
ATOM 2515 C C . TRP B 1 10 ? 17.781 23.594 7.945 1 98.5 10 TRP B C 1
ATOM 2517 O O . TRP B 1 10 ? 17.5 23.969 9.086 1 98.5 10 TRP B O 1
ATOM 2527 N N . VAL B 1 11 ? 17.047 23.828 6.926 1 98.69 11 VAL B N 1
ATOM 2528 C CA . VAL B 1 11 ? 15.773 24.547 7.047 1 98.69 11 VAL B CA 1
ATOM 2529 C C . VAL B 1 11 ? 14.617 23.594 6.77 1 98.69 11 VAL B C 1
ATOM 2531 O O . VAL B 1 11 ? 14.641 22.844 5.789 1 98.69 11 VAL B O 1
ATOM 2534 N N . GLY B 1 12 ? 13.688 23.5 7.66 1 98.75 12 GLY B N 1
ATOM 2535 C CA . GLY B 1 12 ? 12.398 22.875 7.445 1 98.75 12 GLY B CA 1
ATOM 2536 C C . GLY B 1 12 ? 11.258 23.875 7.359 1 98.75 12 GLY B C 1
ATOM 2537 O O . GLY B 1 12 ? 11.188 24.812 8.148 1 98.75 12 GLY B O 1
ATOM 2538 N N . PHE B 1 13 ? 10.43 23.75 6.379 1 98.44 13 PHE B N 1
ATOM 2539 C CA . PHE B 1 13 ? 9.32 24.672 6.141 1 98.44 13 PHE B CA 1
ATOM 2540 C C . PHE B 1 13 ? 8.016 23.906 5.953 1 98.44 13 PHE B C 1
ATOM 2542 O O . PHE B 1 13 ? 7.965 22.922 5.219 1 98.44 13 PHE B O 1
ATOM 2549 N N . ASP B 1 14 ? 6.969 24.281 6.613 1 96.75 14 ASP B N 1
ATOM 2550 C CA . ASP B 1 14 ? 5.625 23.703 6.531 1 96.75 14 ASP B CA 1
ATOM 2551 C C . ASP B 1 14 ? 4.621 24.75 6.035 1 96.75 14 ASP B C 1
ATOM 2553 O O . ASP B 1 14 ? 4.27 25.672 6.762 1 96.75 14 ASP B O 1
ATOM 2557 N N . LEU B 1 15 ? 4.203 24.531 4.844 1 94.06 15 LEU B N 1
ATOM 2558 C CA . LEU B 1 15 ? 3.229 25.438 4.246 1 94.06 15 LEU B CA 1
ATOM 2559 C C . LEU B 1 15 ? 1.807 24.938 4.461 1 94.06 15 LEU B C 1
ATOM 2561 O O . LEU B 1 15 ? 1.358 24.016 3.773 1 94.06 15 LEU B O 1
ATOM 2565 N N . GLY B 1 16 ? 1.093 25.578 5.363 1 87 16 GLY B N 1
ATOM 2566 C CA . GLY B 1 16 ? -0.311 25.25 5.566 1 87 16 GLY B CA 1
ATOM 2567 C C . GLY B 1 16 ? -1.249 26.156 4.781 1 87 16 GLY B C 1
ATOM 2568 O O . GLY B 1 16 ? -0.819 27.141 4.188 1 87 16 GLY B O 1
ATOM 2569 N N . GLY B 1 17 ? -2.445 25.781 4.734 1 80.69 17 GLY B N 1
ATOM 2570 C CA . GLY B 1 17 ? -3.439 26.594 4.051 1 80.69 17 GLY B CA 1
ATOM 2571 C C . GLY B 1 17 ? -3.633 27.969 4.68 1 80.69 17 GLY B C 1
ATOM 2572 O O . GLY B 1 17 ? -3.85 28.953 3.975 1 80.69 17 GLY B O 1
ATOM 2573 N N . THR B 1 18 ? -3.473 28.047 6.004 1 80.81 18 THR B N 1
ATOM 2574 C CA . THR B 1 18 ? -3.756 29.281 6.723 1 80.81 18 THR B CA 1
ATOM 2575 C C . THR B 1 18 ? -2.475 29.875 7.297 1 80.81 18 THR B C 1
ATOM 2577 O O . THR B 1 18 ? -2.338 31.109 7.383 1 80.81 18 THR B O 1
ATOM 2580 N N . LYS B 1 19 ? -1.619 29.031 7.707 1 89.44 19 LYS B N 1
ATOM 2581 C CA . LYS B 1 19 ? -0.376 29.469 8.336 1 89.44 19 LYS B CA 1
ATOM 2582 C C . LYS B 1 19 ? 0.82 28.703 7.789 1 89.44 19 LYS B C 1
ATOM 2584 O O . LYS B 1 19 ? 0.667 27.594 7.273 1 89.44 19 LYS B O 1
ATOM 2589 N N . MET B 1 20 ? 1.873 29.312 7.879 1 94.38 20 MET B N 1
ATOM 2590 C CA . MET B 1 20 ? 3.129 28.672 7.516 1 94.38 20 MET B CA 1
ATOM 2591 C C . MET B 1 20 ? 4.141 28.766 8.656 1 94.38 20 MET B C 1
ATOM 2593 O O . MET B 1 20 ? 4.102 29.719 9.438 1 94.38 20 MET B O 1
ATOM 2597 N N . LEU B 1 21 ? 4.949 27.781 8.812 1 96.75 21 LEU B N 1
ATOM 2598 C CA . LEU B 1 21 ? 5.961 27.688 9.852 1 96.75 21 LEU B CA 1
ATOM 2599 C C . LEU B 1 21 ? 7.297 27.234 9.273 1 96.75 21 LEU B C 1
ATOM 2601 O O . LEU B 1 21 ? 7.348 26.281 8.5 1 96.75 21 LEU B O 1
ATOM 2605 N N . GLY B 1 22 ? 8.305 27.938 9.586 1 98.12 22 GLY B N 1
ATOM 2606 C CA . GLY B 1 22 ? 9.664 27.562 9.242 1 98.12 22 GLY B CA 1
ATOM 2607 C C . GLY B 1 22 ? 10.578 27.469 10.453 1 98.12 22 GLY B C 1
ATOM 2608 O O . GLY B 1 22 ? 10.375 28.172 11.445 1 98.12 22 GLY B O 1
ATOM 2609 N N . LYS B 1 23 ? 11.57 26.594 10.344 1 98.56 23 LYS B N 1
ATOM 2610 C CA . LYS B 1 23 ? 12.586 26.469 11.391 1 98.56 23 LYS B CA 1
ATOM 2611 C C . LYS B 1 23 ? 13.969 26.219 10.789 1 98.56 23 LYS B C 1
ATOM 2613 O O . LYS B 1 23 ? 14.086 25.547 9.758 1 98.56 23 LYS B O 1
ATOM 2618 N N . VAL B 1 24 ? 14.984 26.766 11.453 1 98.5 24 VAL B N 1
ATOM 2619 C CA . VAL B 1 24 ? 16.375 26.469 11.133 1 98.5 24 VAL B CA 1
ATOM 2620 C C . VAL B 1 24 ? 16.953 25.516 12.18 1 98.5 24 VAL B C 1
ATOM 2622 O O . VAL B 1 24 ? 16.766 25.719 13.383 1 98.5 24 VAL B O 1
ATOM 2625 N N . PHE B 1 25 ? 17.609 24.469 11.656 1 98.31 25 PHE B N 1
ATOM 2626 C CA . PHE B 1 25 ? 18.172 23.453 12.555 1 98.31 25 PHE B CA 1
ATOM 2627 C C . PHE B 1 25 ? 19.672 23.359 12.375 1 98.31 25 PHE B C 1
ATOM 2629 O O . PHE B 1 25 ? 20.203 23.562 11.273 1 98.31 25 PHE B O 1
ATOM 2636 N N . ASP B 1 26 ? 20.375 23.016 13.484 1 97.5 26 ASP B N 1
ATOM 2637 C CA . ASP B 1 26 ? 21.781 22.656 13.352 1 97.5 26 ASP B CA 1
ATOM 2638 C C . ASP B 1 26 ? 21.938 21.188 12.945 1 97.5 26 ASP B C 1
ATOM 2640 O O . ASP B 1 26 ? 20.969 20.531 12.57 1 97.5 26 ASP B O 1
ATOM 2644 N N . SER B 1 27 ? 23.141 20.625 13.039 1 94.5 27 SER B N 1
ATOM 2645 C CA . SER B 1 27 ? 23.438 19.297 12.539 1 94.5 27 SER B CA 1
ATOM 2646 C C . SER B 1 27 ? 22.812 18.219 13.414 1 94.5 27 SER B C 1
ATOM 2648 O O . SER B 1 27 ? 22.641 17.078 12.984 1 94.5 27 SER B O 1
ATOM 2650 N N . GLN B 1 28 ? 22.453 18.594 14.641 1 94.94 28 GLN B N 1
ATOM 2651 C CA . GLN B 1 28 ? 21.812 17.656 15.562 1 94.94 28 GLN B CA 1
ATOM 2652 C C . GLN B 1 28 ? 20.297 17.875 15.609 1 94.94 28 GLN B C 1
ATOM 2654 O O . GLN B 1 28 ? 19.609 17.297 16.438 1 94.94 28 GLN B O 1
ATOM 2659 N N . PHE B 1 29 ? 19.766 18.812 14.742 1 96.69 29 PHE B N 1
ATOM 2660 C CA . PHE B 1 29 ? 18.359 19.141 14.562 1 96.69 29 PHE B CA 1
ATOM 2661 C C . PHE B 1 29 ? 17.812 19.844 15.797 1 96.69 29 PHE B C 1
ATOM 2663 O O . PHE B 1 29 ? 16.641 19.688 16.141 1 96.69 29 PHE B O 1
ATOM 2670 N N . ARG B 1 30 ? 18.844 20.5 16.469 1 96.12 30 ARG B N 1
ATOM 2671 C CA . ARG B 1 30 ? 18.391 21.484 17.453 1 96.12 30 ARG B CA 1
ATOM 2672 C C . ARG B 1 30 ? 17.906 22.766 16.766 1 96.12 30 ARG B C 1
ATOM 2674 O O . ARG B 1 30 ? 18.578 23.297 15.883 1 96.12 30 ARG B O 1
ATOM 2681 N N . SER B 1 31 ? 16.688 23.234 17.172 1 97.44 31 SER B N 1
ATOM 2682 C CA . SER B 1 31 ? 16.125 24.438 16.578 1 97.44 31 SER B CA 1
ATOM 2683 C C . SER B 1 31 ? 16.922 25.672 16.938 1 97.44 31 SER B C 1
ATOM 2685 O O . SER B 1 31 ? 17.156 25.953 18.125 1 97.44 31 SER B O 1
ATOM 2687 N N . LEU B 1 32 ? 17.312 26.422 15.992 1 98 32 LEU B N 1
ATOM 2688 C CA . LEU B 1 32 ? 18.078 27.641 16.203 1 98 32 LEU B CA 1
ATOM 2689 C C . LEU B 1 32 ? 17.172 28.875 16.125 1 98 32 LEU B C 1
ATOM 2691 O O . LEU B 1 32 ? 17.422 29.875 16.781 1 98 32 LEU B O 1
ATOM 2695 N N . SER B 1 33 ? 16.219 28.812 15.297 1 98.12 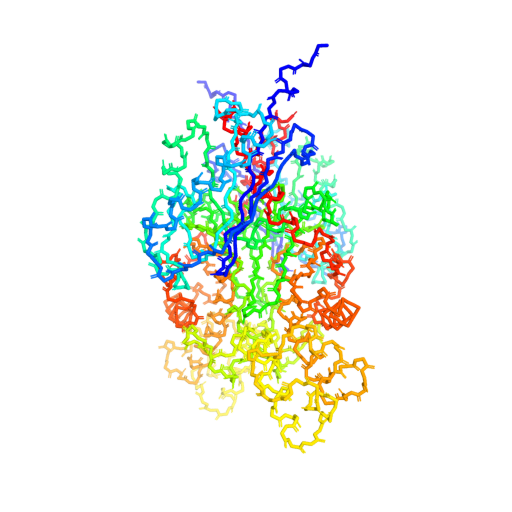33 SER B N 1
ATOM 2696 C CA . SER B 1 33 ? 15.25 29.891 15.125 1 98.12 33 SER B CA 1
ATOM 2697 C C . SER B 1 33 ? 14 29.391 14.414 1 98.12 33 SER B C 1
ATOM 2699 O O . SER B 1 33 ? 14 28.312 13.828 1 98.12 33 SER B O 1
ATOM 2701 N N . HIS B 1 34 ? 12.953 30.078 14.539 1 98 34 HIS B N 1
ATOM 2702 C CA . HIS B 1 34 ? 11.703 29.797 13.828 1 98 34 HIS B CA 1
ATOM 2703 C C . HIS B 1 34 ? 10.961 31.078 13.492 1 98 34 HIS B C 1
ATOM 2705 O O . HIS B 1 34 ? 11.25 32.156 14.055 1 98 34 HIS B O 1
ATOM 2711 N N . ASP B 1 35 ? 10.102 30.969 12.555 1 97.25 35 ASP B N 1
ATOM 2712 C CA . ASP B 1 35 ? 9.18 32.062 12.227 1 97.25 35 ASP B CA 1
ATOM 2713 C C . ASP B 1 35 ? 7.855 31.5 11.703 1 97.25 35 ASP B C 1
ATOM 2715 O O . ASP B 1 35 ? 7.797 30.375 11.211 1 97.25 35 ASP B O 1
ATOM 2719 N N . ARG B 1 36 ? 6.828 32.25 11.953 1 95.81 36 ARG B N 1
ATOM 2720 C CA . ARG B 1 36 ? 5.488 31.938 11.477 1 95.81 36 ARG B CA 1
ATOM 2721 C C . ARG B 1 36 ? 4.883 33.125 10.719 1 95.81 36 ARG B C 1
ATOM 2723 O O . ARG B 1 36 ? 5.223 34.281 10.984 1 95.81 36 ARG B O 1
ATOM 2730 N N . ALA B 1 37 ? 4.059 32.781 9.789 1 94.75 37 ALA B N 1
ATOM 2731 C CA . ALA B 1 37 ? 3.314 33.812 9.055 1 94.75 37 ALA B CA 1
ATOM 2732 C C . ALA B 1 37 ? 1.981 33.25 8.555 1 94.75 37 ALA B C 1
ATOM 2734 O O . ALA B 1 37 ? 1.792 32.031 8.477 1 94.75 37 ALA B O 1
ATOM 2735 N N . LYS B 1 38 ? 1.059 34.156 8.32 1 92.31 38 LYS B N 1
ATOM 2736 C CA . LYS B 1 38 ? -0.167 33.75 7.637 1 92.31 38 LYS B CA 1
ATOM 2737 C C . LYS B 1 38 ? 0.102 33.438 6.168 1 92.31 38 LYS B C 1
ATOM 2739 O O . LYS B 1 38 ? 0.888 34.125 5.508 1 92.31 38 LYS B O 1
ATOM 2744 N N . THR B 1 39 ? -0.45 32.406 5.648 1 88.44 39 THR B N 1
ATOM 2745 C CA . THR B 1 39 ? -0.209 31.969 4.273 1 88.44 39 THR B CA 1
ATOM 2746 C C . THR B 1 39 ? -0.838 32.969 3.285 1 88.44 39 THR B C 1
ATOM 2748 O O . THR B 1 39 ? -0.254 33.25 2.242 1 88.44 39 THR B O 1
ATOM 2751 N N . LYS B 1 40 ? -2.029 33.562 3.619 1 87.44 40 LYS B N 1
ATOM 2752 C CA . LYS B 1 40 ? -2.775 34.5 2.797 1 87.44 40 LYS B CA 1
ATOM 2753 C C . LYS B 1 40 ? -2.871 34.031 1.352 1 87.44 40 LYS B C 1
ATOM 2755 O O . LYS B 1 40 ? -2.523 34.75 0.425 1 87.44 40 LYS B O 1
ATOM 2760 N N . GLY B 1 41 ? -3.467 32.875 1.107 1 80.44 41 GLY B N 1
ATOM 2761 C CA . GLY B 1 41 ? -3.537 32.219 -0.183 1 80.44 41 GLY B CA 1
ATOM 2762 C C . GLY B 1 41 ? -4.207 33.031 -1.253 1 80.44 41 GLY B C 1
ATOM 2763 O O . GLY B 1 41 ? -3.926 32.875 -2.443 1 80.44 41 GLY B O 1
ATOM 2764 N N . ASN B 1 42 ? -4.953 33.969 -0.911 1 81.88 42 ASN B N 1
ATOM 2765 C CA . ASN B 1 42 ? -5.727 34.781 -1.843 1 81.88 42 ASN B CA 1
ATOM 2766 C C . ASN B 1 42 ? -4.863 35.844 -2.492 1 81.88 42 ASN B C 1
ATOM 2768 O O . ASN B 1 42 ? -5.297 36.5 -3.439 1 81.88 42 ASN B O 1
ATOM 2772 N N . GLU B 1 43 ? -3.648 35.938 -2.07 1 87.62 43 GLU B N 1
ATOM 2773 C CA . GLU B 1 43 ? -2.807 37.031 -2.564 1 87.62 43 GLU B CA 1
ATOM 2774 C C . GLU B 1 43 ? -1.966 36.594 -3.756 1 87.62 43 GLU B C 1
ATOM 2776 O O . GLU B 1 43 ? -1.228 37.375 -4.34 1 87.62 43 GLU B O 1
ATOM 2781 N N . GLY B 1 44 ? -2.055 35.344 -4.137 1 85.44 44 GLY B N 1
ATOM 2782 C CA . GLY B 1 44 ? -1.422 34.875 -5.355 1 85.44 44 GLY B CA 1
ATOM 2783 C C . GLY B 1 44 ? -0.057 34.25 -5.117 1 85.44 44 GLY B C 1
ATOM 2784 O O . GLY B 1 44 ? 0.49 34.344 -4.016 1 85.44 44 GLY B O 1
ATOM 2785 N N . VAL B 1 45 ? 0.512 33.75 -6.199 1 90.62 45 VAL B N 1
ATOM 2786 C CA . VAL B 1 45 ? 1.735 32.938 -6.148 1 90.62 45 VAL B CA 1
ATOM 2787 C C . VAL B 1 45 ? 2.918 33.844 -5.785 1 90.62 45 VAL B C 1
ATOM 2789 O O . VAL B 1 45 ? 3.713 33.5 -4.906 1 90.62 45 VAL B O 1
ATOM 2792 N N . GLU B 1 46 ? 3.047 34.969 -6.449 1 92.5 46 GLU B N 1
ATOM 2793 C CA . GLU B 1 46 ? 4.191 35.844 -6.238 1 92.5 46 GLU B CA 1
ATOM 2794 C C . GLU B 1 46 ? 4.27 36.312 -4.789 1 92.5 46 GLU B C 1
ATOM 2796 O O . GLU B 1 46 ? 5.34 36.312 -4.18 1 92.5 46 GLU B O 1
ATOM 2801 N N . SER B 1 47 ? 3.135 36.719 -4.301 1 93.25 47 SER B N 1
ATOM 2802 C CA . SER B 1 47 ? 3.072 37.156 -2.916 1 93.25 47 SER B CA 1
ATOM 2803 C C . SER B 1 47 ? 3.404 36.031 -1.946 1 93.25 47 SER B C 1
ATOM 2805 O O . SER B 1 47 ? 4.059 36.25 -0.925 1 93.25 47 SER B O 1
ATOM 2807 N N . GLY B 1 48 ? 2.883 34.906 -2.232 1 92.88 48 GLY B N 1
ATOM 2808 C CA . GLY B 1 48 ? 3.178 33.719 -1.404 1 92.88 48 GLY B CA 1
ATOM 2809 C C . GLY B 1 48 ? 4.652 33.375 -1.361 1 92.88 48 GLY B C 1
ATOM 2810 O O . GLY B 1 48 ? 5.211 33.156 -0.287 1 92.88 48 GLY B O 1
ATOM 2811 N N . LEU B 1 49 ? 5.277 33.406 -2.557 1 94.94 49 LEU B N 1
ATOM 2812 C CA . LEU B 1 49 ? 6.699 33.094 -2.656 1 94.94 49 LEU B CA 1
ATOM 2813 C C . LEU B 1 49 ? 7.535 34.156 -1.921 1 94.94 49 LEU B C 1
ATOM 2815 O O . LEU B 1 49 ? 8.516 33.812 -1.259 1 94.94 49 LEU B O 1
ATOM 2819 N N . LEU B 1 50 ? 7.156 35.344 -2.045 1 95.56 50 LEU B N 1
ATOM 2820 C CA . LEU B 1 50 ? 7.855 36.406 -1.348 1 95.56 50 LEU B CA 1
ATOM 2821 C C . LEU B 1 50 ? 7.754 36.219 0.164 1 95.56 50 LEU B C 1
ATOM 2823 O O . LEU B 1 50 ? 8.727 36.469 0.887 1 95.56 50 LEU B O 1
ATOM 2827 N N . ARG B 1 51 ? 6.582 35.875 0.614 1 96 51 ARG B N 1
ATOM 2828 C CA . ARG B 1 51 ? 6.367 35.688 2.043 1 96 51 ARG B CA 1
ATOM 2829 C C . ARG B 1 51 ? 7.219 34.531 2.561 1 96 51 ARG B C 1
ATOM 2831 O O . ARG B 1 51 ? 7.777 34.594 3.656 1 96 51 ARG B O 1
ATOM 2838 N N . ILE B 1 52 ? 7.223 33.5 1.789 1 96.88 52 ILE B N 1
ATOM 2839 C CA . ILE B 1 52 ? 8.047 32.344 2.137 1 96.88 52 ILE B CA 1
ATOM 2840 C C . ILE B 1 52 ? 9.508 32.75 2.248 1 96.88 52 ILE B C 1
ATOM 2842 O O . ILE B 1 52 ? 10.172 32.469 3.242 1 96.88 52 ILE B O 1
ATOM 2846 N N . THR B 1 53 ? 9.977 33.469 1.256 1 97.88 53 THR B N 1
ATOM 2847 C CA . THR B 1 53 ? 11.359 33.938 1.203 1 97.88 53 THR B CA 1
ATOM 2848 C C . THR B 1 53 ? 11.672 34.844 2.389 1 97.88 53 THR B C 1
ATOM 2850 O O . THR B 1 53 ? 12.703 34.688 3.047 1 97.88 53 THR B O 1
ATOM 2853 N N . LYS B 1 54 ? 10.781 35.719 2.607 1 97.94 54 LYS B N 1
ATOM 2854 C CA . LYS B 1 54 ? 10.945 36.656 3.723 1 97.94 54 LYS B CA 1
ATOM 2855 C C . LYS B 1 54 ? 11 35.906 5.055 1 97.94 54 LYS B C 1
ATOM 2857 O O . LYS B 1 54 ? 11.797 36.25 5.93 1 97.94 54 LYS B O 1
ATOM 2862 N N . THR B 1 55 ? 10.117 34.938 5.18 1 98.06 55 THR B N 1
ATOM 2863 C CA . THR B 1 55 ? 10.07 34.156 6.398 1 98.06 55 THR B CA 1
ATOM 2864 C C . THR B 1 55 ? 11.391 33.438 6.629 1 98.06 55 THR B C 1
ATOM 2866 O O . THR B 1 55 ? 11.914 33.438 7.746 1 98.06 55 THR B O 1
ATOM 2869 N N . ILE B 1 56 ? 11.945 32.875 5.602 1 98.38 56 ILE B N 1
ATOM 2870 C CA . ILE B 1 56 ? 13.195 32.125 5.719 1 98.38 56 ILE B CA 1
ATOM 2871 C C . ILE B 1 56 ? 14.336 33.094 6.039 1 98.38 56 ILE B C 1
ATOM 2873 O O . ILE B 1 56 ? 15.156 32.812 6.914 1 98.38 56 ILE B O 1
ATOM 2877 N N . HIS B 1 57 ? 14.398 34.25 5.422 1 98.38 57 HIS B N 1
ATOM 2878 C CA . HIS B 1 57 ? 15.43 35.25 5.703 1 98.38 57 HIS B CA 1
ATOM 2879 C C . HIS B 1 57 ? 15.367 35.719 7.148 1 98.38 57 HIS B C 1
ATOM 2881 O O . HIS B 1 57 ? 16.406 35.875 7.801 1 98.38 57 HIS B O 1
ATOM 2887 N N . LYS B 1 58 ? 14.133 35.906 7.578 1 98.25 58 LYS B N 1
ATOM 2888 C CA . LYS B 1 58 ? 13.961 36.344 8.961 1 98.25 58 LYS B CA 1
ATOM 2889 C C . LYS B 1 58 ? 14.539 35.344 9.938 1 98.25 58 LYS B C 1
ATOM 2891 O O . LYS B 1 58 ? 15.188 35.719 10.914 1 98.25 58 LYS B O 1
ATOM 2896 N N . MET B 1 59 ? 14.289 34.094 9.672 1 97.75 59 MET B N 1
ATOM 2897 C CA . MET B 1 59 ? 14.797 33.031 10.539 1 97.75 59 MET B CA 1
ATOM 2898 C C . MET B 1 59 ? 16.312 32.969 10.5 1 97.75 59 MET B C 1
ATOM 2900 O O . MET B 1 59 ? 16.953 32.781 11.531 1 97.75 59 MET B O 1
ATOM 2904 N N . LEU B 1 60 ? 16.812 33.125 9.336 1 97.75 60 LEU B N 1
ATOM 2905 C CA . LEU B 1 60 ? 18.266 33.125 9.203 1 97.75 60 LEU B CA 1
ATOM 2906 C C . LEU B 1 60 ? 18.906 34.281 9.945 1 97.75 60 LEU B C 1
ATOM 2908 O O . LEU B 1 60 ? 19.875 34.094 10.695 1 97.75 60 LEU B O 1
ATOM 2912 N N . ASP B 1 61 ? 18.312 35.406 9.805 1 98 61 ASP B N 1
ATOM 2913 C CA . ASP B 1 61 ? 18.828 36.594 10.492 1 98 61 ASP B CA 1
ATOM 2914 C C . ASP B 1 61 ? 18.797 36.406 12.008 1 98 61 ASP B C 1
ATOM 2916 O O . ASP B 1 61 ? 19.781 36.719 12.695 1 98 61 ASP B O 1
ATOM 2920 N N . ARG B 1 62 ? 17.75 35.844 12.438 1 97.81 62 ARG B N 1
ATOM 2921 C CA . ARG B 1 62 ? 17.578 35.625 13.867 1 97.81 62 ARG B CA 1
ATOM 2922 C C . ARG B 1 62 ? 18.625 34.656 14.406 1 97.81 62 ARG B C 1
ATOM 2924 O O . ARG B 1 62 ? 19.047 34.75 15.555 1 97.81 62 ARG B O 1
ATOM 2931 N N . ALA B 1 63 ? 19.047 33.781 13.586 1 97.31 63 ALA B N 1
ATOM 2932 C CA . ALA B 1 63 ? 20.016 32.781 13.984 1 97.31 63 ALA B CA 1
ATOM 2933 C C . ALA B 1 63 ? 21.438 33.219 13.656 1 97.31 63 ALA B C 1
ATOM 2935 O O . ALA B 1 63 ? 22.391 32.438 13.836 1 97.31 63 ALA B O 1
ATOM 2936 N N . ASP B 1 64 ? 21.578 34.438 13.133 1 97.5 64 ASP B N 1
ATOM 2937 C CA . ASP B 1 64 ? 22.875 34.969 12.695 1 97.5 64 ASP B CA 1
ATOM 2938 C C . ASP B 1 64 ? 23.516 34.062 11.648 1 97.5 64 ASP B C 1
ATOM 2940 O O . ASP B 1 64 ? 24.688 33.688 11.773 1 97.5 64 ASP B O 1
ATOM 2944 N N . LEU B 1 65 ? 22.672 33.625 10.734 1 97.25 65 LEU B N 1
ATOM 2945 C CA . LEU B 1 65 ? 23.109 32.812 9.625 1 97.25 65 LEU B CA 1
ATOM 2946 C C . LEU B 1 65 ? 22.875 33.5 8.289 1 97.25 65 LEU B C 1
ATOM 2948 O O . LEU B 1 65 ? 22.062 34.406 8.211 1 97.25 65 LEU B O 1
ATOM 2952 N N . LYS B 1 66 ? 23.641 33.125 7.293 1 96.62 66 LYS B N 1
ATOM 2953 C CA . LYS B 1 66 ? 23.469 33.531 5.902 1 96.62 66 LYS B CA 1
ATOM 2954 C C . LYS B 1 66 ? 23.047 32.344 5.031 1 96.62 66 LYS B C 1
ATOM 2956 O O . LYS B 1 66 ? 23.188 31.188 5.434 1 96.62 66 LYS B O 1
ATOM 2961 N N . PRO B 1 67 ? 22.469 32.625 3.873 1 96.5 67 PRO B N 1
ATOM 2962 C CA . PRO B 1 67 ? 22.062 31.547 2.984 1 96.5 67 PRO B CA 1
ATOM 2963 C C . PRO B 1 67 ? 23.172 30.531 2.723 1 96.5 67 PRO B C 1
ATOM 2965 O O . PRO B 1 67 ? 22.922 29.328 2.676 1 96.5 67 PRO B O 1
ATOM 2968 N N . LYS B 1 68 ? 24.359 30.938 2.65 1 95.06 68 LYS B N 1
ATOM 2969 C CA . LYS B 1 68 ? 25.5 30.078 2.35 1 95.06 68 LYS B CA 1
ATOM 2970 C C . LYS B 1 68 ? 25.75 29.078 3.479 1 95.06 68 LYS B C 1
ATOM 2972 O O . LYS B 1 68 ? 26.453 28.094 3.291 1 95.06 68 LYS B O 1
ATOM 2977 N N . ASP B 1 69 ? 25.188 29.344 4.621 1 96.06 69 ASP B N 1
ATOM 2978 C CA . ASP B 1 69 ? 25.391 28.5 5.789 1 96.06 69 ASP B CA 1
ATOM 2979 C C . ASP B 1 69 ? 24.406 27.328 5.789 1 96.06 69 ASP B C 1
ATOM 2981 O O . ASP B 1 69 ? 24.516 26.406 6.602 1 96.06 69 ASP B O 1
ATOM 2985 N N . ILE B 1 70 ? 23.453 27.344 4.871 1 97.31 70 ILE B N 1
ATOM 2986 C CA . ILE B 1 70 ? 22.391 26.328 4.844 1 97.31 70 ILE B CA 1
ATOM 2987 C C . ILE B 1 70 ? 22.781 25.203 3.891 1 97.31 70 ILE B C 1
ATOM 2989 O O . ILE B 1 70 ? 23.062 25.453 2.719 1 97.31 70 ILE B O 1
ATOM 2993 N N . ALA B 1 71 ? 22.734 23.969 4.43 1 97.38 71 ALA B N 1
ATOM 2994 C CA . ALA B 1 71 ? 23.109 22.797 3.637 1 97.38 71 ALA B CA 1
ATOM 2995 C C . ALA B 1 71 ? 21.938 22.344 2.762 1 97.38 71 ALA B C 1
ATOM 2997 O O . ALA B 1 71 ? 22.156 21.703 1.726 1 97.38 71 ALA B O 1
ATOM 2998 N N . GLY B 1 72 ? 20.75 22.656 3.182 1 98.06 72 GLY B N 1
ATOM 2999 C CA . GLY B 1 72 ? 19.578 22.281 2.408 1 98.06 72 GLY B CA 1
ATOM 3000 C C . GLY B 1 72 ? 18.281 22.75 3.023 1 98.06 72 GLY B C 1
ATOM 3001 O O . GLY B 1 72 ? 18.219 23.047 4.219 1 98.06 72 GLY B O 1
ATOM 3002 N N . ILE B 1 73 ? 17.234 22.844 2.176 1 98.5 73 ILE B N 1
ATOM 3003 C CA . ILE B 1 73 ? 15.891 23.25 2.582 1 98.5 73 ILE B CA 1
ATOM 3004 C C . ILE B 1 73 ? 14.898 22.141 2.248 1 98.5 73 ILE B C 1
ATOM 3006 O O . ILE B 1 73 ? 14.836 21.672 1.108 1 98.5 73 ILE B O 1
ATOM 3010 N N . GLY B 1 74 ? 14.234 21.625 3.23 1 98.56 74 GLY B N 1
ATOM 3011 C CA . GLY B 1 74 ? 13.07 20.766 3.033 1 98.56 74 GLY B CA 1
ATOM 3012 C C . GLY B 1 74 ? 11.758 21.516 3.174 1 98.56 74 GLY B C 1
ATOM 3013 O O . GLY B 1 74 ? 11.578 22.297 4.105 1 98.56 74 GLY B O 1
ATOM 3014 N N . PHE B 1 75 ? 10.852 21.281 2.244 1 97.81 75 PHE B N 1
ATOM 3015 C CA . PHE B 1 75 ? 9.641 22.078 2.15 1 97.81 75 PHE B CA 1
ATOM 3016 C C . PHE B 1 75 ? 8.406 21.188 2.043 1 97.81 75 PHE B C 1
ATOM 3018 O O . PHE B 1 75 ? 8.18 20.547 1.013 1 97.81 75 PHE B O 1
ATOM 3025 N N . GLY B 1 76 ? 7.598 21.109 3.113 1 95.94 76 GLY B N 1
ATOM 3026 C CA . GLY B 1 76 ? 6.32 20.422 3.105 1 95.94 76 GLY B CA 1
ATOM 3027 C C . GLY B 1 76 ? 5.18 21.266 2.576 1 95.94 76 GLY B C 1
ATOM 3028 O O . GLY B 1 76 ? 4.969 22.391 3.041 1 95.94 76 GLY B O 1
ATOM 3029 N N . CYS B 1 77 ? 4.469 20.797 1.634 1 92.25 77 CYS B N 1
ATOM 3030 C CA . CYS B 1 77 ? 3.377 21.578 1.059 1 92.25 77 CYS B CA 1
ATOM 3031 C C . CYS B 1 77 ? 2.201 20.672 0.694 1 92.25 77 CYS B C 1
ATOM 3033 O O . CYS B 1 77 ? 2.381 19.484 0.432 1 92.25 77 CYS B O 1
ATOM 3035 N N . PRO B 1 78 ? 0.977 21.266 0.727 1 86.56 78 PRO B N 1
ATOM 3036 C CA . PRO B 1 78 ? -0.208 20.484 0.34 1 86.56 78 PRO B CA 1
ATOM 3037 C C . PRO B 1 78 ? -0.298 20.266 -1.167 1 86.56 78 PRO B C 1
ATOM 3039 O O . PRO B 1 78 ? 0.339 20.984 -1.942 1 86.56 78 PRO B O 1
ATOM 3042 N N . GLY B 1 79 ? -1.122 19.25 -1.561 1 78.38 79 GLY B N 1
ATOM 3043 C CA . GLY B 1 79 ? -1.504 19.047 -2.949 1 78.38 79 GLY B CA 1
ATOM 3044 C C . GLY B 1 79 ? -0.653 18.016 -3.66 1 78.38 79 GLY B C 1
ATOM 3045 O O . GLY B 1 79 ? 0.261 17.438 -3.064 1 78.38 79 GLY B O 1
ATOM 3046 N N . PRO B 1 80 ? -1.062 17.875 -4.844 1 79.56 80 PRO B N 1
ATOM 3047 C CA . PRO B 1 80 ? -0.19 17.047 -5.668 1 79.56 80 PRO B CA 1
ATOM 3048 C C . PRO B 1 80 ? 1.122 17.734 -6.035 1 79.56 80 PRO B C 1
ATOM 3050 O O . PRO B 1 80 ? 1.141 18.938 -6.277 1 79.56 80 PRO B O 1
ATOM 3053 N N . LEU B 1 81 ? 2.123 17.016 -6.008 1 86.56 81 LEU B N 1
ATOM 3054 C CA . LEU B 1 81 ? 3.461 17.547 -6.238 1 86.56 81 LEU B CA 1
ATOM 3055 C C . LEU B 1 81 ? 4.203 16.734 -7.289 1 86.56 81 LEU B C 1
ATOM 3057 O O . LEU B 1 81 ? 3.99 15.523 -7.402 1 86.56 81 LEU B O 1
ATOM 3061 N N . ASP B 1 82 ? 4.902 17.469 -8.094 1 85.56 82 ASP B N 1
ATOM 3062 C CA . ASP B 1 82 ? 5.98 16.828 -8.836 1 85.56 82 ASP B CA 1
ATOM 3063 C C . ASP B 1 82 ? 7.281 16.844 -8.039 1 85.56 82 ASP B C 1
ATOM 3065 O O . ASP B 1 82 ? 7.996 17.844 -8.016 1 85.56 82 ASP B O 1
ATOM 3069 N N . LEU B 1 83 ? 7.535 15.703 -7.457 1 88.31 83 LEU B N 1
ATOM 3070 C CA . LEU B 1 83 ? 8.617 15.633 -6.48 1 88.31 83 LEU B CA 1
ATOM 3071 C C . LEU B 1 83 ? 9.977 15.742 -7.168 1 88.31 83 LEU B C 1
ATOM 3073 O O . LEU B 1 83 ? 10.93 16.281 -6.59 1 88.31 83 LEU B O 1
ATOM 3077 N N . GLU B 1 84 ? 10.086 15.25 -8.336 1 86.12 84 GLU B N 1
ATOM 3078 C CA . GLU B 1 84 ? 11.352 15.289 -9.07 1 86.12 84 GLU B CA 1
ATOM 3079 C C . GLU B 1 84 ? 11.672 16.703 -9.539 1 86.12 84 GLU B C 1
ATOM 3081 O O . GLU B 1 84 ? 12.789 17.188 -9.352 1 86.12 84 GLU B O 1
ATOM 3086 N N . ARG B 1 85 ? 10.719 17.406 -10.086 1 89.56 85 ARG B N 1
ATOM 3087 C CA . ARG B 1 85 ? 10.938 18.75 -10.617 1 89.56 85 ARG B CA 1
ATOM 3088 C C . ARG B 1 85 ? 10.742 19.797 -9.523 1 89.56 85 ARG B C 1
ATOM 3090 O O . ARG B 1 85 ? 11.148 20.953 -9.688 1 89.56 85 ARG B O 1
ATOM 3097 N N . GLY B 1 86 ? 10.133 19.391 -8.438 1 92.81 86 GLY B N 1
ATOM 3098 C CA . GLY B 1 86 ? 9.898 20.297 -7.332 1 92.81 86 GLY B CA 1
ATOM 3099 C C . GLY B 1 86 ? 8.82 21.328 -7.629 1 92.81 86 GLY B C 1
ATOM 3100 O O . GLY B 1 86 ? 8.984 22.516 -7.34 1 92.81 86 GLY B O 1
ATOM 3101 N N . ILE B 1 87 ? 7.738 20.859 -8.281 1 91.62 87 ILE B N 1
ATOM 3102 C CA . ILE B 1 87 ? 6.652 21.734 -8.703 1 91.62 87 ILE B CA 1
ATOM 3103 C C . ILE B 1 87 ? 5.395 21.422 -7.895 1 91.62 87 ILE B C 1
ATOM 3105 O O . ILE B 1 87 ? 5.012 20.266 -7.75 1 91.62 87 ILE B O 1
ATOM 3109 N N . ALA B 1 88 ? 4.793 22.438 -7.309 1 89.19 88 ALA B N 1
ATOM 3110 C CA . ALA B 1 88 ? 3.457 22.344 -6.73 1 89.19 88 ALA B CA 1
ATOM 3111 C C . ALA B 1 88 ? 2.383 22.516 -7.801 1 89.19 88 ALA B C 1
ATOM 3113 O O . ALA B 1 88 ? 2.113 23.625 -8.242 1 89.19 88 ALA B O 1
ATOM 3114 N N . HIS B 1 89 ? 1.749 21.406 -8.203 1 83.38 89 HIS B N 1
ATOM 3115 C CA . HIS B 1 89 ? 0.816 21.438 -9.328 1 83.38 89 HIS B CA 1
ATOM 3116 C C . HIS B 1 89 ? -0.456 22.188 -8.969 1 83.38 89 HIS B C 1
ATOM 3118 O O . HIS B 1 89 ? -0.948 23 -9.766 1 83.38 89 HIS B O 1
ATOM 3124 N N . SER B 1 90 ? -1.023 21.812 -7.887 1 77.81 90 SER B N 1
ATOM 3125 C CA . SER B 1 90 ? -2.26 22.484 -7.48 1 77.81 90 SER B CA 1
ATOM 3126 C C . SER B 1 90 ? -2.389 22.516 -5.961 1 77.81 90 SER B C 1
ATOM 3128 O O . SER B 1 90 ? -2.256 21.484 -5.293 1 77.81 90 SER B O 1
ATOM 3130 N N . ALA B 1 91 ? -2.496 23.688 -5.465 1 74.81 91 ALA B N 1
ATOM 3131 C CA . ALA B 1 91 ? -2.922 23.938 -4.09 1 74.81 91 ALA B CA 1
ATOM 3132 C C . ALA B 1 91 ? -4.125 24.875 -4.051 1 74.81 91 ALA B C 1
ATOM 3134 O O . ALA B 1 91 ? -3.973 26.078 -3.924 1 74.81 91 ALA B O 1
ATOM 3135 N N . PRO B 1 92 ? -5.219 24.188 -4.227 1 64.5 92 PRO B N 1
ATOM 3136 C CA . PRO B 1 92 ? -6.414 25.016 -4.441 1 64.5 92 PRO B CA 1
ATOM 3137 C C . PRO B 1 92 ? -6.629 26.031 -3.33 1 64.5 92 PRO B C 1
ATOM 3139 O O . PRO B 1 92 ? -7.016 27.172 -3.604 1 64.5 92 PRO B O 1
ATOM 3142 N N . ASN B 1 93 ? -6.336 25.641 -2.17 1 70.69 93 ASN B N 1
ATOM 3143 C CA . ASN B 1 93 ? -6.543 26.547 -1.054 1 70.69 93 ASN B CA 1
ATOM 3144 C C . ASN B 1 93 ? -5.602 27.75 -1.133 1 70.69 93 ASN B C 1
ATOM 3146 O O . ASN B 1 93 ? -5.836 28.781 -0.487 1 70.69 93 ASN B O 1
ATOM 3150 N N . LEU B 1 94 ? -4.598 27.625 -1.996 1 79.06 94 LEU B N 1
ATOM 3151 C CA . LEU B 1 94 ? -3.598 28.688 -2.123 1 79.06 94 LEU B CA 1
ATOM 3152 C C . LEU B 1 94 ? -3.719 29.391 -3.471 1 79.06 94 LEU B C 1
ATOM 3154 O O . LEU B 1 94 ? -3.08 30.422 -3.697 1 79.06 94 LEU B O 1
ATOM 3158 N N . GLY B 1 95 ? -4.5 28.812 -4.309 1 80.12 95 GLY B N 1
ATOM 3159 C CA . GLY B 1 95 ? -4.586 29.328 -5.664 1 80.12 95 GLY B CA 1
ATOM 3160 C C . GLY B 1 95 ? -3.334 29.078 -6.48 1 80.12 95 GLY B C 1
ATOM 3161 O O . GLY B 1 95 ? -3.033 29.828 -7.41 1 80.12 95 GLY B O 1
ATOM 3162 N N . TRP B 1 96 ? -2.555 28.219 -6.09 1 86.19 96 TRP B N 1
ATOM 3163 C CA . TRP B 1 96 ? -1.297 27.906 -6.762 1 86.19 96 TRP B CA 1
ATOM 3164 C C . TRP B 1 96 ? -1.517 26.938 -7.91 1 86.19 96 TRP B C 1
ATOM 3166 O O . TRP B 1 96 ? -2.32 26 -7.797 1 86.19 96 TRP B O 1
ATOM 3176 N N . GLU B 1 97 ? -0.899 27.25 -9.023 1 87.62 97 GLU B N 1
ATOM 3177 C CA . GLU B 1 97 ? -0.898 26.344 -10.18 1 87.62 97 GLU B CA 1
ATOM 3178 C C . GLU B 1 97 ? 0.506 26.203 -10.758 1 87.62 97 GLU B C 1
ATOM 3180 O O . GLU B 1 97 ? 1.069 27.156 -11.297 1 87.62 97 GLU B O 1
ATOM 3185 N N . ASN B 1 98 ? 1.06 25.078 -10.633 1 91.06 98 ASN B N 1
ATOM 3186 C CA . ASN B 1 98 ? 2.361 24.719 -11.188 1 91.06 98 ASN B CA 1
ATOM 3187 C C . ASN B 1 98 ? 3.451 25.688 -10.727 1 91.06 98 ASN B C 1
ATOM 3189 O O . ASN B 1 98 ? 4.172 26.25 -11.547 1 91.06 98 ASN B O 1
ATOM 3193 N N . VAL B 1 99 ? 3.566 25.859 -9.531 1 93 99 VAL B N 1
ATOM 3194 C CA . VAL B 1 99 ? 4.543 26.75 -8.938 1 93 99 VAL B CA 1
ATOM 3195 C C . VAL B 1 99 ? 5.883 26.031 -8.781 1 93 99 VAL B C 1
ATOM 3197 O O . VAL B 1 99 ? 5.961 25 -8.117 1 93 99 VAL B O 1
ATOM 3200 N N . PRO B 1 100 ? 6.949 26.516 -9.398 1 95.12 100 PRO B N 1
ATOM 3201 C CA . PRO B 1 100 ? 8.266 25.891 -9.305 1 95.12 100 PRO B CA 1
ATOM 3202 C C . PRO B 1 100 ? 8.984 26.203 -7.992 1 95.12 100 PRO B C 1
ATOM 3204 O O . PRO B 1 100 ? 10.008 26.891 -7.992 1 95.12 100 PRO B O 1
ATOM 3207 N N . LEU B 1 101 ? 8.578 25.625 -6.918 1 95.94 101 LEU B N 1
ATOM 3208 C CA . LEU B 1 101 ? 9.023 25.922 -5.562 1 95.94 101 LEU B CA 1
ATOM 3209 C C . LEU B 1 101 ? 10.492 25.594 -5.387 1 95.94 101 LEU B C 1
ATOM 3211 O O . LEU B 1 101 ? 11.25 26.359 -4.785 1 95.94 101 LEU B O 1
ATOM 3215 N N . LYS B 1 102 ? 10.898 24.438 -5.879 1 97.06 102 LYS B N 1
ATOM 3216 C CA . LYS B 1 102 ? 12.281 24.016 -5.75 1 97.06 102 LYS B CA 1
ATOM 3217 C C . LYS B 1 102 ? 13.234 25.016 -6.395 1 97.06 102 LYS B C 1
ATOM 3219 O O . LYS B 1 102 ? 14.172 25.484 -5.754 1 97.06 102 LYS B O 1
ATOM 3224 N N . ASP B 1 103 ? 12.977 25.312 -7.617 1 97.5 103 ASP B N 1
ATOM 3225 C CA . ASP B 1 103 ? 13.82 26.266 -8.336 1 97.5 103 ASP B CA 1
ATOM 3226 C C . ASP B 1 103 ? 13.867 27.609 -7.629 1 97.5 103 ASP B C 1
ATOM 3228 O O . ASP B 1 103 ? 14.93 28.234 -7.516 1 97.5 103 ASP B O 1
ATOM 3232 N N . HIS B 1 104 ? 12.711 28.094 -7.188 1 97.25 104 HIS B N 1
ATOM 3233 C CA . HIS B 1 104 ? 12.633 29.359 -6.48 1 97.25 104 HIS B CA 1
ATOM 3234 C C . HIS B 1 104 ? 13.531 29.375 -5.254 1 97.25 104 HIS B C 1
ATOM 3236 O O . HIS B 1 104 ? 14.297 30.312 -5.043 1 97.25 104 HIS B O 1
ATOM 3242 N N . LEU B 1 105 ? 13.414 28.328 -4.473 1 98.12 105 LEU B N 1
ATOM 3243 C CA . LEU B 1 105 ? 14.18 28.234 -3.234 1 98.12 105 LEU B CA 1
ATOM 3244 C C . LEU B 1 105 ? 15.672 28.094 -3.527 1 98.12 105 LEU B C 1
ATOM 3246 O O . LEU B 1 105 ? 16.5 28.75 -2.873 1 98.12 105 LEU B O 1
ATOM 3250 N N . GLU B 1 106 ? 16 27.266 -4.473 1 98.06 106 GLU B N 1
ATOM 3251 C CA . GLU B 1 1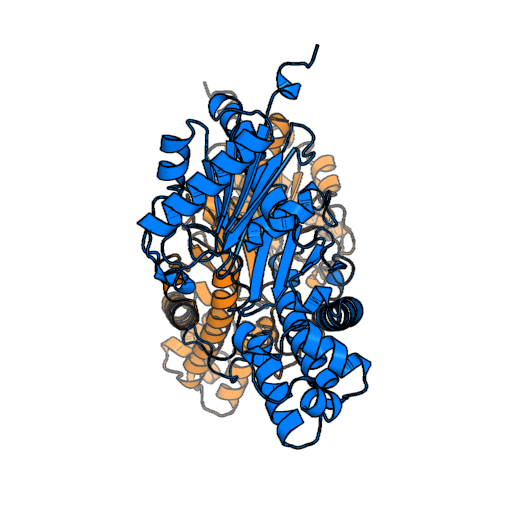06 ? 17.406 27.062 -4.812 1 98.06 106 GLU B CA 1
ATOM 3252 C C . GLU B 1 106 ? 18.031 28.328 -5.379 1 98.06 106 GLU B C 1
ATOM 3254 O O . GLU B 1 106 ? 19.188 28.641 -5.082 1 98.06 106 GLU B O 1
ATOM 3259 N N . ASP B 1 107 ? 17.328 29.031 -6.215 1 97.75 107 ASP B N 1
ATOM 3260 C CA . ASP B 1 107 ? 17.812 30.281 -6.785 1 97.75 107 ASP B CA 1
ATOM 3261 C C . ASP B 1 107 ? 18.031 31.328 -5.703 1 97.75 107 ASP B C 1
ATOM 3263 O O . ASP B 1 107 ? 19.016 32.062 -5.738 1 97.75 107 ASP B O 1
ATOM 3267 N N . GLU B 1 108 ? 17.109 31.422 -4.789 1 97.5 108 GLU B N 1
ATOM 3268 C CA . GLU B 1 108 ? 17.141 32.438 -3.754 1 97.5 108 GLU B CA 1
ATOM 3269 C C . GLU B 1 108 ? 18.219 32.156 -2.719 1 97.5 108 GLU B C 1
ATOM 3271 O O . GLU B 1 108 ? 18.859 33.094 -2.221 1 97.5 108 GLU B O 1
ATOM 3276 N N . PHE B 1 109 ? 18.422 30.938 -2.387 1 97.94 109 PHE B N 1
ATOM 3277 C CA . PHE B 1 109 ? 19.219 30.656 -1.206 1 97.94 109 PHE B CA 1
ATOM 3278 C C . PHE B 1 109 ? 20.516 29.922 -1.589 1 97.94 109 PHE B C 1
ATOM 3280 O O . PHE B 1 109 ? 21.406 29.781 -0.765 1 97.94 109 PHE B O 1
ATOM 3287 N N . GLY B 1 110 ? 20.594 29.375 -2.771 1 97.31 110 GLY B N 1
ATOM 3288 C CA . GLY B 1 110 ? 21.844 28.812 -3.285 1 97.31 110 GLY B CA 1
ATOM 3289 C C . GLY B 1 110 ? 22.172 27.469 -2.691 1 97.31 110 GLY B C 1
ATOM 3290 O O . GLY B 1 110 ? 23.328 27.062 -2.637 1 97.31 110 GLY B O 1
ATOM 3291 N N . CYS B 1 111 ? 21.281 26.812 -2.141 1 96.38 111 CYS B N 1
ATOM 3292 C CA . CYS B 1 111 ? 21.453 25.484 -1.568 1 96.38 111 CYS B CA 1
ATOM 3293 C C . CYS B 1 111 ? 20.406 24.516 -2.107 1 96.38 111 CYS B C 1
ATOM 3295 O O . CYS B 1 111 ? 19.406 24.953 -2.701 1 96.38 111 CYS B O 1
ATOM 3297 N N . PRO B 1 112 ? 20.688 23.188 -1.984 1 97.06 112 PRO B N 1
ATOM 3298 C CA . PRO B 1 112 ? 19.688 22.219 -2.445 1 97.06 112 PRO B CA 1
ATOM 3299 C C . PRO B 1 112 ? 18.344 22.375 -1.729 1 97.06 112 PRO B C 1
ATOM 3301 O O . PRO B 1 112 ? 18.312 22.625 -0.521 1 97.06 112 PRO B O 1
ATOM 3304 N N . ALA B 1 113 ? 17.281 22.25 -2.51 1 97.94 113 ALA B N 1
ATOM 3305 C CA . ALA B 1 113 ? 15.93 22.281 -1.952 1 97.94 113 ALA B CA 1
ATOM 3306 C C . ALA B 1 113 ? 15.133 21.062 -2.41 1 97.94 113 ALA B C 1
ATOM 3308 O O . ALA B 1 113 ? 15.266 20.609 -3.553 1 97.94 113 ALA B O 1
ATOM 3309 N N . VAL B 1 114 ? 14.367 20.516 -1.506 1 96.62 114 VAL B N 1
ATOM 3310 C CA . VAL B 1 114 ? 13.461 19.406 -1.827 1 96.62 114 VAL B CA 1
ATOM 3311 C C . VAL B 1 114 ? 12.055 19.734 -1.346 1 96.62 114 VAL B C 1
ATOM 3313 O O . VAL B 1 114 ? 11.875 20.375 -0.298 1 96.62 114 VAL B O 1
ATOM 3316 N N . ILE B 1 115 ? 11.055 19.391 -2.139 1 95.12 115 ILE B N 1
ATOM 3317 C CA . ILE B 1 115 ? 9.672 19.562 -1.717 1 95.12 115 ILE B CA 1
ATOM 3318 C C . ILE B 1 115 ? 9.031 18.203 -1.466 1 95.12 115 ILE B C 1
ATOM 3320 O O . ILE B 1 115 ? 9.43 17.203 -2.07 1 95.12 115 ILE B O 1
ATOM 3324 N N . MET B 1 116 ? 8.117 18.172 -0.592 1 94.75 116 MET B N 1
ATOM 3325 C CA . MET B 1 116 ? 7.383 16.953 -0.261 1 94.75 116 MET B CA 1
ATOM 3326 C C . MET B 1 116 ? 5.977 17.281 0.231 1 94.75 116 MET B C 1
ATOM 3328 O O . MET B 1 116 ? 5.688 18.422 0.58 1 94.75 116 MET B O 1
ATOM 3332 N N . ASN B 1 117 ? 5.133 16.312 0.186 1 93.94 117 ASN B N 1
ATOM 3333 C CA . ASN B 1 117 ? 3.805 16.453 0.776 1 93.94 117 ASN B CA 1
ATOM 3334 C C . ASN B 1 117 ? 3.885 16.734 2.273 1 93.94 117 ASN B C 1
ATOM 3336 O O . ASN B 1 117 ? 4.715 16.156 2.977 1 93.94 117 ASN B O 1
ATOM 3340 N N . ASP B 1 118 ? 3.033 17.625 2.738 1 93.5 118 ASP B N 1
ATOM 3341 C CA . ASP B 1 118 ? 3.078 18.047 4.133 1 93.5 118 ASP B CA 1
ATOM 3342 C C . ASP B 1 118 ? 2.85 16.859 5.078 1 93.5 118 ASP B C 1
ATOM 3344 O O . ASP B 1 118 ? 3.461 16.797 6.145 1 93.5 118 ASP B O 1
ATOM 3348 N N . VAL B 1 119 ? 1.967 15.938 4.723 1 95 119 VAL B N 1
ATOM 3349 C CA . VAL B 1 119 ? 1.721 14.781 5.578 1 95 119 VAL B CA 1
ATOM 3350 C C . VAL B 1 119 ? 2.934 13.852 5.555 1 95 119 VAL B C 1
ATOM 3352 O O . VAL B 1 119 ? 3.32 13.305 6.59 1 95 119 VAL B O 1
ATOM 3355 N N . ASP B 1 120 ? 3.541 13.695 4.414 1 96.75 120 ASP B N 1
ATOM 3356 C CA . ASP B 1 120 ? 4.797 12.953 4.32 1 96.75 120 ASP B CA 1
ATOM 3357 C C . ASP B 1 120 ? 5.855 13.547 5.246 1 96.75 120 ASP B C 1
ATOM 3359 O O . ASP B 1 120 ? 6.578 12.812 5.926 1 96.75 120 ASP B O 1
ATOM 3363 N N . ALA B 1 121 ? 5.93 14.852 5.258 1 97.19 121 ALA B N 1
ATOM 3364 C CA . ALA B 1 121 ? 6.898 15.523 6.121 1 97.19 121 ALA B CA 1
ATOM 3365 C C . ALA B 1 121 ? 6.637 15.203 7.59 1 97.19 121 ALA B C 1
ATOM 3367 O O . ALA B 1 121 ? 7.57 14.938 8.352 1 97.19 121 ALA B O 1
ATOM 3368 N N . GLY B 1 122 ? 5.41 15.258 7.938 1 97.12 122 GLY B N 1
ATOM 3369 C CA . GLY B 1 122 ? 5.047 14.938 9.305 1 97.12 122 GLY B CA 1
ATOM 3370 C C . GLY B 1 122 ? 5.398 13.516 9.695 1 97.12 122 GLY B C 1
ATOM 3371 O O . GLY B 1 122 ? 5.969 13.281 10.766 1 97.12 122 GLY B O 1
ATOM 3372 N N . VAL B 1 123 ? 5.078 12.578 8.828 1 97.81 123 VAL B N 1
ATOM 3373 C CA . VAL B 1 123 ? 5.359 11.172 9.094 1 97.81 123 VAL B CA 1
ATOM 3374 C C . VAL B 1 123 ? 6.867 10.945 9.164 1 97.81 123 VAL B C 1
ATOM 3376 O O . VAL B 1 123 ? 7.352 10.211 10.031 1 97.81 123 VAL B O 1
ATOM 3379 N N . TYR B 1 124 ? 7.59 11.594 8.281 1 98.19 124 TYR B N 1
ATOM 3380 C CA . TYR B 1 124 ? 9.047 11.461 8.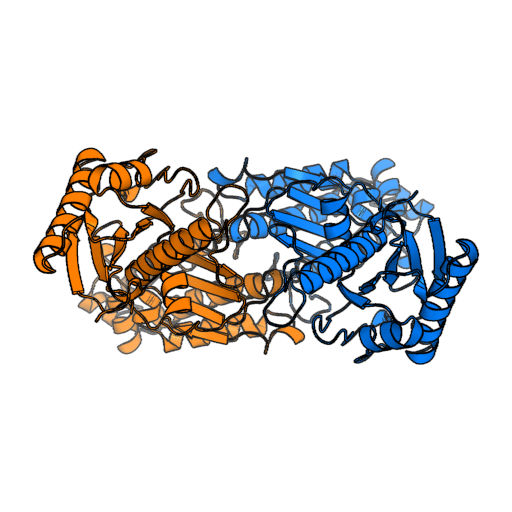289 1 98.19 124 TYR B CA 1
ATOM 3381 C C . TYR B 1 124 ? 9.641 12.055 9.562 1 98.19 124 TYR B C 1
ATOM 3383 O O . TYR B 1 124 ? 10.617 11.539 10.094 1 98.19 124 TYR B O 1
ATOM 3391 N N . GLY B 1 125 ? 9.031 13.164 10.008 1 98.25 125 GLY B N 1
ATOM 3392 C CA . GLY B 1 125 ? 9.438 13.703 11.297 1 98.25 125 GLY B CA 1
ATOM 3393 C C . GLY B 1 125 ? 9.289 12.711 12.43 1 98.25 125 GLY B C 1
ATOM 3394 O O . GLY B 1 125 ? 10.211 12.531 13.227 1 98.25 125 GLY B O 1
ATOM 3395 N N . GLU B 1 126 ? 8.148 12.07 12.484 1 98.19 126 GLU B N 1
ATOM 3396 C CA . GLU B 1 126 ? 7.902 11.07 13.523 1 98.19 126 GLU B CA 1
ATOM 3397 C C . GLU B 1 126 ? 8.859 9.891 13.398 1 98.19 126 GLU B C 1
ATOM 3399 O O . GLU B 1 126 ? 9.258 9.289 14.398 1 98.19 126 GLU B O 1
ATOM 3404 N N . TYR B 1 127 ? 9.234 9.523 12.188 1 98 127 TYR B N 1
ATOM 3405 C CA . TYR B 1 127 ? 10.164 8.43 11.93 1 98 127 TYR B CA 1
ATOM 3406 C C . TYR B 1 127 ? 11.562 8.789 12.414 1 98 127 TYR B C 1
ATOM 3408 O O . TYR B 1 127 ? 12.25 7.957 13.016 1 98 127 TYR B O 1
ATOM 3416 N N . ARG B 1 128 ? 11.953 9.969 12.172 1 97.56 128 ARG B N 1
ATOM 3417 C CA . ARG B 1 128 ? 13.328 10.359 12.469 1 97.56 128 ARG B CA 1
ATOM 3418 C C . ARG B 1 128 ? 13.477 10.742 13.938 1 97.56 128 ARG B C 1
ATOM 3420 O O . ARG B 1 128 ? 14.531 10.516 14.539 1 97.56 128 ARG B O 1
ATOM 3427 N N . PHE B 1 129 ? 12.438 11.383 14.531 1 97.25 129 PHE B N 1
ATOM 3428 C CA . PHE B 1 129 ? 12.641 12.039 15.812 1 97.25 129 PHE B CA 1
ATOM 3429 C C . PHE B 1 129 ? 11.547 11.648 16.797 1 97.25 129 PHE B C 1
ATOM 3431 O O . PHE B 1 129 ? 11.609 12.008 17.984 1 97.25 129 PHE B O 1
ATOM 3438 N N . GLY B 1 130 ? 10.555 10.953 16.328 1 96.94 130 GLY B N 1
ATOM 3439 C CA . GLY B 1 130 ? 9.383 10.734 17.172 1 96.94 130 GLY B CA 1
ATOM 3440 C C . GLY B 1 130 ? 9.133 9.273 17.469 1 96.94 130 GLY B C 1
ATOM 3441 O O . GLY B 1 130 ? 10.062 8.516 17.75 1 96.94 130 GLY B O 1
ATOM 3442 N N . VAL B 1 131 ? 7.859 8.891 17.422 1 96.06 131 VAL B N 1
ATOM 3443 C CA . VAL B 1 131 ? 7.371 7.617 17.953 1 96.06 131 VAL B CA 1
ATOM 3444 C C . VAL B 1 131 ? 7.715 6.488 16.984 1 96.06 131 VAL B C 1
ATOM 3446 O O . VAL B 1 131 ? 7.707 5.316 17.359 1 96.06 131 VAL B O 1
ATOM 3449 N N . ALA B 1 132 ? 8.078 6.801 15.742 1 95 132 ALA B N 1
ATOM 3450 C CA . ALA B 1 132 ? 8.219 5.77 14.719 1 95 132 ALA B CA 1
ATOM 3451 C C . ALA B 1 132 ? 9.695 5.445 14.469 1 95 132 ALA B C 1
ATOM 3453 O O . ALA B 1 132 ? 10.039 4.867 13.438 1 95 132 ALA B O 1
ATOM 3454 N N . ALA B 1 133 ? 10.516 5.789 15.453 1 90.31 133 ALA B N 1
ATOM 3455 C CA . ALA B 1 133 ? 11.945 5.582 15.281 1 90.31 133 ALA B CA 1
ATOM 3456 C C . ALA B 1 133 ? 12.273 4.102 15.094 1 90.31 133 ALA B C 1
ATOM 3458 O O . ALA B 1 133 ? 11.719 3.248 15.789 1 90.31 133 ALA B O 1
ATOM 3459 N N . LYS B 1 134 ? 12.992 3.676 14.047 1 86.25 134 LYS B N 1
ATOM 3460 C CA . LYS B 1 134 ? 13.555 2.352 13.789 1 86.25 134 LYS B CA 1
ATOM 3461 C C . LYS B 1 134 ? 12.523 1.448 13.109 1 86.25 134 LYS B C 1
ATOM 3463 O O . LYS B 1 134 ? 12.773 0.257 12.914 1 86.25 134 LYS B O 1
ATOM 3468 N N . SER B 1 135 ? 11.336 1.984 12.867 1 93.19 135 SER B N 1
ATOM 3469 C CA . SER B 1 135 ? 10.344 1.179 12.156 1 93.19 135 SER B CA 1
ATOM 3470 C C . SER B 1 135 ? 10.789 0.883 10.734 1 93.19 135 SER B C 1
ATOM 3472 O O . SER B 1 135 ? 11.523 1.666 10.133 1 93.19 135 SER B O 1
ATOM 3474 N N . ARG B 1 136 ? 10.438 -0.278 10.242 1 94.31 136 ARG B N 1
ATOM 3475 C CA . ARG B 1 136 ? 10.703 -0.61 8.844 1 94.31 136 ARG B CA 1
ATOM 3476 C C . ARG B 1 136 ? 9.68 0.044 7.922 1 94.31 136 ARG B C 1
ATOM 3478 O O . ARG B 1 136 ? 10.039 0.588 6.875 1 94.31 136 ARG B O 1
ATOM 3485 N N . VAL B 1 137 ? 8.422 -0.096 8.289 1 97.31 137 VAL B N 1
ATOM 3486 C CA . VAL B 1 137 ? 7.297 0.468 7.551 1 97.31 137 VAL B CA 1
ATOM 3487 C C . VAL B 1 137 ? 6.395 1.258 8.5 1 97.31 137 VAL B C 1
ATOM 3489 O O . VAL B 1 137 ? 5.793 0.688 9.414 1 97.31 137 VAL B O 1
ATOM 3492 N N . VAL B 1 138 ? 6.305 2.572 8.312 1 98.19 138 VAL B N 1
ATOM 3493 C CA . VAL B 1 138 ? 5.445 3.438 9.109 1 98.19 138 VAL B CA 1
ATOM 3494 C C . VAL B 1 138 ? 4.387 4.082 8.219 1 98.19 138 VAL B C 1
ATOM 3496 O O . VAL B 1 138 ? 4.707 4.652 7.176 1 98.19 138 VAL B O 1
ATOM 3499 N N . VAL B 1 139 ? 3.164 3.967 8.648 1 98.62 139 VAL B N 1
ATOM 3500 C CA . VAL B 1 139 ? 2.076 4.641 7.945 1 98.62 139 VAL B CA 1
ATOM 3501 C C . VAL B 1 139 ? 1.456 5.699 8.852 1 98.62 139 VAL B C 1
ATOM 3503 O O . VAL B 1 139 ? 1.196 5.445 10.031 1 98.62 139 VAL B O 1
ATOM 3506 N N . GLY B 1 140 ? 1.354 6.887 8.328 1 98.5 140 GLY B N 1
ATOM 3507 C CA . GLY B 1 140 ? 0.689 7.965 9.039 1 98.5 140 GLY B CA 1
ATOM 3508 C C . GLY B 1 140 ? -0.716 8.234 8.531 1 98.5 140 GLY B C 1
ATOM 3509 O O . GLY B 1 140 ? -0.967 8.195 7.324 1 98.5 140 GLY B O 1
ATOM 3510 N N . VAL B 1 141 ? -1.655 8.445 9.406 1 98.56 141 VAL B N 1
ATOM 3511 C CA . VAL B 1 141 ? -3.021 8.867 9.117 1 98.56 141 VAL B CA 1
ATOM 3512 C C . VAL B 1 141 ? -3.359 10.125 9.906 1 98.56 141 VAL B C 1
ATOM 3514 O O . VAL B 1 141 ? -3.334 10.117 11.141 1 98.56 141 VAL B O 1
ATOM 3517 N N . PHE B 1 142 ? -3.668 11.148 9.195 1 96.69 142 PHE B N 1
ATOM 3518 C CA . PHE B 1 142 ? -3.844 12.461 9.805 1 96.69 142 PHE B CA 1
ATOM 3519 C C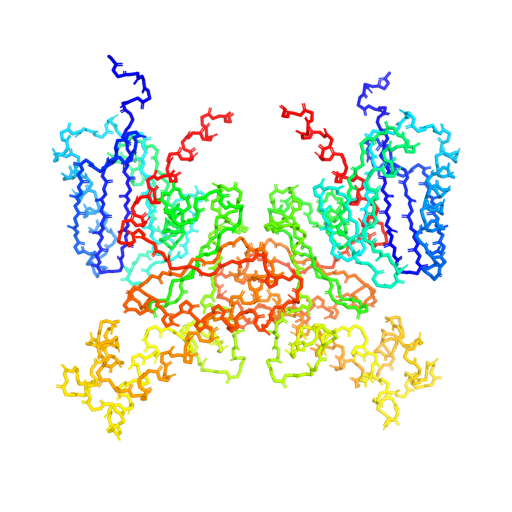 . PHE B 1 142 ? -5.215 13.039 9.469 1 96.69 142 PHE B C 1
ATOM 3521 O O . PHE B 1 142 ? -5.359 13.766 8.484 1 96.69 142 PHE B O 1
ATOM 3528 N N . PRO B 1 143 ? -6.211 12.758 10.328 1 96.12 143 PRO B N 1
ATOM 3529 C CA . PRO B 1 143 ? -7.535 13.344 10.109 1 96.12 143 PRO B CA 1
ATOM 3530 C C . PRO B 1 143 ? -7.598 14.82 10.484 1 96.12 143 PRO B C 1
ATOM 3532 O O . PRO B 1 143 ? -7.238 15.195 11.602 1 96.12 143 PRO B O 1
ATOM 3535 N N . GLY B 1 144 ? -7.898 15.664 9.633 1 90.25 144 GLY B N 1
ATOM 3536 C CA . GLY B 1 144 ? -8.156 17.094 9.742 1 90.25 144 GLY B CA 1
ATOM 3537 C C . GLY B 1 144 ? -9.32 17.562 8.883 1 90.25 144 GLY B C 1
ATOM 3538 O O . GLY B 1 144 ? -10.367 16.906 8.844 1 90.25 144 GLY B O 1
ATOM 3539 N N . THR B 1 145 ? -9.102 18.75 8.242 1 85 145 THR B N 1
ATOM 3540 C CA . THR B 1 145 ? -10.148 19.125 7.297 1 85 145 THR B CA 1
ATOM 3541 C C . THR B 1 145 ? -10.414 17.984 6.312 1 85 145 THR B C 1
ATOM 3543 O O . THR B 1 145 ? -11.57 17.688 6.008 1 85 145 THR B O 1
ATOM 3546 N N . GLY B 1 146 ? -9.484 17.422 5.824 1 91.06 146 GLY B N 1
ATOM 3547 C CA . GLY B 1 146 ? -9.492 16.141 5.137 1 91.06 146 GLY B CA 1
ATOM 3548 C C . GLY B 1 146 ? -8.734 15.062 5.879 1 91.06 146 GLY B C 1
ATOM 3549 O O . GLY B 1 146 ? -8.562 15.141 7.098 1 91.06 146 GLY B O 1
ATOM 3550 N N . ILE B 1 147 ? -8.461 14.008 5.223 1 95.69 147 ILE B N 1
ATOM 3551 C CA . ILE B 1 147 ? -7.652 12.961 5.832 1 95.69 147 ILE B CA 1
ATOM 3552 C C . ILE B 1 147 ? -6.43 12.68 4.965 1 95.69 147 ILE B C 1
ATOM 3554 O O . ILE B 1 147 ? -6.559 12.234 3.82 1 95.69 147 ILE B O 1
ATOM 3558 N N . GLY B 1 148 ? -5.258 12.992 5.48 1 95.06 148 GLY B N 1
ATOM 3559 C CA . GLY B 1 148 ? -4.008 12.766 4.777 1 95.06 148 GLY B CA 1
ATOM 3560 C C . GLY B 1 148 ? -3.279 11.516 5.246 1 95.06 148 GLY B C 1
ATOM 3561 O O . GLY B 1 148 ? -3.535 11.016 6.34 1 95.06 148 GLY B O 1
ATOM 3562 N N . GLY B 1 149 ? -2.412 11.047 4.379 1 96.56 149 GLY B N 1
ATOM 3563 C CA . GLY B 1 149 ? -1.586 9.898 4.715 1 96.56 149 GLY B CA 1
ATOM 3564 C C . GLY B 1 149 ? -0.167 10.008 4.188 1 96.56 149 GLY B C 1
ATOM 3565 O O . GLY B 1 149 ? 0.109 10.812 3.299 1 96.56 149 GLY B O 1
ATOM 3566 N N . GLY B 1 150 ? 0.715 9.336 4.789 1 97.19 150 GLY B N 1
ATOM 3567 C CA . GLY B 1 150 ? 2.104 9.18 4.383 1 97.19 150 GLY B CA 1
ATOM 3568 C C . GLY B 1 150 ? 2.695 7.844 4.781 1 97.19 150 GLY B C 1
ATOM 3569 O O . GLY B 1 150 ? 2.105 7.109 5.578 1 97.19 150 GLY B O 1
ATOM 3570 N N . CYS B 1 151 ? 3.795 7.5 4.164 1 97.56 151 CYS B N 1
ATOM 3571 C CA . CYS B 1 151 ? 4.445 6.23 4.461 1 97.56 151 CYS B CA 1
ATOM 3572 C C . CYS B 1 151 ? 5.961 6.355 4.348 1 97.56 151 CYS B C 1
ATOM 3574 O O . CYS B 1 151 ? 6.473 6.902 3.369 1 97.56 151 CYS B O 1
ATOM 3576 N N . VAL B 1 152 ? 6.629 6.016 5.387 1 97.62 152 VAL B N 1
ATOM 3577 C CA . VAL B 1 152 ? 8.07 5.809 5.328 1 97.62 152 VAL B CA 1
ATOM 3578 C C . VAL B 1 152 ? 8.375 4.316 5.203 1 97.62 152 VAL B C 1
ATOM 3580 O O . VAL B 1 152 ? 7.922 3.512 6.02 1 97.62 152 VAL B O 1
ATOM 3583 N N . TYR B 1 153 ? 9.023 3.922 4.145 1 96.81 153 TYR B N 1
ATOM 3584 C CA . TYR B 1 153 ? 9.398 2.547 3.836 1 96.81 153 TYR B CA 1
ATOM 3585 C C . TYR B 1 153 ? 10.914 2.389 3.803 1 96.81 153 TYR B C 1
ATOM 3587 O O . TYR B 1 153 ? 11.586 2.943 2.926 1 96.81 153 TYR B O 1
ATOM 3595 N N . GLU B 1 154 ? 11.43 1.659 4.715 1 94.19 154 GLU B N 1
ATOM 3596 C CA . GLU B 1 154 ? 12.852 1.375 4.836 1 94.19 154 GLU B CA 1
ATOM 3597 C C . GLU B 1 154 ? 13.68 2.66 4.812 1 94.19 154 GLU B C 1
ATOM 3599 O O . GLU B 1 154 ? 14.641 2.775 4.047 1 94.19 154 GLU B O 1
ATOM 3604 N N . GLY B 1 155 ? 13.227 3.619 5.531 1 94.75 155 GLY B N 1
ATOM 3605 C CA . GLY B 1 155 ? 14 4.816 5.828 1 94.75 155 GLY B CA 1
ATOM 3606 C C . GLY B 1 155 ? 13.758 5.941 4.84 1 94.75 155 GLY B C 1
ATOM 3607 O O . GLY B 1 155 ? 14.281 7.043 5.008 1 94.75 155 GLY B O 1
ATOM 3608 N N . SER B 1 156 ? 12.914 5.695 3.836 1 95.19 156 SER B N 1
ATOM 3609 C CA . SER B 1 156 ? 12.625 6.719 2.84 1 95.19 156 SER B CA 1
ATOM 3610 C C . SER B 1 156 ? 11.125 6.914 2.672 1 95.19 156 SER B C 1
ATOM 3612 O O . SER B 1 156 ? 10.344 5.977 2.848 1 95.19 156 SER B O 1
ATOM 3614 N N . ILE B 1 157 ? 10.773 8.125 2.32 1 95.44 157 ILE B N 1
ATOM 3615 C CA . ILE B 1 157 ? 9.367 8.391 2.016 1 95.44 157 ILE B CA 1
ATOM 3616 C C . ILE B 1 157 ? 8.938 7.582 0.794 1 95.44 157 ILE B C 1
ATOM 3618 O O . ILE B 1 157 ? 9.609 7.609 -0.241 1 95.44 157 ILE B O 1
ATOM 3622 N N . MET B 1 158 ? 7.863 6.836 0.951 1 95.06 158 MET B N 1
ATOM 3623 C CA . MET B 1 158 ? 7.359 6.039 -0.164 1 95.06 158 MET B CA 1
ATOM 3624 C C . MET B 1 158 ? 6.75 6.934 -1.238 1 95.06 158 MET B C 1
ATOM 3626 O O . MET B 1 158 ? 6.008 7.867 -0.928 1 95.06 158 MET B O 1
ATOM 3630 N N . ARG B 1 159 ? 7.098 6.629 -2.473 1 91.69 159 ARG B N 1
ATOM 3631 C CA . ARG B 1 159 ? 6.582 7.391 -3.605 1 91.69 159 ARG B CA 1
ATOM 3632 C C . ARG B 1 159 ? 5.945 6.469 -4.641 1 91.69 159 ARG B C 1
ATOM 3634 O O . ARG B 1 159 ? 6.355 5.316 -4.785 1 91.69 159 ARG B O 1
ATOM 3641 N N . GLY B 1 160 ? 4.898 6.926 -5.324 1 90.31 160 GLY B N 1
ATOM 3642 C CA . GLY B 1 160 ? 4.297 6.195 -6.43 1 90.31 160 GLY B CA 1
ATOM 3643 C C . GLY B 1 160 ? 5.031 6.395 -7.742 1 90.31 160 GLY B C 1
ATOM 3644 O O . GLY B 1 160 ? 6.188 6.824 -7.758 1 90.31 160 GLY B O 1
ATOM 3645 N N . ALA B 1 161 ? 4.41 5.996 -8.828 1 84.38 161 ALA B N 1
ATOM 3646 C CA . ALA B 1 161 ? 4.973 6.07 -10.172 1 84.38 161 ALA B CA 1
ATOM 3647 C C . ALA B 1 161 ? 5.355 7.504 -10.531 1 84.38 161 ALA B C 1
ATOM 3649 O O . ALA B 1 161 ? 6.387 7.738 -11.164 1 84.38 161 ALA B O 1
ATOM 3650 N N . THR B 1 162 ? 4.535 8.438 -10.086 1 77.62 162 THR B N 1
ATOM 3651 C CA . THR B 1 162 ? 4.707 9.797 -10.602 1 77.62 162 THR B CA 1
ATOM 3652 C C . THR B 1 162 ? 4.945 10.781 -9.469 1 77.62 162 THR B C 1
ATOM 3654 O O . THR B 1 162 ? 5.234 11.953 -9.703 1 77.62 162 THR B O 1
ATOM 3657 N N . GLY B 1 163 ? 4.871 10.305 -8.25 1 79.19 163 GLY B N 1
ATOM 3658 C CA . GLY B 1 163 ? 5.012 11.266 -7.164 1 79.19 163 GLY B CA 1
ATOM 3659 C C . GLY B 1 163 ? 4.539 10.727 -5.828 1 79.19 163 GLY B C 1
ATOM 3660 O O . GLY B 1 163 ? 4.797 9.57 -5.492 1 79.19 163 GLY B O 1
ATOM 3661 N N . SER B 1 164 ? 3.893 11.664 -5.137 1 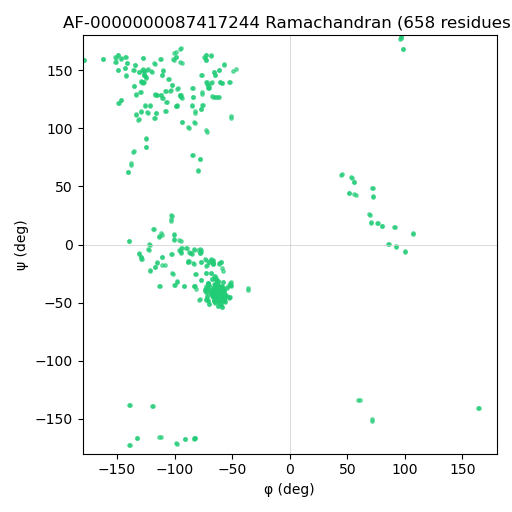82.19 164 SER B N 1
ATOM 3662 C CA . SER B 1 164 ? 3.381 11.312 -3.816 1 82.19 164 SER B CA 1
ATOM 3663 C C . SER B 1 164 ? 2.285 10.258 -3.912 1 82.19 164 SER B C 1
ATOM 3665 O O . SER B 1 164 ? 1.605 10.148 -4.934 1 82.19 164 SER B O 1
ATOM 3667 N N . CYS B 1 165 ? 2.209 9.445 -2.906 1 90.62 165 CYS B N 1
ATOM 3668 C CA . CYS B 1 165 ? 1.167 8.43 -2.801 1 90.62 165 CYS B CA 1
ATOM 3669 C C . CYS B 1 165 ? 0.532 8.438 -1.415 1 90.62 165 CYS B C 1
ATOM 3671 O O . CYS B 1 165 ? 0.536 9.469 -0.734 1 90.62 165 CYS B O 1
ATOM 3673 N N . MET B 1 166 ? -0.185 7.508 -1.042 1 95.25 166 MET B N 1
ATOM 3674 C CA . MET B 1 166 ? -0.85 7.355 0.248 1 95.25 166 MET B CA 1
ATOM 3675 C C . MET B 1 166 ? -2.012 8.328 0.383 1 95.25 166 MET B C 1
ATOM 3677 O O . MET B 1 166 ? -2.098 9.07 1.367 1 95.25 166 MET B O 1
ATOM 3681 N N . GLU B 1 167 ? -2.807 8.367 -0.601 1 94.44 167 GLU B N 1
ATOM 3682 C CA . GLU B 1 167 ? -4.055 9.125 -0.557 1 94.44 167 GLU B CA 1
ATOM 3683 C C . GLU B 1 167 ? -5.141 8.352 0.193 1 94.44 167 GLU B C 1
ATOM 3685 O O . GLU B 1 167 ? -6.227 8.125 -0.341 1 94.44 167 GLU B O 1
ATOM 3690 N N . ILE B 1 168 ? -4.938 8.109 1.441 1 97.31 168 ILE B N 1
ATOM 3691 C CA . ILE B 1 168 ? -5.773 7.23 2.252 1 97.31 168 ILE B CA 1
ATOM 3692 C C . ILE B 1 168 ? -7.156 7.855 2.426 1 97.31 168 ILE B C 1
ATOM 3694 O O . ILE B 1 168 ? -8.156 7.145 2.566 1 97.31 168 ILE B O 1
ATOM 3698 N N . GLY B 1 169 ? -7.266 9.125 2.428 1 97 169 GLY B N 1
ATOM 3699 C CA . GLY B 1 169 ? -8.539 9.805 2.561 1 97 169 GLY B CA 1
ATOM 3700 C C . GLY B 1 169 ? -9.516 9.484 1.441 1 97 169 GLY B C 1
ATOM 3701 O O . GLY B 1 169 ? -10.719 9.688 1.582 1 97 169 GLY B O 1
ATOM 3702 N N . HIS B 1 170 ? -9.008 8.945 0.376 1 95.94 170 HIS B N 1
ATOM 3703 C CA . HIS B 1 170 ? -9.844 8.719 -0.796 1 95.94 170 HIS B CA 1
ATOM 3704 C C . HIS B 1 170 ? -10.031 7.23 -1.059 1 95.94 170 HIS B C 1
ATOM 3706 O O . HIS B 1 170 ? -10.594 6.844 -2.088 1 95.94 170 HIS B O 1
ATOM 3712 N N . VAL B 1 171 ? -9.555 6.43 -0.149 1 96.44 171 VAL B N 1
ATOM 3713 C CA . VAL B 1 171 ? -9.922 5.02 -0.212 1 96.44 171 VAL B CA 1
ATOM 3714 C C . VAL B 1 171 ? -11.406 4.859 0.104 1 96.44 171 VAL B C 1
ATOM 3716 O O . VAL B 1 171 ? -11.93 5.516 1.007 1 96.44 171 VAL B O 1
ATOM 3719 N N . GLN B 1 172 ? -12.062 4.008 -0.612 1 93.31 172 GLN B N 1
ATOM 3720 C CA . GLN B 1 172 ? -13.492 3.795 -0.416 1 93.31 172 GLN B CA 1
ATOM 3721 C C . GLN B 1 172 ? -13.75 2.842 0.748 1 93.31 172 GLN B C 1
ATOM 3723 O O . GLN B 1 172 ? -13.391 1.667 0.688 1 93.31 172 GLN B O 1
ATOM 3728 N N . VAL B 1 173 ? -14.367 3.336 1.779 1 92.06 173 VAL B N 1
ATOM 3729 C CA . VAL B 1 173 ? -14.68 2.498 2.932 1 92.06 173 VAL B CA 1
ATOM 3730 C C . VAL B 1 173 ? -16.188 2.277 3.014 1 92.06 173 VAL B C 1
ATOM 3732 O O . VAL B 1 173 ? -16.656 1.367 3.705 1 92.06 173 VAL B O 1
ATOM 3735 N N . ALA B 1 174 ? -16.922 3.117 2.328 1 89 174 ALA B N 1
ATOM 3736 C CA . ALA B 1 174 ? -18.375 3.02 2.283 1 89 174 ALA B CA 1
ATOM 3737 C C . ALA B 1 174 ? -18.891 3.201 0.859 1 89 174 ALA B C 1
ATOM 3739 O O . ALA B 1 174 ? -19.406 4.266 0.51 1 89 174 ALA B O 1
ATOM 3740 N N . PRO B 1 175 ? -18.859 2.191 0.01 1 81.06 175 PRO B N 1
ATOM 3741 C CA . PRO B 1 175 ? -19.172 2.305 -1.418 1 81.06 175 PRO B CA 1
ATOM 3742 C C . PRO B 1 175 ? -20.5 2.988 -1.681 1 81.06 175 PRO B C 1
ATOM 3744 O O . PRO B 1 175 ? -20.656 3.703 -2.676 1 81.06 175 PRO B O 1
ATOM 3747 N N . GLU B 1 176 ? -21.469 2.848 -0.862 1 84.25 176 GLU B N 1
ATOM 3748 C CA . GLU B 1 176 ? -22.766 3.49 -1.051 1 84.25 176 GLU B CA 1
ATOM 3749 C C . GLU B 1 176 ? -22.922 4.707 -0.145 1 84.25 176 GLU B C 1
ATOM 3751 O O . GLU B 1 176 ? -24.031 5.164 0.111 1 84.25 176 GLU B O 1
ATOM 3756 N N . GLY B 1 177 ? -21.797 5.254 0.211 1 90 177 GLY B N 1
ATOM 3757 C CA . GLY B 1 177 ? -21.812 6.355 1.158 1 90 177 GLY B CA 1
ATOM 3758 C C . GLY B 1 177 ? -21.891 7.715 0.49 1 90 177 GLY B C 1
ATOM 3759 O O . GLY B 1 177 ? -22.297 7.816 -0.67 1 90 177 GLY B O 1
ATOM 3760 N N . PRO B 1 178 ? -21.641 8.773 1.255 1 94 178 PRO B N 1
ATOM 3761 C CA . PRO B 1 178 ? -21.812 10.141 0.759 1 94 178 PRO B CA 1
ATOM 3762 C C . PRO B 1 178 ? -20.797 10.508 -0.314 1 94 178 PRO B C 1
ATOM 3764 O O . PRO B 1 178 ? -19.766 9.844 -0.441 1 94 178 PRO B O 1
ATOM 3767 N N . LEU B 1 179 ? -21.109 11.562 -1.035 1 93.88 179 LEU B N 1
ATOM 3768 C CA . LEU B 1 179 ? -20.203 12.117 -2.041 1 93.88 179 LEU B CA 1
ATOM 3769 C C . LEU B 1 179 ? -19.016 12.797 -1.383 1 93.88 179 LEU B C 1
ATOM 3771 O O . LEU B 1 179 ? -19.172 13.508 -0.39 1 93.88 179 LEU B O 1
ATOM 3775 N N . CYS B 1 180 ? -17.953 12.523 -1.906 1 93.75 180 CYS B N 1
ATOM 3776 C CA . CYS B 1 180 ? -16.703 13.188 -1.512 1 93.75 180 CYS B CA 1
ATOM 3777 C C . CYS B 1 180 ? -16.422 14.375 -2.412 1 93.75 180 CYS B C 1
ATOM 3779 O O . CYS B 1 180 ? -16.906 14.453 -3.537 1 93.75 180 CYS B O 1
ATOM 3781 N N . GLY B 1 181 ? -15.633 15.328 -1.906 1 87.44 181 GLY B N 1
ATOM 3782 C CA . GLY B 1 181 ? -15.242 16.469 -2.713 1 87.44 181 GLY B CA 1
ATOM 3783 C C . GLY B 1 181 ? -14.477 16.094 -3.961 1 87.44 181 GLY B C 1
ATOM 3784 O O . GLY B 1 181 ? -14.422 16.859 -4.926 1 87.44 181 GLY B O 1
ATOM 3785 N N . CYS B 1 182 ? -14.008 14.891 -4.004 1 87.31 182 CYS B N 1
ATOM 3786 C CA . CYS B 1 182 ? -13.211 14.445 -5.145 1 87.31 182 CYS B CA 1
ATOM 3787 C C . CYS B 1 182 ? -14.109 13.906 -6.254 1 87.31 182 CYS B C 1
ATOM 3789 O O . CYS B 1 182 ? -13.625 13.555 -7.332 1 87.31 182 CYS B O 1
ATOM 3791 N N . GLY B 1 183 ? -15.375 13.789 -6.012 1 89.69 183 GLY B N 1
ATOM 3792 C CA . GLY B 1 183 ? -16.328 13.32 -7.004 1 89.69 183 GLY B CA 1
ATOM 3793 C C . GLY B 1 183 ? -16.703 11.859 -6.828 1 89.69 183 GLY B C 1
ATOM 3794 O O . GLY B 1 183 ? -17.641 11.367 -7.453 1 89.69 183 GLY B O 1
ATOM 3795 N N . GLN B 1 184 ? -16.062 11.164 -5.926 1 90.31 184 GLN B N 1
ATOM 3796 C CA . GLN B 1 184 ? -16.359 9.758 -5.668 1 90.31 184 GLN B CA 1
ATOM 3797 C C . GLN B 1 184 ? -17.266 9.602 -4.445 1 90.31 184 GLN B C 1
ATOM 3799 O O . GLN B 1 184 ? -17.453 10.547 -3.682 1 90.31 184 GLN B O 1
ATOM 3804 N N . ARG B 1 185 ? -17.797 8.445 -4.344 1 91 185 ARG B N 1
ATOM 3805 C CA . ARG B 1 185 ? -18.641 8.164 -3.188 1 91 185 ARG B CA 1
ATOM 3806 C C . ARG B 1 185 ? -17.922 7.258 -2.191 1 91 185 ARG B C 1
ATOM 3808 O O . ARG B 1 185 ? -17.188 6.348 -2.588 1 91 185 ARG B O 1
ATOM 3815 N N . GLY B 1 186 ? -18.172 7.559 -0.94 1 92.69 186 GLY B N 1
ATOM 3816 C CA . GLY B 1 186 ? -17.812 6.621 0.114 1 92.69 186 GLY B CA 1
ATOM 3817 C C . GLY B 1 186 ? -16.344 6.668 0.481 1 92.69 186 GLY B C 1
ATOM 3818 O O . GLY B 1 186 ? -15.828 5.746 1.113 1 92.69 186 GLY B O 1
ATOM 3819 N N . CYS B 1 187 ? -15.641 7.75 0.063 1 96.38 187 CYS B N 1
ATOM 3820 C CA . CYS B 1 187 ? -14.258 7.93 0.497 1 96.38 187 CYS B CA 1
ATOM 3821 C C . CYS B 1 187 ? -14.172 8.055 2.014 1 96.38 187 CYS B C 1
ATOM 3823 O O . CYS B 1 187 ? -15.102 8.555 2.65 1 96.38 187 CYS B O 1
ATOM 3825 N N . LEU B 1 188 ? -13.062 7.629 2.551 1 97.81 188 LEU B N 1
ATOM 3826 C CA . LEU B 1 188 ? -12.836 7.766 3.984 1 97.81 188 LEU B CA 1
ATOM 3827 C C . LEU B 1 188 ? -13.055 9.203 4.438 1 97.81 188 LEU B C 1
ATOM 3829 O O . LEU B 1 188 ? -13.703 9.445 5.457 1 97.81 188 LEU B O 1
ATOM 3833 N N . GLU B 1 189 ? -12.531 10.141 3.713 1 97.19 189 GLU B N 1
ATOM 3834 C CA . GLU B 1 189 ? -12.633 11.562 4.031 1 97.19 189 GLU B CA 1
ATOM 3835 C C . GLU B 1 189 ? -14.094 12 4.113 1 97.19 189 GLU B C 1
ATOM 3837 O O . GLU B 1 189 ? -14.445 12.852 4.938 1 97.19 189 GLU B O 1
ATOM 3842 N N . ALA B 1 190 ? -14.953 11.398 3.332 1 96.69 190 ALA B N 1
ATOM 3843 C CA . ALA B 1 190 ? -16.359 11.789 3.254 1 96.69 190 ALA B CA 1
ATOM 3844 C C . ALA B 1 190 ? -17.141 11.258 4.457 1 96.69 190 ALA B C 1
ATOM 3846 O O . ALA B 1 190 ? -18.281 11.672 4.691 1 96.69 190 ALA B O 1
ATOM 3847 N N . VAL B 1 191 ? -16.516 10.453 5.254 1 97.25 191 VAL B N 1
ATOM 3848 C CA . VAL B 1 191 ? -17.297 9.875 6.336 1 97.25 191 VAL B CA 1
ATOM 3849 C C . VAL B 1 191 ? -16.578 10.078 7.668 1 97.25 191 VAL B C 1
ATOM 3851 O O . VAL B 1 191 ? -17.156 9.883 8.734 1 97.25 191 VAL B O 1
ATOM 3854 N N . ALA B 1 192 ? -15.312 10.523 7.641 1 98.06 192 ALA B N 1
ATOM 3855 C CA . ALA B 1 192 ? -14.586 10.469 8.906 1 98.06 192 ALA B CA 1
ATOM 3856 C C . ALA B 1 192 ? -13.727 11.719 9.094 1 98.06 192 ALA B C 1
ATOM 3858 O O . ALA B 1 192 ? -13.008 11.844 10.094 1 98.06 192 ALA B O 1
ATOM 3859 N N . SER B 1 193 ? -13.734 12.711 8.227 1 97 193 SER B N 1
ATOM 3860 C CA . SER B 1 193 ? -12.945 13.922 8.367 1 97 193 SER B CA 1
ATOM 3861 C C . SER B 1 193 ? -13.508 14.828 9.461 1 97 193 SER B C 1
ATOM 3863 O O . SER B 1 193 ? -14.641 14.648 9.898 1 97 193 SER B O 1
ATOM 3865 N N . ARG B 1 194 ? -12.688 15.758 9.891 1 96.06 194 ARG B N 1
ATOM 3866 C CA . ARG B 1 194 ? -13.148 16.703 10.898 1 96.06 194 ARG B CA 1
ATOM 3867 C C . ARG B 1 194 ? -14.367 17.469 10.406 1 96.06 194 ARG B C 1
ATOM 3869 O O . ARG B 1 194 ? -15.281 17.766 11.18 1 96.06 194 ARG B O 1
ATOM 3876 N N . LEU B 1 195 ? -14.367 17.812 9.18 1 94.44 195 LEU B N 1
ATOM 3877 C CA . LEU B 1 195 ? -15.484 18.547 8.609 1 94.44 195 LEU B CA 1
ATOM 3878 C C . LEU B 1 195 ? -16.781 17.75 8.727 1 94.44 195 LEU B C 1
ATOM 3880 O O . LEU B 1 195 ? -17.828 18.297 9.086 1 94.44 195 LEU B O 1
ATOM 3884 N N . VAL B 1 196 ? -16.719 16.484 8.414 1 96.56 196 VAL B N 1
ATOM 3885 C CA . VAL B 1 196 ? -17.891 15.609 8.492 1 96.56 196 VAL B CA 1
ATOM 3886 C C . VAL B 1 196 ? -18.328 15.461 9.945 1 96.56 196 VAL B C 1
ATOM 3888 O O . VAL B 1 196 ? -19.516 15.531 10.25 1 96.56 196 VAL B O 1
ATOM 3891 N N . ILE B 1 197 ? -17.406 15.32 10.828 1 98.25 197 ILE B N 1
ATOM 3892 C CA . ILE B 1 197 ? -17.688 15.188 12.25 1 98.25 197 ILE B CA 1
ATOM 3893 C C . ILE B 1 197 ? -18.375 16.453 12.758 1 98.25 197 ILE B C 1
ATOM 3895 O O . ILE B 1 197 ? -19.406 16.391 13.438 1 98.25 197 ILE B O 1
ATOM 3899 N N . ALA B 1 198 ? -17.797 17.594 12.391 1 98.12 198 ALA B N 1
ATOM 3900 C CA . ALA B 1 198 ? -18.328 18.875 12.812 1 98.12 198 ALA B CA 1
ATOM 3901 C C . ALA B 1 198 ? -19.766 19.062 12.305 1 98.12 198 ALA B C 1
ATOM 3903 O O . ALA B 1 198 ? -20.625 19.547 13.039 1 98.12 198 ALA B O 1
ATOM 3904 N N . SER B 1 199 ? -20.016 18.703 11.094 1 98.06 199 SER B N 1
ATOM 3905 C CA . SER B 1 199 ? -21.328 18.844 10.5 1 98.06 199 SER B CA 1
ATOM 3906 C C . SER B 1 199 ? -22.359 17.984 11.227 1 98.06 199 SER B C 1
ATOM 3908 O O . SER B 1 199 ? -23.453 18.453 11.562 1 98.06 199 SER B O 1
ATOM 3910 N N . ARG B 1 200 ? -22.016 16.75 11.469 1 98.38 200 ARG B N 1
ATOM 3911 C CA . ARG B 1 200 ? -22.906 15.844 12.18 1 98.38 200 ARG B CA 1
ATOM 3912 C C . ARG B 1 200 ? -23.125 16.312 13.609 1 98.38 200 ARG B C 1
ATOM 3914 O O . ARG B 1 200 ? -24.234 16.219 14.141 1 98.38 200 ARG B O 1
ATOM 3921 N N . ALA B 1 201 ? -22.094 16.812 14.227 1 98.69 201 ALA B N 1
ATOM 3922 C CA . ALA B 1 201 ? -22.188 17.312 15.594 1 98.69 201 ALA B CA 1
ATOM 3923 C C . ALA B 1 201 ? -23.094 18.547 15.656 1 98.69 201 ALA B C 1
ATOM 3925 O O . ALA B 1 201 ? -23.875 18.688 16.594 1 98.69 201 ALA B O 1
ATOM 3926 N N . ALA B 1 202 ? -22.922 19.375 14.672 1 98.62 202 ALA B N 1
ATOM 3927 C CA . ALA B 1 202 ? -23.766 20.562 14.602 1 98.62 202 ALA B CA 1
ATOM 3928 C C . ALA B 1 202 ? -25.234 20.188 14.484 1 98.62 202 ALA B C 1
ATOM 3930 O O . ALA B 1 202 ? -26.094 20.797 15.141 1 98.62 202 ALA B O 1
ATOM 3931 N N . ALA B 1 203 ? -25.547 19.234 13.641 1 98.5 203 ALA B N 1
ATOM 3932 C CA . ALA B 1 203 ? -26.906 18.75 13.492 1 98.5 203 ALA B CA 1
ATOM 3933 C C . ALA B 1 203 ? -27.438 18.172 14.805 1 98.5 203 ALA B C 1
ATOM 3935 O O . ALA B 1 203 ? -28.594 18.422 15.172 1 98.5 203 ALA B O 1
ATOM 3936 N N . ALA B 1 204 ? -26.625 17.438 15.469 1 98.44 204 ALA B N 1
ATOM 3937 C CA . ALA B 1 204 ? -27 16.875 16.766 1 98.44 204 ALA B CA 1
ATOM 3938 C C . ALA B 1 204 ? -27.281 17.984 17.781 1 98.44 204 ALA B C 1
ATOM 3940 O O . ALA B 1 204 ? -28.234 17.891 18.562 1 98.44 204 ALA B O 1
ATOM 3941 N N . ALA B 1 205 ? -26.438 18.969 17.766 1 98.25 205 ALA B N 1
ATOM 3942 C CA . ALA B 1 205 ? -26.641 20.094 18.656 1 98.25 205 ALA B CA 1
ATOM 3943 C C . ALA B 1 205 ? -27.969 20.797 18.359 1 98.25 205 ALA B C 1
ATOM 3945 O O . ALA B 1 205 ? -28.719 21.141 19.281 1 98.25 205 ALA B O 1
ATOM 3946 N N . TYR B 1 206 ? -28.188 20.984 17.156 1 97.81 206 TYR B N 1
ATOM 3947 C CA . TYR B 1 206 ? -29.422 21.641 16.719 1 97.81 206 TYR B CA 1
ATOM 3948 C C . TYR B 1 206 ? -30.641 20.859 17.203 1 97.81 206 TYR B C 1
ATOM 3950 O O . TYR B 1 206 ? -31.656 21.453 17.562 1 97.81 206 TYR B O 1
ATOM 3958 N N . ARG B 1 207 ? -30.531 19.547 17.219 1 98 207 ARG B N 1
ATOM 3959 C CA . ARG B 1 207 ? -31.641 18.672 17.625 1 98 207 ARG B CA 1
ATOM 3960 C C . ARG B 1 207 ? -31.703 18.547 19.141 1 98 207 ARG B C 1
ATOM 3962 O O . ARG B 1 207 ? -32.531 17.781 19.672 1 98 207 ARG B O 1
ATOM 3969 N N . GLY B 1 208 ? -30.781 19.109 19.828 1 97.62 208 GLY B N 1
ATOM 3970 C CA . GLY B 1 208 ? -30.797 19.094 21.281 1 97.62 208 GLY B CA 1
ATOM 3971 C C . GLY B 1 208 ? -30.047 17.922 21.875 1 97.62 208 GLY B C 1
ATOM 3972 O O . GLY B 1 208 ? -30.141 17.641 23.078 1 97.62 208 GLY B O 1
ATOM 3973 N N . GLN B 1 209 ? -29.266 17.281 21.078 1 98.38 209 GLN B N 1
ATOM 3974 C CA . GLN B 1 209 ? -28.578 16.062 21.5 1 98.38 209 GLN B CA 1
ATOM 3975 C C . GLN B 1 209 ? -27.172 16.359 21.984 1 98.38 209 GLN B C 1
ATOM 3977 O O . GLN B 1 209 ? -26.469 15.469 22.484 1 98.38 209 GLN B O 1
ATOM 3982 N N . ALA B 1 210 ? -26.719 17.578 21.859 1 98.62 210 ALA B N 1
ATOM 3983 C CA . ALA B 1 210 ? -25.391 18.031 22.281 1 98.62 210 ALA B CA 1
ATOM 3984 C C . ALA B 1 210 ? -25.469 19.391 22.953 1 98.62 210 ALA B C 1
ATOM 3986 O O . ALA B 1 210 ? -24.969 20.391 22.422 1 98.62 210 ALA B O 1
ATOM 3987 N N . PRO B 1 211 ? -26.047 19.422 24.078 1 98.44 211 PRO B N 1
ATOM 3988 C CA . PRO B 1 211 ? -26.328 20.703 24.734 1 98.44 211 PRO B CA 1
ATOM 3989 C C . PRO B 1 211 ? -25.047 21.484 25.062 1 98.44 211 PRO B C 1
ATOM 3991 O O . PRO B 1 211 ? -25.031 22.703 24.984 1 98.44 211 PRO B O 1
ATOM 3994 N N . HIS B 1 212 ? -24 20.844 25.453 1 98.25 212 HIS B N 1
ATOM 3995 C CA . HIS B 1 212 ? -22.766 21.547 25.797 1 98.25 212 HIS B CA 1
ATOM 3996 C C . HIS B 1 212 ? -22.141 22.203 24.562 1 98.25 212 HIS B C 1
ATOM 3998 O O . HIS B 1 212 ? -21.656 23.328 24.656 1 98.25 212 HIS B O 1
ATOM 4004 N N . LEU B 1 213 ? -22.156 21.453 23.453 1 98.5 213 LEU B N 1
ATOM 4005 C CA . LEU B 1 213 ? -21.641 22.016 22.219 1 98.5 213 LEU B CA 1
ATOM 4006 C C . LEU B 1 213 ? -22.453 23.25 21.812 1 98.5 213 LEU B C 1
ATOM 4008 O O . LEU B 1 213 ? -21.875 24.281 21.453 1 98.5 213 LEU B O 1
ATOM 4012 N N . LEU B 1 214 ? -23.75 23.125 21.844 1 98.25 214 LEU B N 1
ATOM 4013 C CA . LEU B 1 214 ? -24.641 24.203 21.469 1 98.25 214 LEU B CA 1
ATOM 4014 C C . LEU B 1 214 ? -24.375 25.453 22.312 1 98.25 214 LEU B C 1
ATOM 4016 O O . LEU B 1 214 ? -24.281 26.562 21.766 1 98.25 214 LEU B O 1
ATOM 4020 N N . GLU B 1 215 ? -24.297 25.266 23.531 1 98.12 215 GLU B N 1
ATOM 4021 C CA . GLU B 1 215 ? -24.172 26.375 24.469 1 98.12 215 GLU B CA 1
ATOM 4022 C C . GLU B 1 215 ? -22.844 27.109 24.281 1 98.12 215 GLU B C 1
ATOM 4024 O O . GLU B 1 215 ? -22.797 28.328 24.375 1 98.12 215 GLU B O 1
ATOM 4029 N N . ASN B 1 216 ? -21.797 26.422 24.031 1 97.31 216 ASN B N 1
ATOM 4030 C CA . ASN B 1 216 ? -20.453 27 24.078 1 97.31 216 ASN B CA 1
ATOM 4031 C C . ASN B 1 216 ? -19.969 27.391 22.688 1 97.31 216 ASN B C 1
ATOM 4033 O O . ASN B 1 216 ? -19.188 28.312 22.531 1 97.31 216 ASN B O 1
ATOM 4037 N N . PHE B 1 217 ? -20.422 26.625 21.625 1 96.56 217 PHE B N 1
ATOM 4038 C CA . PHE B 1 217 ? -19.828 26.844 20.312 1 96.56 217 PHE B CA 1
ATOM 4039 C C . PHE B 1 217 ? -20.906 27.047 19.266 1 96.56 217 PHE B C 1
ATOM 4041 O O . PHE B 1 217 ? -20.609 27.453 18.141 1 96.56 217 PHE B O 1
ATOM 4048 N N . GLY B 1 218 ? -22.141 26.75 19.625 1 97.06 218 GLY B N 1
ATOM 4049 C CA . GLY B 1 218 ? -23.234 26.875 18.672 1 97.06 218 GLY B CA 1
ATOM 4050 C C . GLY B 1 218 ? -23.203 25.828 17.594 1 97.06 218 GLY B C 1
ATOM 4051 O O . GLY B 1 218 ? -22.844 24.672 17.844 1 97.06 218 GLY B O 1
ATOM 4052 N N . THR B 1 219 ? -23.734 26.188 16.359 1 97.12 219 THR B N 1
ATOM 4053 C CA . THR B 1 219 ? -23.828 25.25 15.258 1 97.12 219 THR B CA 1
ATOM 4054 C C . THR B 1 219 ? -23.016 25.734 14.062 1 97.12 219 THR B C 1
ATOM 4056 O O . THR B 1 219 ? -23.188 25.25 12.945 1 97.12 219 THR B O 1
ATOM 4059 N N . ASP B 1 220 ? -22.141 26.766 14.289 1 96.94 220 ASP B N 1
ATOM 4060 C CA . ASP B 1 220 ? -21.25 27.297 13.258 1 96.94 220 ASP B CA 1
ATOM 4061 C C . ASP B 1 220 ? -20.047 26.375 13.047 1 96.94 220 ASP B C 1
ATOM 4063 O O . ASP B 1 220 ? -19.172 26.281 13.922 1 96.94 220 ASP B O 1
ATOM 4067 N N . LEU B 1 221 ? -19.938 25.828 11.867 1 95.31 221 LEU B N 1
ATOM 4068 C CA . LEU B 1 221 ? -18.922 24.844 11.578 1 95.31 221 LEU B CA 1
ATOM 4069 C C . LEU B 1 221 ? -17.516 25.438 11.742 1 95.31 221 LEU B C 1
ATOM 4071 O O . LEU B 1 221 ? -16.578 24.719 12.094 1 95.31 221 LEU B O 1
ATOM 4075 N N . THR B 1 222 ? -17.375 26.75 11.461 1 92.75 222 THR B N 1
ATOM 4076 C CA . THR B 1 222 ? -16.078 27.406 11.57 1 92.75 222 THR B CA 1
ATOM 4077 C C . THR B 1 222 ? -15.609 27.453 13.023 1 92.75 222 THR B C 1
ATOM 4079 O O . THR B 1 222 ? -14.422 27.625 13.289 1 92.75 222 THR B O 1
ATOM 4082 N N . LYS B 1 223 ? -16.484 27.234 13.93 1 95.62 223 LYS B N 1
ATOM 4083 C CA . LYS B 1 223 ? -16.172 27.266 15.359 1 95.62 223 LYS B CA 1
ATOM 4084 C C . LYS B 1 223 ? -16.031 25.859 15.93 1 95.62 223 LYS B C 1
ATOM 4086 O O . LYS B 1 223 ? -15.43 25.688 17 1 95.62 223 LYS B O 1
ATOM 4091 N N . ILE B 1 224 ? -16.641 24.906 15.305 1 97.06 224 ILE B N 1
ATOM 4092 C CA . ILE B 1 224 ? -16.609 23.531 15.789 1 97.06 224 ILE B CA 1
ATOM 4093 C C . ILE B 1 224 ? -15.344 22.844 15.281 1 97.06 224 ILE B C 1
ATOM 4095 O O . ILE B 1 224 ? -15.406 22 14.383 1 97.06 224 ILE B O 1
ATOM 4099 N N . ARG B 1 225 ? -14.266 23.188 15.938 1 95.25 225 ARG B N 1
ATOM 4100 C CA . ARG B 1 225 ? -12.977 22.578 15.625 1 95.25 225 ARG B CA 1
ATOM 4101 C C . ARG B 1 225 ? -12.656 21.453 16.594 1 95.25 225 ARG B C 1
ATOM 4103 O O . ARG B 1 225 ? -13.523 21.016 17.359 1 95.25 225 ARG B O 1
ATOM 4110 N N . SER B 1 226 ? -11.453 20.969 16.5 1 96.38 226 SER B N 1
ATOM 4111 C CA . SER B 1 226 ? -11.07 19.781 17.266 1 96.38 226 SER B CA 1
ATOM 4112 C C . SER B 1 226 ? -11.266 20 18.75 1 96.38 226 SER B C 1
ATOM 4114 O O . SER B 1 226 ? -11.789 19.125 19.453 1 96.38 226 SER B O 1
ATOM 4116 N N . LYS B 1 227 ? -10.859 21.156 19.219 1 95.94 227 LYS B N 1
ATOM 4117 C CA . LYS B 1 227 ? -10.984 21.453 20.641 1 95.94 227 LYS B CA 1
ATOM 4118 C C . LYS B 1 227 ? -12.453 21.5 21.062 1 95.94 227 LYS B C 1
ATOM 4120 O O . LYS B 1 227 ? -12.82 21.016 22.141 1 95.94 227 LYS B O 1
ATOM 4125 N N . ALA B 1 228 ? -13.25 22.078 20.266 1 98.06 228 ALA B N 1
ATOM 4126 C CA . ALA B 1 228 ? -14.68 22.156 20.562 1 98.06 228 ALA B CA 1
ATOM 4127 C C . ALA B 1 228 ? -15.289 20.766 20.688 1 98.06 228 ALA B C 1
ATOM 4129 O O . ALA B 1 228 ? -16.094 20.516 21.578 1 98.06 228 ALA B O 1
ATOM 4130 N N . LEU B 1 229 ? -14.953 19.906 19.781 1 98.5 229 LEU B N 1
ATOM 4131 C CA . LEU B 1 229 ? -15.453 18.531 19.797 1 98.5 229 LEU B CA 1
ATOM 4132 C C . LEU B 1 229 ? -14.977 17.797 21.047 1 98.5 229 LEU B C 1
ATOM 4134 O O . LEU B 1 229 ? -15.766 17.109 21.703 1 98.5 229 LEU B O 1
ATOM 4138 N N . ALA B 1 230 ? -13.711 17.969 21.391 1 98.5 230 ALA B N 1
ATOM 4139 C CA . ALA B 1 230 ? -13.141 17.312 22.578 1 98.5 230 ALA B CA 1
ATOM 4140 C C . ALA B 1 230 ? -13.828 17.797 23.859 1 98.5 230 ALA B C 1
ATOM 4142 O O . ALA B 1 230 ? -14.156 17 24.734 1 98.5 230 ALA B O 1
ATOM 4143 N N . ASP B 1 231 ? -14.008 19.125 23.891 1 98.31 231 ASP B N 1
ATOM 4144 C CA . ASP B 1 231 ? -14.68 19.719 25.047 1 98.31 231 ASP B CA 1
ATOM 4145 C C . ASP B 1 231 ? -16.109 19.188 25.188 1 98.31 231 ASP B C 1
ATOM 4147 O O . ASP B 1 231 ? -16.562 18.922 26.312 1 98.31 231 ASP B O 1
ATOM 4151 N N . SER B 1 232 ? -16.734 19.125 24.109 1 98.5 232 SER B N 1
ATOM 4152 C CA . SER B 1 232 ? -18.109 18.609 24.094 1 98.5 232 SER B CA 1
ATOM 4153 C C . SER B 1 232 ? -18.172 17.172 24.609 1 98.5 232 SER B C 1
ATOM 4155 O O . SER B 1 232 ? -19.016 16.844 25.438 1 98.5 232 SER B O 1
ATOM 4157 N N . VAL B 1 233 ? -17.297 16.297 24.156 1 98.62 233 VAL B N 1
ATOM 4158 C CA . VAL B 1 233 ? -17.219 14.914 24.594 1 98.62 233 VAL B CA 1
ATOM 4159 C C . VAL B 1 233 ? -16.906 14.852 26.094 1 98.62 233 VAL B C 1
ATOM 4161 O O . VAL B 1 233 ? -17.562 14.125 26.844 1 98.62 233 VAL B O 1
ATOM 4164 N N . ALA B 1 234 ? -15.977 15.664 26.5 1 98.31 234 ALA B N 1
ATOM 4165 C CA . ALA B 1 234 ? -15.555 15.68 27.906 1 98.31 234 ALA B CA 1
ATOM 4166 C C . ALA B 1 234 ? -16.688 16.156 28.812 1 98.31 234 ALA B C 1
ATOM 4168 O O . ALA B 1 234 ? -16.766 15.766 29.969 1 98.31 234 ALA B O 1
ATOM 4169 N N . SER B 1 235 ? -17.531 16.938 28.25 1 98.25 235 SER B N 1
ATOM 4170 C CA . SER B 1 235 ? -18.609 17.547 29.016 1 98.25 235 SER B CA 1
ATOM 4171 C C . SER B 1 235 ? -19.859 16.656 29.016 1 98.25 235 SER B C 1
ATOM 4173 O O . SER B 1 235 ? -20.875 17 29.594 1 98.25 235 SER B O 1
ATOM 4175 N N . GLY B 1 236 ? -19.812 15.547 28.312 1 98 236 GLY B N 1
ATOM 4176 C CA . GLY B 1 236 ? -20.859 14.562 28.469 1 98 236 GLY B CA 1
ATOM 4177 C C . GLY B 1 236 ? -21.812 14.508 27.281 1 98 236 GLY B C 1
ATOM 4178 O O . GLY B 1 236 ? -22.844 13.836 27.344 1 98 236 GLY B O 1
ATOM 4179 N N . ASP B 1 237 ? -21.531 15.164 26.219 1 98.62 237 ASP B N 1
ATOM 4180 C CA . ASP B 1 237 ? -22.344 15.047 25.016 1 98.62 237 ASP B CA 1
ATOM 4181 C C . ASP B 1 237 ? -22.141 13.695 24.344 1 98.62 237 ASP B C 1
ATOM 4183 O O . ASP B 1 237 ? -21.297 13.57 23.438 1 98.62 237 ASP B O 1
ATOM 4187 N N . THR B 1 238 ? -23 12.828 24.625 1 98.5 238 THR B N 1
ATOM 4188 C CA . THR B 1 238 ? -22.844 11.453 24.172 1 98.5 238 THR B CA 1
ATOM 4189 C C . THR B 1 238 ? -23.047 11.344 22.672 1 98.5 238 THR B C 1
ATOM 4191 O O . THR B 1 238 ? -22.391 10.531 22 1 98.5 238 THR B O 1
ATOM 4194 N N . ALA B 1 239 ? -23.906 12.172 22.172 1 98.62 239 ALA B N 1
ATOM 4195 C CA . ALA B 1 239 ? -24.141 12.156 20.734 1 98.62 239 ALA B CA 1
ATOM 4196 C C . ALA B 1 239 ? -22.859 12.523 19.969 1 98.62 239 ALA B C 1
ATOM 4198 O O . ALA B 1 239 ? -22.531 11.898 18.969 1 98.62 239 ALA B O 1
ATOM 4199 N N . VAL B 1 240 ? -22.156 13.516 20.453 1 98.75 240 VAL B N 1
ATOM 4200 C CA . VAL B 1 240 ? -20.922 13.945 19.812 1 98.75 240 VAL B CA 1
ATOM 4201 C C . VAL B 1 240 ? -19.859 12.859 19.969 1 98.75 240 VAL B C 1
ATOM 4203 O O . VAL B 1 240 ? -19.125 12.562 19.016 1 98.75 240 VAL B O 1
ATOM 4206 N N . GLU B 1 241 ? -19.797 12.305 21.125 1 98.75 241 GLU B N 1
ATOM 4207 C CA . GLU B 1 241 ? -18.844 11.219 21.344 1 98.75 241 GLU B CA 1
ATOM 4208 C C . GLU B 1 241 ? -19.078 10.07 20.359 1 98.75 241 GLU B C 1
ATOM 4210 O O . GLU B 1 241 ? -18.125 9.539 19.797 1 98.75 241 GLU B O 1
ATOM 4215 N N . ASN B 1 242 ? -20.344 9.703 20.203 1 98.75 242 ASN B N 1
ATOM 4216 C CA . ASN B 1 242 ? -20.672 8.617 19.297 1 98.75 242 ASN B CA 1
ATOM 4217 C C . ASN B 1 242 ? -20.297 8.945 17.859 1 98.75 242 ASN B C 1
ATOM 4219 O O . ASN B 1 242 ? -19.828 8.078 17.109 1 98.75 242 ASN B O 1
ATOM 4223 N N . ILE B 1 243 ? -20.484 10.156 17.484 1 98.69 243 ILE B N 1
ATOM 4224 C CA . ILE B 1 243 ? -20.125 10.609 16.141 1 98.69 243 ILE B CA 1
ATOM 4225 C C . ILE B 1 243 ? -18.625 10.492 15.938 1 98.69 243 ILE B C 1
ATOM 4227 O O . ILE B 1 243 ? -18.172 9.992 14.906 1 98.69 243 ILE B O 1
ATOM 4231 N N . VAL B 1 244 ? -17.844 10.945 16.938 1 98.75 244 VAL B N 1
ATOM 4232 C CA . VAL B 1 244 ? -16.391 10.898 16.859 1 98.75 244 VAL B CA 1
ATOM 4233 C C . VAL B 1 244 ? -15.906 9.453 16.828 1 98.75 244 VAL B C 1
ATOM 4235 O O . VAL B 1 244 ? -15.047 9.086 16.031 1 98.75 244 VAL B O 1
ATOM 4238 N N . ARG B 1 245 ? -16.5 8.633 17.688 1 98.75 245 ARG B N 1
ATOM 4239 C CA . ARG B 1 245 ? -16.125 7.219 17.734 1 98.75 245 ARG B CA 1
ATOM 4240 C C . ARG B 1 245 ? -16.422 6.52 16.422 1 98.75 245 ARG B C 1
ATOM 4242 O O . ARG B 1 245 ? -15.633 5.695 15.953 1 98.75 245 ARG B O 1
ATOM 4249 N N . ASP B 1 246 ? -17.562 6.836 15.836 1 98.31 246 ASP B N 1
ATOM 4250 C CA . ASP B 1 246 ? -17.922 6.25 14.547 1 98.31 246 ASP B CA 1
ATOM 4251 C C . ASP B 1 246 ? -16.891 6.609 13.477 1 98.31 246 ASP B C 1
ATOM 4253 O O . ASP B 1 246 ? -16.484 5.758 12.688 1 98.31 246 ASP B O 1
ATOM 4257 N N . ALA B 1 247 ? -16.5 7.863 13.469 1 98.31 247 ALA B N 1
ATOM 4258 C CA . ALA B 1 247 ? -15.484 8.305 12.531 1 98.31 247 ALA B CA 1
ATOM 4259 C C . ALA B 1 247 ? -14.172 7.566 12.75 1 98.31 247 ALA B C 1
ATOM 4261 O O . ALA B 1 247 ? -13.531 7.121 11.797 1 98.31 247 ALA B O 1
ATOM 4262 N N . ALA B 1 248 ? -13.758 7.434 13.969 1 98.75 248 ALA B N 1
ATOM 4263 C CA . ALA B 1 248 ? -12.531 6.723 14.312 1 98.75 248 ALA B CA 1
ATOM 4264 C C . ALA B 1 248 ? -12.594 5.27 13.859 1 98.75 248 ALA B C 1
ATOM 4266 O O . ALA B 1 248 ? -11.594 4.719 13.383 1 98.75 248 ALA B O 1
ATOM 4267 N N . ARG B 1 249 ? -13.758 4.66 14 1 98.25 249 ARG B N 1
ATOM 4268 C CA . ARG B 1 249 ? -13.93 3.285 13.547 1 98.25 249 ARG B CA 1
ATOM 4269 C C . ARG B 1 249 ? -13.781 3.182 12.031 1 98.25 249 ARG B C 1
ATOM 4271 O O . ARG B 1 249 ? -13.234 2.199 11.523 1 98.25 249 ARG B O 1
ATOM 4278 N N . GLN B 1 250 ? -14.266 4.211 11.312 1 97.75 250 GLN B N 1
ATOM 4279 C CA . GLN B 1 250 ? -14.07 4.223 9.867 1 97.75 250 GLN B CA 1
ATOM 4280 C C . GLN B 1 250 ? -12.586 4.312 9.516 1 97.75 250 GLN B C 1
ATOM 4282 O O . GLN B 1 250 ? -12.133 3.678 8.562 1 97.75 250 GLN B O 1
ATOM 4287 N N . ILE B 1 251 ? -11.852 5.109 10.234 1 98.69 251 ILE B N 1
ATOM 4288 C CA . ILE B 1 251 ? -10.406 5.18 10.047 1 98.69 251 ILE B CA 1
ATOM 4289 C C . ILE B 1 251 ? -9.781 3.811 10.312 1 98.69 251 ILE B C 1
ATOM 4291 O O . ILE B 1 251 ? -8.906 3.367 9.57 1 98.69 251 ILE B O 1
ATOM 4295 N N . GLY B 1 252 ? -10.242 3.127 11.375 1 98.38 252 GLY B N 1
ATOM 4296 C CA . GLY B 1 252 ? -9.781 1.781 11.664 1 98.38 252 GLY B CA 1
ATOM 4297 C C . GLY B 1 252 ? -10 0.811 10.523 1 98.38 252 GLY B C 1
ATOM 4298 O O . GLY B 1 252 ? -9.148 -0.039 10.242 1 98.38 252 GLY B O 1
ATOM 4299 N N . ARG B 1 253 ? -11.141 0.946 9.883 1 96.5 253 ARG B N 1
ATOM 4300 C CA . ARG B 1 253 ? -11.445 0.111 8.719 1 96.5 253 ARG B CA 1
ATOM 4301 C C . ARG B 1 253 ? -10.43 0.337 7.605 1 96.5 253 ARG B C 1
ATOM 4303 O O . ARG B 1 253 ? -9.953 -0.619 6.988 1 96.5 253 ARG B O 1
ATOM 4310 N N . ALA B 1 254 ? -10.148 1.587 7.336 1 97.88 254 ALA B N 1
ATOM 4311 C CA . ALA B 1 254 ? -9.156 1.912 6.32 1 97.88 254 ALA B CA 1
ATOM 4312 C C . ALA B 1 254 ? -7.781 1.375 6.707 1 97.88 254 ALA B C 1
ATOM 4314 O O . ALA B 1 254 ? -7.043 0.871 5.859 1 97.88 254 ALA B O 1
ATOM 4315 N N . VAL B 1 255 ? -7.441 1.473 7.977 1 98.56 255 VAL B N 1
ATOM 4316 C CA . VAL B 1 255 ? -6.156 1.005 8.484 1 98.56 255 VAL B CA 1
ATOM 4317 C C . VAL B 1 255 ? -6.043 -0.505 8.289 1 98.56 255 VAL B C 1
ATOM 4319 O O . VAL B 1 255 ? -4.969 -1.016 7.953 1 98.56 255 VAL B O 1
ATOM 4322 N N . ALA B 1 256 ? -7.121 -1.225 8.484 1 97.5 256 ALA B N 1
ATOM 4323 C CA . ALA B 1 256 ? -7.098 -2.666 8.242 1 97.5 256 ALA B CA 1
ATOM 4324 C C . ALA B 1 256 ? -6.668 -2.977 6.812 1 97.5 256 ALA B C 1
ATOM 4326 O O . ALA B 1 256 ? -5.871 -3.893 6.582 1 97.5 256 ALA B O 1
ATOM 4327 N N . GLY B 1 257 ? -7.242 -2.262 5.867 1 97.12 257 GLY B N 1
ATOM 4328 C CA . GLY B 1 257 ? -6.82 -2.412 4.484 1 97.12 257 GLY B CA 1
ATOM 4329 C C . GLY B 1 257 ? -5.34 -2.143 4.277 1 97.12 257 GLY B C 1
ATOM 4330 O O . GLY B 1 257 ? -4.66 -2.891 3.572 1 97.12 257 GLY B O 1
ATOM 4331 N N . VAL B 1 258 ? -4.828 -1.104 4.93 1 98.38 258 VAL B N 1
ATOM 4332 C CA . VAL B 1 258 ? -3.418 -0.734 4.852 1 98.38 258 VAL B CA 1
ATOM 4333 C C . VAL B 1 258 ? -2.555 -1.864 5.406 1 98.38 258 VAL B C 1
ATOM 4335 O O . VAL B 1 258 ? -1.516 -2.201 4.832 1 98.38 258 VAL B O 1
ATOM 4338 N N . VAL B 1 259 ? -2.951 -2.449 6.496 1 97.31 259 VAL B N 1
ATOM 4339 C CA . VAL B 1 259 ? -2.209 -3.535 7.129 1 97.31 259 VAL B CA 1
ATOM 4340 C C . VAL B 1 259 ? -2.127 -4.727 6.18 1 97.31 259 VAL B C 1
ATOM 4342 O O . VAL B 1 259 ? -1.07 -5.348 6.039 1 97.31 259 VAL B O 1
ATOM 4345 N N . HIS B 1 260 ? -3.18 -5.008 5.539 1 96.19 260 HIS B N 1
ATOM 4346 C CA . HIS B 1 260 ? -3.195 -6.121 4.598 1 96.19 260 HIS B CA 1
ATOM 4347 C C . HIS B 1 260 ? -2.273 -5.855 3.414 1 96.19 260 HIS B C 1
ATOM 4349 O O . HIS B 1 260 ? -1.64 -6.777 2.898 1 96.19 260 HIS B O 1
ATOM 4355 N N . LEU B 1 261 ? -2.152 -4.633 3.004 1 97.44 261 LEU B N 1
ATOM 4356 C CA . LEU B 1 261 ? -1.436 -4.316 1.772 1 97.44 261 LEU B CA 1
ATOM 4357 C C . LEU B 1 261 ? 0.035 -4.031 2.059 1 97.44 261 LEU B C 1
ATOM 4359 O O . LEU B 1 261 ? 0.911 -4.422 1.284 1 97.44 261 LEU B O 1
ATOM 4363 N N . LEU B 1 262 ? 0.306 -3.393 3.203 1 97.19 262 LEU B N 1
ATOM 4364 C CA . LEU B 1 262 ? 1.649 -2.859 3.4 1 97.19 262 LEU B CA 1
ATOM 4365 C C . LEU B 1 262 ? 2.334 -3.537 4.582 1 97.19 262 LEU B C 1
ATOM 4367 O O . LEU B 1 262 ? 3.557 -3.457 4.727 1 97.19 262 LEU B O 1
ATOM 4371 N N . GLY B 1 263 ? 1.588 -4.176 5.484 1 95.81 263 GLY B N 1
ATOM 4372 C CA . GLY B 1 263 ? 2.158 -4.812 6.66 1 95.81 263 GLY B CA 1
ATOM 4373 C C . GLY B 1 263 ? 3.037 -3.885 7.477 1 95.81 263 GLY B C 1
ATOM 4374 O O . GLY B 1 263 ? 4.199 -4.199 7.746 1 95.81 263 GLY B O 1
ATOM 4375 N N . PRO B 1 264 ? 2.518 -2.752 7.957 1 97.62 264 PRO B N 1
ATOM 4376 C CA . PRO B 1 264 ? 3.352 -1.799 8.695 1 97.62 264 PRO B CA 1
ATOM 4377 C C . PRO B 1 264 ? 3.709 -2.289 10.094 1 97.62 264 PRO B C 1
ATOM 4379 O O . PRO B 1 264 ? 3.018 -3.15 10.648 1 97.62 264 PRO B O 1
ATOM 4382 N N . ASP B 1 265 ? 4.855 -1.682 10.672 1 95.62 265 ASP B N 1
ATOM 4383 C CA . ASP B 1 265 ? 5.168 -1.786 12.094 1 95.62 265 ASP B CA 1
ATOM 4384 C C . ASP B 1 265 ? 4.215 -0.932 12.93 1 95.62 265 ASP B C 1
ATOM 4386 O O . ASP B 1 265 ? 3.674 -1.397 13.938 1 95.62 265 ASP B O 1
ATOM 4390 N N . LEU B 1 266 ? 4.105 0.241 12.422 1 97.69 266 LEU B N 1
ATOM 4391 C CA . LEU B 1 266 ? 3.41 1.27 13.188 1 97.69 266 LEU B CA 1
ATOM 4392 C C . LEU B 1 266 ? 2.449 2.053 12.297 1 97.69 266 LEU B C 1
ATOM 4394 O O . LEU B 1 266 ? 2.785 2.385 11.156 1 97.69 266 LEU B O 1
ATOM 4398 N N . VAL B 1 267 ? 1.327 2.266 12.836 1 98.69 267 VAL B N 1
ATOM 4399 C CA . VAL B 1 267 ? 0.395 3.26 12.312 1 98.69 267 VAL B CA 1
ATOM 4400 C C . VAL B 1 267 ? 0.343 4.461 13.25 1 98.69 267 VAL B C 1
ATOM 4402 O O . VAL B 1 267 ? -0.08 4.34 14.406 1 98.69 267 VAL B O 1
ATOM 4405 N N . VAL B 1 268 ? 0.794 5.602 12.766 1 98.69 268 VAL B N 1
ATOM 4406 C CA . VAL B 1 268 ? 0.843 6.824 13.562 1 98.69 268 VAL B CA 1
ATOM 4407 C C . VAL B 1 268 ? -0.37 7.695 13.25 1 98.69 268 VAL B C 1
ATOM 4409 O O . VAL B 1 268 ? -0.588 8.07 12.094 1 98.69 268 VAL B O 1
ATOM 4412 N N . LEU B 1 269 ? -1.17 7.957 14.258 1 98.69 269 LEU B N 1
ATOM 4413 C CA . LEU B 1 269 ? -2.307 8.859 14.109 1 98.69 269 LEU B CA 1
ATOM 4414 C C . LEU B 1 269 ? -1.937 10.273 14.539 1 98.69 269 LEU B C 1
ATOM 4416 O O . LEU B 1 269 ? -1.366 10.469 15.617 1 98.69 269 LEU B O 1
ATOM 4420 N N . GLY B 1 270 ? -2.217 11.203 13.656 1 97.12 270 GLY B N 1
ATOM 4421 C CA . GLY B 1 270 ? -1.942 12.594 13.992 1 97.12 270 GLY B CA 1
ATOM 4422 C C . GLY B 1 270 ? -3.029 13.547 13.539 1 97.12 270 GLY B C 1
ATOM 4423 O O . GLY B 1 270 ? -4.109 13.109 13.125 1 97.12 270 GLY B O 1
ATOM 4424 N N . GLY B 1 271 ? -2.715 14.891 13.703 1 93.56 271 GLY B N 1
ATOM 4425 C CA . GLY B 1 271 ? -3.701 15.906 13.375 1 93.56 271 GLY B CA 1
ATOM 4426 C C . GLY B 1 271 ? -4.441 16.422 14.594 1 93.56 271 GLY B C 1
ATOM 4427 O O . GLY B 1 271 ? -4.359 15.836 15.68 1 93.56 271 GLY B O 1
ATOM 4428 N N . GLY B 1 272 ? -5.16 17.516 14.375 1 92.75 272 GLY B N 1
ATOM 4429 C CA . GLY B 1 272 ? -5.809 18.219 15.469 1 92.75 272 GLY B CA 1
ATOM 4430 C C . GLY B 1 272 ? -6.816 17.359 16.219 1 92.75 272 GLY B C 1
ATOM 4431 O O . GLY B 1 272 ? -6.914 17.438 17.438 1 92.75 272 GLY B O 1
ATOM 4432 N N . LEU B 1 273 ? -7.551 16.5 15.523 1 95.69 273 LEU B N 1
ATOM 4433 C CA . LEU B 1 273 ? -8.555 15.641 16.141 1 95.69 273 LEU B CA 1
ATOM 4434 C C . LEU B 1 273 ? -7.906 14.648 17.094 1 95.69 273 LEU B C 1
ATOM 4436 O O . LEU B 1 273 ? -8.375 14.469 18.219 1 95.69 273 LEU B O 1
ATOM 4440 N N . VAL B 1 274 ? -6.859 14.008 16.609 1 97.56 274 VAL B N 1
ATOM 4441 C CA . VAL B 1 274 ? -6.18 12.992 17.391 1 97.56 274 VAL B CA 1
ATOM 4442 C C . VAL B 1 274 ? -5.488 13.633 18.594 1 97.56 274 VAL B C 1
ATOM 4444 O O . VAL B 1 274 ? -5.527 13.094 19.703 1 97.56 274 VAL B O 1
ATOM 4447 N N . GLU B 1 275 ? -4.895 14.805 18.391 1 95.81 275 GLU B N 1
ATOM 4448 C CA . GLU B 1 275 ? -4.238 15.516 19.484 1 95.81 275 GLU B CA 1
ATOM 4449 C C . GLU B 1 275 ? -5.23 15.883 20.578 1 95.81 275 GLU B C 1
ATOM 4451 O O . GLU B 1 275 ? -4.891 15.844 21.766 1 95.81 275 GLU B O 1
ATOM 4456 N N . ALA B 1 276 ? -6.422 16.203 20.172 1 96.69 276 ALA B N 1
ATOM 4457 C CA . ALA B 1 276 ? -7.445 16.625 21.125 1 96.69 276 ALA B CA 1
ATOM 4458 C C . ALA B 1 276 ? -8.023 15.43 21.875 1 96.69 276 ALA B C 1
ATOM 4460 O O . ALA B 1 276 ? -8.453 15.555 23.031 1 96.69 276 ALA B O 1
ATOM 4461 N N . MET B 1 277 ? -8.055 14.258 21.234 1 97.88 277 MET B N 1
ATOM 4462 C CA . MET B 1 277 ? -8.648 13.062 21.828 1 97.88 277 MET B CA 1
ATOM 4463 C C . MET B 1 277 ? -7.816 11.82 21.5 1 97.88 277 MET B C 1
ATOM 4465 O O . MET B 1 277 ? -8.328 10.867 20.922 1 97.88 277 MET B O 1
ATOM 4469 N N . PRO B 1 278 ? -6.602 11.797 21.938 1 97.81 278 PRO B N 1
ATOM 4470 C CA . PRO B 1 278 ? -5.695 10.742 21.5 1 97.81 278 PRO B CA 1
ATOM 4471 C C . PRO B 1 278 ? -6.145 9.352 21.938 1 97.81 278 PRO B C 1
ATOM 4473 O O . PRO B 1 278 ? -6.121 8.406 21.141 1 97.81 278 PRO B O 1
ATOM 4476 N N . LYS B 1 279 ? -6.57 9.18 23.172 1 98.19 279 LYS B N 1
ATOM 4477 C CA . LYS B 1 279 ? -6.961 7.863 23.688 1 98.19 279 LYS B CA 1
ATOM 4478 C C . LYS B 1 279 ? -8.156 7.309 22.922 1 98.19 279 LYS B C 1
ATOM 4480 O O . LYS B 1 279 ? -8.18 6.125 22.578 1 98.19 279 LYS B O 1
ATOM 4485 N N . LEU B 1 280 ? -9.148 8.148 22.688 1 98.56 280 LEU B N 1
ATOM 4486 C CA . LEU B 1 280 ? -10.352 7.73 21.969 1 98.56 280 LEU B CA 1
ATOM 4487 C C . LEU B 1 280 ? -10.008 7.242 20.562 1 98.56 280 LEU B C 1
ATOM 4489 O O . LEU B 1 280 ? -10.414 6.148 20.172 1 98.56 280 LEU B O 1
ATOM 4493 N N . PHE B 1 281 ? -9.281 8.016 19.875 1 98.69 281 PHE B N 1
ATOM 4494 C CA . PHE B 1 281 ? -8.945 7.676 18.5 1 98.69 281 PHE B CA 1
ATOM 4495 C C . PHE B 1 281 ? -8.078 6.426 18.438 1 98.69 281 PHE B C 1
ATOM 4497 O O . PHE B 1 281 ? -8.359 5.504 17.672 1 98.69 281 PHE B O 1
ATOM 4504 N N . VAL B 1 282 ? -7.012 6.363 19.25 1 98.69 282 VAL B N 1
ATOM 4505 C CA . VAL B 1 282 ? -6.098 5.23 19.219 1 98.69 282 VAL B CA 1
ATOM 4506 C C . VAL B 1 282 ? -6.855 3.947 19.562 1 98.69 282 VAL B C 1
ATOM 4508 O O . VAL B 1 282 ? -6.699 2.93 18.875 1 98.69 282 VAL B O 1
ATOM 4511 N N . THR B 1 283 ? -7.668 4.008 20.562 1 98.69 283 THR B N 1
ATOM 4512 C CA . THR B 1 283 ? -8.414 2.834 21 1 98.69 283 THR B CA 1
ATOM 4513 C C . THR B 1 283 ? -9.352 2.348 19.906 1 98.69 283 THR B C 1
ATOM 4515 O O . THR B 1 283 ? -9.312 1.179 19.516 1 98.69 283 THR B O 1
ATOM 4518 N N . GLU B 1 284 ? -10.203 3.244 19.375 1 98.81 284 GLU B N 1
ATOM 4519 C CA . GLU B 1 284 ? -11.211 2.865 18.375 1 98.81 284 GLU B CA 1
ATOM 4520 C C . GLU B 1 284 ? -10.555 2.375 17.094 1 98.81 284 GLU B C 1
ATOM 4522 O O . GLU B 1 284 ? -11 1.389 16.5 1 98.81 284 GLU B O 1
ATOM 4527 N N . VAL B 1 285 ? -9.516 3.09 16.641 1 98.81 285 VAL B N 1
ATOM 4528 C CA . VAL B 1 285 ? -8.844 2.715 15.406 1 98.81 285 VAL B CA 1
ATOM 4529 C C . VAL B 1 285 ? -8.156 1.36 15.578 1 98.81 285 VAL B C 1
ATOM 4531 O O . VAL B 1 285 ? -8.297 0.477 14.727 1 98.81 285 VAL B O 1
ATOM 4534 N N . ASN B 1 286 ? -7.422 1.204 16.672 1 98.69 286 ASN B N 1
ATOM 4535 C CA . ASN B 1 286 ? -6.695 -0.03 16.953 1 98.69 286 ASN B CA 1
ATOM 4536 C C . ASN B 1 286 ? -7.637 -1.226 17.062 1 98.69 286 ASN B C 1
ATOM 4538 O O . ASN B 1 286 ? -7.41 -2.256 16.422 1 98.69 286 ASN B O 1
ATOM 4542 N N . GLU B 1 287 ? -8.656 -1.098 17.859 1 98.44 287 GLU B N 1
ATOM 4543 C CA . GLU B 1 287 ? -9.594 -2.195 18.062 1 98.44 287 GLU B CA 1
ATOM 4544 C C . GLU B 1 287 ? -10.305 -2.562 16.766 1 98.44 287 GLU B C 1
ATOM 4546 O O . GLU B 1 287 ? -10.445 -3.744 16.438 1 98.44 287 GLU B O 1
ATOM 4551 N N . THR B 1 288 ? -10.734 -1.569 16.031 1 97.69 288 THR B N 1
ATOM 4552 C CA . THR B 1 288 ? -11.438 -1.82 14.781 1 97.69 288 THR B CA 1
ATOM 4553 C C . THR B 1 288 ? -10.516 -2.49 13.766 1 97.69 288 THR B C 1
ATOM 4555 O O . THR B 1 288 ? -10.906 -3.459 13.117 1 97.69 288 THR B O 1
ATOM 4558 N N . ALA B 1 289 ? -9.297 -1.964 13.648 1 97.75 289 ALA B N 1
ATOM 4559 C CA . ALA B 1 289 ? -8.344 -2.537 12.703 1 97.75 289 ALA B CA 1
ATOM 4560 C C . ALA B 1 289 ? -8.023 -3.986 13.055 1 97.75 289 ALA B C 1
ATOM 4562 O O . ALA B 1 289 ? -8.078 -4.867 12.195 1 97.75 289 ALA B O 1
ATOM 4563 N N . LYS B 1 290 ? -7.73 -4.27 14.281 1 97.12 290 LYS B N 1
ATOM 4564 C CA . LYS B 1 290 ? -7.328 -5.602 14.719 1 97.12 290 LYS B CA 1
ATOM 4565 C C . LYS B 1 290 ? -8.461 -6.605 14.531 1 97.12 290 LYS B C 1
ATOM 4567 O O . LYS B 1 290 ? -8.219 -7.785 14.273 1 97.12 290 LYS B O 1
ATOM 4572 N N . LYS B 1 291 ? -9.68 -6.125 14.625 1 95.31 291 LYS B N 1
ATOM 4573 C CA . LYS B 1 291 ? -10.844 -6.988 14.422 1 95.31 291 LYS B CA 1
ATOM 4574 C C . LYS B 1 291 ? -11.023 -7.34 12.953 1 95.31 291 LYS B C 1
ATOM 4576 O O . LYS B 1 291 ? -11.773 -8.25 12.609 1 95.31 291 LYS B O 1
ATOM 4581 N N . ARG B 1 292 ? -10.336 -6.668 12.094 1 94.81 292 ARG B N 1
ATOM 4582 C CA . ARG B 1 292 ? -10.664 -6.785 10.672 1 94.81 292 ARG B CA 1
ATOM 4583 C C . ARG B 1 292 ? -9.461 -7.266 9.875 1 94.81 292 ARG B C 1
ATOM 4585 O O . ARG B 1 292 ? -9.523 -7.367 8.648 1 94.81 292 ARG B O 1
ATOM 4592 N N . VAL B 1 293 ? -8.336 -7.512 10.5 1 94.12 293 VAL B N 1
ATOM 4593 C CA . VAL B 1 293 ? -7.164 -8.008 9.797 1 94.12 293 VAL B CA 1
ATOM 4594 C C . VAL B 1 293 ? -7.051 -9.523 9.977 1 94.12 293 VAL B C 1
ATOM 4596 O O . VAL B 1 293 ? -7.656 -10.086 10.898 1 94.12 293 VAL B O 1
ATOM 4599 N N . LEU B 1 294 ? -6.266 -10.172 9.078 1 90.69 294 LEU B N 1
ATOM 4600 C CA . LEU B 1 294 ? -5.926 -11.586 9.234 1 90.69 294 LEU B CA 1
ATOM 4601 C C . LEU B 1 294 ? -5.352 -11.852 10.625 1 90.69 294 LEU B C 1
ATOM 4603 O O . LEU B 1 294 ? -4.559 -11.062 11.141 1 90.69 294 LEU B O 1
ATOM 4607 N N . PRO B 1 295 ? -5.723 -12.969 11.234 1 87.38 295 PRO B N 1
ATOM 4608 C CA . PRO B 1 295 ? -5.223 -13.297 12.57 1 87.38 295 PRO B CA 1
ATOM 4609 C C . PRO B 1 295 ? -3.699 -13.234 12.664 1 87.38 295 PRO B C 1
ATOM 4611 O O . PRO B 1 295 ? -3.156 -12.742 13.656 1 87.38 295 PRO B O 1
ATOM 4614 N N . ALA B 1 296 ? -2.992 -13.594 11.633 1 83.62 296 ALA B N 1
ATOM 4615 C CA . ALA B 1 296 ? -1.533 -13.641 11.625 1 83.62 296 ALA B CA 1
ATOM 4616 C C . ALA B 1 296 ? -0.943 -12.227 11.664 1 83.62 296 ALA B C 1
ATOM 4618 O O . ALA B 1 296 ? 0.237 -12.055 11.969 1 83.62 296 ALA B O 1
ATOM 4619 N N . LEU B 1 297 ? -1.804 -11.219 11.383 1 90.75 297 LEU B N 1
ATOM 4620 C CA . LEU B 1 297 ? -1.293 -9.852 11.266 1 90.75 297 LEU B CA 1
ATOM 4621 C C . LEU B 1 297 ? -1.615 -9.047 12.516 1 90.75 297 LEU B C 1
ATOM 4623 O O . LEU B 1 297 ? -1.109 -7.934 12.695 1 90.75 297 LEU B O 1
ATOM 4627 N N . ILE B 1 298 ? -2.428 -9.555 13.461 1 93.56 298 ILE B N 1
ATOM 4628 C CA . ILE B 1 298 ? -2.959 -8.812 14.594 1 93.56 298 ILE B CA 1
ATOM 4629 C C . ILE B 1 298 ? -1.809 -8.273 15.445 1 93.56 298 ILE B C 1
ATOM 4631 O O . ILE B 1 298 ? -1.847 -7.129 15.898 1 93.56 298 ILE B O 1
ATOM 4635 N N . LYS B 1 299 ? -0.736 -9.062 15.547 1 93.44 299 LYS B N 1
ATOM 4636 C CA . LYS B 1 299 ? 0.337 -8.68 16.453 1 93.44 299 LYS B CA 1
ATOM 4637 C C . LYS B 1 299 ? 1.501 -8.047 15.703 1 93.44 299 LYS B C 1
ATOM 4639 O O . LYS B 1 299 ? 2.559 -7.793 16.281 1 93.44 299 LYS B O 1
ATOM 4644 N N . THR B 1 300 ? 1.341 -7.773 14.445 1 92.5 300 THR B N 1
ATOM 4645 C CA . THR B 1 300 ? 2.463 -7.34 13.625 1 92.5 300 THR B CA 1
ATOM 4646 C C . THR B 1 300 ? 2.527 -5.816 13.555 1 92.5 300 THR B C 1
ATOM 4648 O O . THR B 1 300 ? 3.471 -5.254 13 1 92.5 300 THR B O 1
ATOM 4651 N N . PHE B 1 301 ? 1.498 -5.129 14.125 1 96.38 301 PHE B N 1
ATOM 4652 C CA . PHE B 1 301 ? 1.495 -3.67 14.062 1 96.38 301 PHE B CA 1
ATOM 4653 C C . PHE B 1 301 ? 0.945 -3.076 15.352 1 96.38 301 PHE B C 1
ATOM 4655 O O . PHE B 1 301 ? 0.281 -3.77 16.125 1 96.38 301 PHE B O 1
ATOM 4662 N N . GLU B 1 302 ? 1.248 -1.81 15.547 1 97.31 302 GLU B N 1
ATOM 4663 C CA . GLU B 1 302 ? 0.695 -1.008 16.625 1 97.31 302 GLU B CA 1
ATOM 4664 C C . GLU B 1 302 ? 0.152 0.322 16.109 1 97.31 302 GLU B C 1
ATOM 4666 O O . GLU B 1 302 ? 0.617 0.835 15.094 1 97.31 302 GLU B O 1
ATOM 4671 N N . VAL B 1 303 ? -0.903 0.812 16.797 1 98.62 303 VAL B N 1
ATOM 4672 C CA . VAL B 1 303 ? -1.451 2.135 16.516 1 98.62 303 VAL B CA 1
ATOM 4673 C C . VAL B 1 303 ? -1.079 3.098 17.641 1 98.62 303 VAL B C 1
ATOM 4675 O O . VAL B 1 303 ? -1.357 2.832 18.812 1 98.62 303 VAL B O 1
ATOM 4678 N N . VAL B 1 304 ? -0.406 4.176 17.266 1 98.38 304 VAL B N 1
ATOM 4679 C CA . VAL B 1 304 ? 0.072 5.105 18.281 1 98.38 304 VAL B CA 1
ATOM 4680 C C . VAL B 1 304 ? -0.214 6.543 17.844 1 98.38 304 VAL B C 1
ATOM 4682 O O . VAL B 1 304 ? -0.323 6.824 16.656 1 98.38 304 VAL B O 1
ATOM 4685 N N . PRO B 1 305 ? -0.423 7.438 18.766 1 98.19 305 PRO B N 1
ATOM 4686 C CA . PRO B 1 305 ? -0.553 8.852 18.391 1 98.19 305 PRO B CA 1
ATOM 4687 C C . PRO B 1 305 ? 0.79 9.5 18.078 1 98.19 305 PRO B C 1
ATOM 4689 O O . PRO B 1 305 ? 1.82 9.109 18.625 1 98.19 305 PRO B O 1
ATOM 4692 N N . ALA B 1 306 ? 0.756 10.414 17.141 1 97.5 306 ALA B N 1
ATOM 4693 C CA . ALA B 1 306 ? 1.946 11.227 16.875 1 97.5 306 ALA B CA 1
ATOM 4694 C C . ALA B 1 306 ? 2.4 11.961 18.141 1 97.5 306 ALA B C 1
ATOM 4696 O O . ALA B 1 306 ? 1.595 12.219 19.031 1 97.5 306 ALA B O 1
ATOM 4697 N N . LYS B 1 307 ? 3.676 12.273 18.188 1 96.06 307 LYS B N 1
ATOM 4698 C CA . LYS B 1 307 ? 4.203 12.844 19.422 1 96.06 307 LYS B CA 1
ATOM 4699 C C . LYS B 1 307 ? 4.809 14.219 19.188 1 96.06 307 LYS B C 1
ATOM 4701 O O . LYS B 1 307 ? 4.887 15.039 20.109 1 96.06 307 LYS B O 1
ATOM 4706 N N . LEU B 1 308 ? 5.195 14.547 18.016 1 94.94 308 LEU B N 1
ATOM 4707 C CA . LEU B 1 308 ? 5.992 15.742 17.75 1 94.94 308 LEU B CA 1
ATOM 4708 C C . LEU B 1 308 ? 5.102 16.969 17.625 1 94.94 308 LEU B C 1
ATOM 4710 O O . LEU B 1 308 ? 5.586 18.109 17.688 1 94.94 308 LEU B O 1
ATOM 4714 N N . GLY B 1 309 ? 3.812 16.75 17.453 1 90.31 309 GLY B N 1
ATOM 4715 C CA . GLY B 1 309 ? 2.902 17.875 17.328 1 90.31 309 GLY B CA 1
ATOM 4716 C C . GLY B 1 309 ? 3.229 18.781 16.156 1 90.31 309 GLY B C 1
ATOM 4717 O O . GLY B 1 309 ? 3.439 18.297 15.031 1 90.31 309 GLY B O 1
ATOM 4718 N N . ASP B 1 310 ? 3.23 20.047 16.391 1 86.44 310 ASP B N 1
ATOM 4719 C CA . ASP B 1 310 ? 3.377 21.062 15.352 1 86.44 310 ASP B CA 1
ATOM 4720 C C . ASP B 1 310 ? 4.781 21.031 14.75 1 86.44 310 ASP B C 1
ATOM 4722 O O . ASP B 1 310 ? 5.016 21.594 13.68 1 86.44 310 ASP B O 1
ATOM 4726 N N . ASP B 1 311 ? 5.66 20.344 15.398 1 93.38 311 ASP B N 1
ATOM 4727 C CA . ASP B 1 311 ? 7.051 20.328 14.945 1 93.38 311 ASP B CA 1
ATOM 4728 C C . ASP B 1 311 ? 7.285 19.234 13.922 1 93.38 311 ASP B C 1
ATOM 4730 O O . ASP B 1 311 ? 8.305 19.219 13.227 1 93.38 311 ASP B O 1
ATOM 4734 N N . ALA B 1 312 ? 6.359 18.297 13.781 1 95.38 312 ALA B N 1
ATOM 4735 C CA . ALA B 1 312 ? 6.574 17.125 12.953 1 95.38 312 ALA B CA 1
ATOM 4736 C C . ALA B 1 312 ? 6.875 17.5 11.508 1 95.38 312 ALA B C 1
ATOM 4738 O O . ALA B 1 312 ? 7.82 16.984 10.906 1 95.38 312 ALA B O 1
ATOM 4739 N N . GLY B 1 313 ? 6.105 18.406 11.031 1 96.81 313 GLY B N 1
ATOM 4740 C CA . GLY B 1 313 ? 6.227 18.797 9.633 1 96.81 313 GLY B CA 1
ATOM 4741 C C . GLY B 1 313 ? 7.555 19.453 9.312 1 96.81 313 GLY B C 1
ATOM 4742 O O . GLY B 1 313 ? 8.258 19.016 8.398 1 96.81 313 GLY B O 1
ATOM 4743 N N . VAL B 1 314 ? 7.961 20.453 10.109 1 98 314 VAL B N 1
ATOM 4744 C CA . VAL B 1 314 ? 9.172 21.219 9.828 1 98 314 VAL B CA 1
ATOM 4745 C C . VAL B 1 314 ? 10.406 20.359 10.109 1 98 314 VAL B C 1
ATOM 4747 O O . VAL B 1 314 ? 11.406 20.438 9.391 1 98 314 VAL B O 1
ATOM 4750 N N . MET B 1 315 ? 10.344 19.562 11.141 1 98.12 315 MET B N 1
ATOM 4751 C CA . MET B 1 315 ? 11.453 18.672 11.445 1 98.12 315 MET B CA 1
ATOM 4752 C C . MET B 1 315 ? 11.617 17.609 10.359 1 98.12 315 MET B C 1
ATOM 4754 O O . MET B 1 315 ? 12.734 17.328 9.93 1 98.12 315 MET B O 1
ATOM 4758 N N . GLY B 1 316 ? 10.445 17.062 9.977 1 98.38 316 GLY B N 1
ATOM 4759 C CA . GLY B 1 316 ? 10.477 16.062 8.922 1 98.38 316 GLY B CA 1
ATOM 4760 C C . GLY B 1 316 ? 10.992 16.609 7.602 1 98.38 316 GLY B C 1
ATOM 4761 O O . GLY B 1 316 ? 11.766 15.938 6.91 1 98.38 316 GLY B O 1
ATOM 4762 N N . ALA B 1 317 ? 10.555 17.766 7.266 1 98.44 317 ALA B N 1
ATOM 4763 C CA . ALA B 1 317 ? 11 18.406 6.031 1 98.44 317 ALA B CA 1
ATOM 4764 C C . ALA B 1 317 ? 12.508 18.641 6.043 1 98.44 317 ALA B C 1
ATOM 4766 O O . ALA B 1 317 ? 13.203 18.312 5.078 1 98.44 317 ALA B O 1
ATOM 4767 N N . ALA B 1 318 ? 13.039 19.156 7.137 1 98.56 318 ALA B N 1
ATOM 4768 C CA . ALA B 1 318 ? 14.477 19.391 7.258 1 98.56 318 ALA B CA 1
ATOM 4769 C C . ALA B 1 318 ? 15.25 18.078 7.188 1 98.56 318 ALA B C 1
ATOM 4771 O O . ALA B 1 318 ? 16.281 18 6.516 1 98.56 318 ALA B O 1
ATOM 4772 N N . ALA B 1 319 ? 14.734 17.109 7.848 1 98 319 ALA B N 1
ATOM 4773 C CA . ALA B 1 319 ? 15.398 15.805 7.867 1 98 319 ALA B CA 1
ATOM 4774 C C . ALA B 1 319 ? 15.422 15.172 6.477 1 98 319 ALA B C 1
ATOM 4776 O O . ALA B 1 319 ? 16.391 14.5 6.109 1 98 319 ALA B O 1
ATOM 4777 N N . TRP B 1 320 ? 14.359 15.344 5.77 1 97.5 320 TRP B N 1
ATOM 4778 C CA . TRP B 1 320 ? 14.297 14.805 4.414 1 97.5 320 TRP B CA 1
ATOM 4779 C C . TRP B 1 320 ? 15.305 15.492 3.504 1 97.5 320 TRP B C 1
ATOM 4781 O O . TRP B 1 320 ? 15.906 14.852 2.641 1 97.5 320 TRP B O 1
ATOM 4791 N N . ALA B 1 321 ? 15.445 16.812 3.703 1 97.56 321 ALA B N 1
ATOM 4792 C CA . ALA B 1 321 ? 16.484 17.516 2.963 1 97.56 321 ALA B CA 1
ATOM 4793 C C . ALA B 1 321 ? 17.859 16.922 3.232 1 97.56 321 ALA B C 1
ATOM 4795 O O . ALA B 1 321 ? 18.641 16.703 2.303 1 97.56 321 ALA B O 1
ATOM 4796 N N . GLN B 1 322 ? 18.125 16.656 4.457 1 97.38 322 GLN B N 1
ATOM 4797 C CA . GLN B 1 322 ? 19.391 16.031 4.797 1 97.38 322 GLN B CA 1
ATOM 4798 C C . GLN B 1 322 ? 19.547 14.68 4.109 1 97.38 322 GLN B C 1
ATOM 4800 O O . GLN B 1 322 ? 20.594 14.391 3.525 1 97.38 322 GLN B O 1
ATOM 4805 N N . HIS B 1 323 ? 18.531 13.898 4.188 1 96 323 HIS B N 1
ATOM 4806 C CA . HIS B 1 323 ? 18.547 12.57 3.588 1 96 323 HIS B CA 1
ATOM 4807 C C . HIS B 1 323 ? 18.875 12.641 2.1 1 96 323 HIS B C 1
ATOM 4809 O O . HIS B 1 323 ? 19.688 11.867 1.603 1 96 323 HIS B O 1
ATOM 4815 N N . LYS B 1 324 ? 18.25 13.562 1.431 1 94.88 324 LYS B N 1
ATOM 4816 C CA . LYS B 1 324 ? 18.406 13.688 -0.016 1 94.88 324 LYS B CA 1
ATOM 4817 C C . LYS B 1 324 ? 19.797 14.227 -0.372 1 94.88 324 LYS B C 1
ATOM 4819 O O . LYS B 1 324 ? 20.406 13.781 -1.346 1 94.88 324 LYS B O 1
ATOM 4824 N N . VAL B 1 325 ? 20.25 15.195 0.386 1 93.75 325 VAL B N 1
ATOM 4825 C CA . VAL B 1 325 ? 21.562 15.766 0.151 1 93.75 325 VAL B CA 1
ATOM 4826 C C . VAL B 1 325 ? 22.641 14.695 0.381 1 93.75 325 VAL B C 1
ATOM 4828 O O . VAL B 1 325 ? 23.578 14.57 -0.405 1 93.75 325 VAL B O 1
ATOM 4831 N N . ASP B 1 326 ? 22.453 13.898 1.418 1 92.12 326 ASP B N 1
ATOM 4832 C CA . ASP B 1 326 ? 23.438 12.875 1.766 1 92.12 326 ASP B CA 1
ATOM 4833 C C . ASP B 1 326 ? 23.406 11.727 0.758 1 92.12 326 ASP B C 1
ATOM 4835 O O . ASP B 1 326 ? 24.438 11.094 0.503 1 92.12 326 ASP B O 1
ATOM 4839 N N . THR B 1 327 ? 22.312 11.383 0.263 1 87.81 327 THR B N 1
ATOM 4840 C CA . THR B 1 327 ? 22.188 10.289 -0.696 1 87.81 327 THR B CA 1
ATOM 4841 C C . THR B 1 327 ? 22.734 10.703 -2.061 1 87.81 327 THR B C 1
ATOM 4843 O O . THR B 1 327 ? 23.25 9.875 -2.809 1 87.81 327 THR B O 1
ATOM 4846 N N . ASP B 1 328 ? 22.453 11.953 -2.434 1 78.94 328 ASP B N 1
ATOM 4847 C CA . ASP B 1 328 ? 22.969 12.469 -3.699 1 78.94 328 ASP B CA 1
ATOM 4848 C C . ASP B 1 328 ? 24.484 12.555 -3.672 1 78.94 328 ASP B C 1
ATOM 4850 O O . ASP B 1 328 ? 25.141 12.391 -4.703 1 78.94 328 ASP B O 1
ATOM 4854 N N . MET B 1 329 ? 24.953 12.875 -2.535 1 65.12 329 MET B N 1
ATOM 4855 C CA . MET B 1 329 ? 26.406 12.938 -2.396 1 65.12 329 MET B CA 1
ATOM 4856 C C . MET B 1 329 ? 27.016 11.547 -2.502 1 65.12 329 MET B C 1
ATOM 4858 O O . MET B 1 329 ? 28.203 11.414 -2.846 1 65.12 329 MET B O 1
ATOM 4862 N N . ARG B 1 330 ? 26.219 10.57 -2.188 1 61.12 330 ARG B N 1
ATOM 4863 C CA . ARG B 1 330 ? 26.734 9.211 -2.277 1 61.12 330 ARG B CA 1
ATOM 4864 C C . ARG B 1 330 ? 26.672 8.695 -3.713 1 61.12 330 ARG B C 1
ATOM 4866 O O . ARG B 1 330 ? 27.469 7.844 -4.105 1 61.12 330 ARG B O 1
ATOM 4873 N N . ASP B 1 331 ? 25.719 8.93 -4.562 1 56.31 331 ASP B N 1
ATOM 4874 C CA . ASP B 1 331 ? 25.656 8.484 -5.953 1 56.31 331 ASP B CA 1
ATOM 4875 C C . ASP B 1 331 ? 26.609 9.297 -6.832 1 56.31 331 ASP B C 1
ATOM 4877 O O . ASP B 1 331 ? 27.188 8.766 -7.789 1 56.31 331 ASP B O 1
#

Foldseek 3Di:
DQPPLQQEKFKFKEDDLFKIKIFIATSVRPTQFMDMDTQPLVVDDVVNLVVVLVRVVVRCVSSVHALVSHQEYFYADADFAQFVQCFHDDDPSNPDHGHRNQVSVCVSRVHGYTYAHLQQLLQLLCCPPNDNDPWQKEKEWEAELFIFIWIDHRNHTDADPRGRDGRLQADALDQPADADPVGHHRGLRCQQHQLNLLQQVLVCVVVVLQVQLCVPQNSDSVRCGLQSLLVSVVVPSVSSLVSNLVSLLSLLSSVLVVCVVPVTAEYEYEYSNCVSPVVSSQVSSLVSSLVRHDVVSNPSYGYHYIDCPPCSRRSSRRVNGVVVSVVVVVD/DQPPLQQEKFKFKEDDLFKIKIFIATSVRDTQFMDMDTQPLVVDDVVNLVVVLVRVVVRCVSSVHALVSHQEYFYADADDAQFVQCFHDDDPSNRDHGHRNQVSVCVSRVHGYTYAHLQQLLQLLCCPPNDNDPWQKEKEWEAELFIFIWIDHRNHTDADPRGRDGRLQADALDQPADADPVGHGRGLRCQQHQLNLLQQVLVCVVVVLQVQLCVPQNSDSVRCGLQSLLVSVVVPSVSSLVSNLVSLLSLLSSVLVVCVVPVTAEYEYEYSNCVSPVVSNQVSSLVSSLVRHDVVSNPSYGYHYIDCPPCSRRSSRRVNGVVVSVVVVVD

Organism: NCBI:txid2527985

InterPro domains:
  IPR000600 ROK family [PF00480] (11-323)
  IPR000600 ROK family [PTHR18964] (5-321)
  IPR043129 ATPase, nucleotide binding domain [SSF53067] (10-325)

pLDDT: mean 93.5, std 8.92, range [26.58, 98.81]

Solvent-accessible surface area (backbone atoms only — not comparable to full-atom values): 31479 Å² total; per-residue (Å²): 126,77,52,85,68,60,63,37,22,29,29,8,26,28,49,44,68,60,39,27,40,37,36,35,22,42,64,83,66,48,76,62,28,60,41,73,45,74,36,60,24,88,62,35,57,69,53,38,52,49,49,52,52,49,44,53,50,51,23,30,54,71,50,74,46,55,53,86,50,36,62,21,31,8,35,12,29,64,55,55,41,34,50,88,74,15,25,38,46,37,27,76,74,34,62,35,65,58,40,54,54,23,57,53,50,23,70,74,40,70,28,56,49,43,45,44,42,34,48,39,13,26,39,44,14,26,33,75,76,36,79,43,54,89,48,48,20,36,35,28,42,30,36,30,78,45,31,43,24,18,39,36,48,73,87,36,75,53,60,22,51,74,22,74,33,21,42,52,23,58,29,61,75,34,75,88,43,51,72,26,97,79,74,44,44,6,16,37,28,43,63,39,5,45,52,46,45,28,50,55,38,24,52,36,22,73,73,61,48,15,58,63,35,32,73,75,51,45,67,47,61,93,56,41,42,41,61,47,53,38,51,21,37,75,71,62,20,56,55,45,38,51,50,51,48,51,18,26,34,53,50,6,51,54,47,20,41,46,42,34,45,47,21,30,32,35,37,33,35,29,47,59,46,31,72,52,36,43,68,63,36,38,49,37,19,40,53,40,16,50,73,56,39,56,76,88,51,49,84,50,45,47,60,41,64,60,69,54,65,88,49,15,25,24,50,9,10,20,50,49,20,50,52,51,54,55,50,58,71,68,107,124,78,51,84,68,61,62,34,23,29,28,7,26,28,49,44,67,58,39,30,40,37,35,36,21,41,63,84,65,47,77,63,30,61,41,72,46,72,35,59,25,87,63,35,58,69,52,38,52,49,48,52,51,51,44,52,50,51,24,29,52,71,51,75,45,54,55,85,50,36,62,22,31,8,35,11,30,63,56,55,43,35,52,88,74,16,26,38,47,38,28,74,73,34,61,36,64,59,40,53,51,25,57,54,50,23,70,72,37,71,28,55,48,42,45,45,42,33,48,38,13,26,40,44,14,25,33,76,76,36,80,42,54,88,47,48,21,35,36,29,42,30,38,31,78,45,32,43,23,17,39,36,49,73,85,36,76,54,60,21,52,74,24,75,33,20,42,51,22,58,28,60,78,34,74,88,43,51,73,24,96,80,74,44,45,6,16,37,29,44,63,39,5,44,52,45,44,27,52,54,39,24,53,35,21,73,73,61,48,15,58,62,35,34,73,75,50,45,66,47,61,92,55,42,42,42,62,46,52,37,51,22,38,73,72,62,19,58,55,45,39,51,49,50,48,51,19,26,34,52,52,5,51,53,47,21,40,46,42,34,44,48,21,29,32,36,36,35,35,28,46,58,46,32,71,52,36,42,67,62,39,36,50,35,18,41,54,40,16,50,72,56,39,56,75,88,51,48,83,49,44,47,59,40,62,59,68,52,65,88,48,15,26,23,50,9,11,21,51,49,20,51,51,51,54,55,51,59,71,67,108

Radius of gyration: 27.01 Å; Cα contacts (8 Å, |Δi|>4): 1631; chains: 2; bounding box: 68×74×55 Å

Sequence (662 aa):
MATKEDARHWVGFDLGGTKMLGKVFDSQFRSLSHDRAKTKGNEGVESGLLRITKTIHKMLDRADLKPKDIAGIGFGCPGPLDLERGIAHSAPNLGWENVPLKDHLEDEFGCPAVIMNDVDAGVYGEYRFGVAAKSRVVVGVFPGTGIGGGCVYEGSIMRGATGSCMEIGHVQVAPEGPLCGCGQRGCLEAVASRLVIASRAAAAAYRGQAPHLLENFGTDLTKIRSKALADSVASGDTAVENIVRDAARQIGRAVAGVVHLLGPDLVVLGGGLVEAMPKLFVTEVNETAKKRVLPALIKTFEVVPAKLGDDAGVMGAAAWAQHKVDTDMRDMATKEDARHWVGFDLGGTKMLGKVFDSQFRSLSHDRAKTKGNEGVESGLLRITKTIHKMLDRADLKPKDIAGIGFGCPGPLDLERGIAHSAPNLGWENVPLKDHLEDEFGCPAVIMNDVDAGVYGEYRFGVAAKSRVVVGVFPGTGIGGGCVYEGSIMRGATGSCMEIGHVQVAPEGPLCGCGQRGCLEAVASRLVIASRAAAAAYRGQAPHLLENFGTDLTKIRSKALADSVASGDTAVENIVRDAARQIGRAVAGVVHLLGPDLVVLGGGLVEAMPKLFVTEVNETAKKRVLPALIKTFEVVPAKLGDDAGVMGAAAWAQHKVDTDMRD

Secondary structure (DSSP, 8-state):
---GGGG-EEEEEEE-SSEEEEEEE-TT--EEEEEEEE--GGG-HHHHHHHHHHHHHHHHHHTT--GGGEEEEEEEESS-EETTTTEEEEEGGGTEEEE-HHHHHHHHHSS-EEEEEHHHHHHHHHHHHSTTTT-SEEEEEEESSSEEEEEEETTEE-B-SSSB---GGGSBS-TTSPBPTTS-BSBHHHHHSHHHHHHHHHHHHHTTS-HHHHHHHTT-TTT--HHHHHHHHHTT-HHHHHHHHHHHHHHHHHHHHHHHHH--SEEEE-SHHHHHSHHHHHHHHHHHHHHHS-GGGGGG-EEEE-SSTTHHHHHHHHHHHHHHHHHHHH-/---GGGG-EEEEEEE-SSEEEEEEE-TT--EEEEEEEE--GGG-HHHHHHHHHHHHHHHHHHTT--GGGEEEEEEEESS-EETTTTEEEEEGGGTEEEE-HHHHHHHHHSS-EEEEEHHHHHHHHHHHHSTTTT-SEEEEEEESSSEEEEEEETTEE-B-SSSB---GGGSBS-TTSPBPTTS-BSBHHHHHSHHHHHHHHHHHHHTTS-HHHHHHHTT-TTT--HHHHHHHHHTT-HHHHHHHHHHHHHHHHHHHHHHHHH--SEEEE-SHHHHHSHHHHHHHHHHHHHHHS-GGGGGG-EEEE-SSTTHHHHHHHHHHHHHHHHHHHH-